Protein 5B1Y (pdb70)

InterPro domains:
  IPR002347 Short-chain dehydrogenase/reductase SDR [PF13561] (13-247)
  IPR002347 Short-chain dehydrogenase/reductase SDR [PR00080] (81-92)
  IPR002347 Short-chain dehydrogenase/reductase SDR [PR00080] (134-142)
  IPR002347 Short-chain dehydrogenase/reductase SDR [PR00080] (155-174)
  IPR002347 Short-chain dehydrogenase/reductase SDR [PR00081] (5-22)
  IPR002347 Short-chain dehydrogenase/reductase SDR [PR00081] (81-92)
  IPR002347 Short-chain dehydrogenase/reductase SDR [PR00081] (128-144)
  IPR002347 Short-chain dehydrogenase/reductase SDR [PR00081] (155-174)
  IPR002347 Short-chain dehydrogenase/reductase SDR [PR00081] (176-193)
  IPR002347 Short-chain dehydrogenase/reductase SDR [PR00081] (211-231)
  IPR036291 NAD(P)-binding domain superfamily [SSF51735] (5-248)
  IPR057326 Ketoreductase domain [SM00822] (4-188)

Nearest PDB structures (foldseek):
  5b1y-assembly1_B  TM=1.004E+00  e=1.871E-49  Aeropyrum pernix K1
  5b1y-assembly1_A  TM=1.002E+00  e=1.834E-45  Aeropyrum pernix K1
  5jc8-assembly1_B  TM=9.353E-01  e=1.452E-21  Paraburkholderia xenovorans LB400
  5jc8-assembly1_C  TM=9.366E-01  e=3.107E-20  Paraburkholderia xenovorans LB400
  6ci8-assembly1_B  TM=9.088E-01  e=1.466E-20  Mycolicibacterium smegmatis MC2 155

CATH classification: 3.40.50.720

Foldseek 3Di:
DDAAEEEFEVCLWFLNLLLLQVVLLVQHAYEYEYAPPPVSQVVSQVNSVVNHHVYYHYFHAQLLDLVRLLVSLVVVVVPDVAHAEYEYDFADFDFDEPVPQDPVNLVVRLSRLAVSVVRNCVSRVVRNLRDPHHEYEYEAAVLCVDVPAGGYPSNNVNRVNNLVVQQVCQVVCVVSLYAGEYEHEYDEDIPVQADQPDHHYSNNVSVVVCQRTDCVRPSPDHSYYHYDYNHNDD/DDAAEAEFEVCLFFLNVLLLQVCLLVQHAYEYEYAPPPVSQVVSQVNSVVNHHVYYHYAHAQLLDLVRLLVRLVVVVVVDVAHAEYEYDFADFDFDEPVPQDPVNLVSRLSRLAVSVVNNCVNRVVRNLRDPHHEYEYEAAVLCVDVPAGGYPSNNVNRVNNLVVQLVCQVVCVVSLYAGEYEHEYDEPTVPCVPDVPLLVLAPQNDHHYSNVVSVVSCQRSDCVRPSPDHSYYHYHYNHSDD

B-factor: mean 37.31, std 14.34, range [14.58, 100.0]

Organism: Aeropyrum pernix (strain ATCC 700893 / DSM 11879 / JCM 9820 / NBRC 100138 / K1) (NCBI:txid272557)

Sequence (477 aa):
METTYALVTGGSRGIGRATVLRFAREGWSVVIAYKSRADLAEKTAEEARRLGSPEAYTVRVDVGDPDSVTEMSSRVGELIPHLNVLVNAAGVLQLGGIEETSISEWEETLRVNLTGVYLVTKLLLPLLRKAKWASIVNVASIAGETGNVVAGVAYSASKAGVIGLTKRLAVQLAGYGIRVNAVAPSFVETDMLHPLKIILKPEDVAEAILFLADPRRSRGITGHVLSINAGRRTMETTYALVTGGSRGIGRATVLRFAREGWSVVIAYKSRADLAEKTAEEARRLGSPEAYTVRVDVGDPDSVTEMSSRVGELIPHLNVLVNAAGVLQLGGIEETSISEWEETLRVNLTGVYLVTKLLLPLLRKAKWASIVNVASIAGETGNVVAGVAYSASKAGVIGLTKRLAVQLAGYGIRVNAVAPSFVETDMTRSFLRIASLHPLKIILKPEDVAEAILFLADPRRSRGITGHVLSINAGRRT

Radius of gyration: 23.16 Å; Cα contacts (8 Å, |Δi|>4): 1142; chains: 2; bounding box: 62×69×42 Å

Secondary structure (DSSP, 8-state):
-PPPEEEEETTTSHHHHHHHHHHHHTT-EEEEEESS-HHHHHHHHHHHHHHT-S-EEEEE--TT-HHHHHHHHHHHHHH-S--SEEEE---------TTTS-HHHHHHHHIIIIIHHHHHHHHHHHHHHHSSSEEEEEE--GGGT-SSSS--HHHHHHHHHHHHHHHHHHHHHGGGTEEEEEEEE---------SS-----HHHHHHHHHHHH-HHHHTT--S-EEEESTTS--/----EEEEETTTSHHHHHHHHHHHHTT-EEEEEESS-HHHHHHHHHHHHHHT-S-EEEEE--TT-HHHHHHHHHHHHHH-S--SEEEE---------TTTS-HHHHHHHHIIIIIHHHHHHHHHHHHHHHSSSEEEEEE--GGGT-SSSS--HHHHHHHHHHHHHHHHHHHHHGGGTEEEEEEEE-S-SSS-GGG----TTSSSS-----HHHHHHHHHHHH-HHHHTT--S-EEEESTTS--

Structure (mmCIF, N/CA/C/O backbone):
data_5B1Y
#
_entry.id   5B1Y
#
_cell.length_a   91.628
_cell.length_b   91.628
_cell.length_c   177.587
_cell.angle_alpha   90.00
_cell.angle_beta   90.00
_cell.angle_gamma   90.00
#
_symmetry.space_group_name_H-M   'P 43 21 2'
#
loop_
_entity.id
_entity.type
_entity.pdbx_description
1 polymer '3-oxoacyl-[acyl-carrier-protein] reductase'
2 non-polymer 'NADPH DIHYDRO-NICOTINAMIDE-ADENINE-D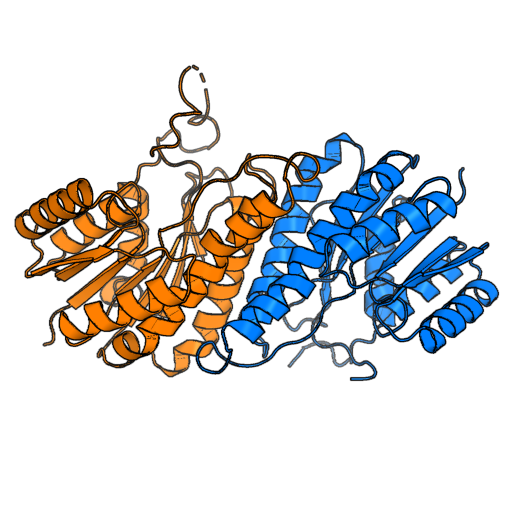INUCLEOTIDE PHOSPHATE'
3 water water
#
loop_
_atom_site.group_PDB
_atom_site.id
_atom_site.type_symbol
_atom_site.label_atom_id
_atom_site.label_alt_id
_atom_site.label_comp_id
_atom_site.label_asym_id
_atom_site.label_entity_id
_atom_site.label_seq_id
_atom_site.pdbx_PDB_ins_code
_atom_site.Cartn_x
_atom_site.Cartn_y
_atom_site.Cartn_z
_atom_site.occupancy
_atom_site.B_iso_or_equiv
_atom_site.auth_seq_id
_atom_site.auth_comp_id
_atom_site.auth_asym_id
_atom_site.auth_atom_id
_atom_site.pdbx_PDB_model_num
ATOM 1 N N . MET A 1 21 ? -19.494 42.963 38.992 1.00 69.53 1 MET A N 1
ATOM 2 C CA . MET A 1 21 ? -18.649 41.919 38.349 1.00 68.63 1 MET A CA 1
ATOM 3 C C . MET A 1 21 ? -18.907 41.884 36.847 1.00 67.83 1 MET A C 1
ATOM 4 O O . MET A 1 21 ? -19.868 42.483 36.359 1.00 70.07 1 MET A O 1
ATOM 9 N N . GLU A 1 22 ? -18.045 41.183 36.118 1.00 59.25 2 GLU A N 1
ATOM 10 C CA . GLU A 1 22 ? -18.179 41.073 34.672 1.00 48.29 2 GLU A CA 1
ATOM 11 C C . GLU A 1 22 ? -19.190 39.989 34.305 1.00 50.10 2 GLU A C 1
ATOM 12 O O . GLU A 1 22 ? -19.506 39.120 35.120 1.00 43.13 2 GLU A O 1
ATOM 18 N N . THR A 1 23 ? -19.706 40.055 33.082 1.00 42.11 3 THR A N 1
ATOM 19 C CA . THR A 1 23 ? -20.658 39.065 32.596 1.00 38.56 3 THR A CA 1
ATOM 20 C C . THR A 1 23 ? -19.935 37.725 32.542 1.00 32.80 3 THR A C 1
ATOM 21 O O . THR A 1 23 ? -18.755 37.666 32.211 1.00 30.48 3 THR A O 1
ATOM 25 N N . THR A 1 24 ? -20.641 36.651 32.866 1.00 31.19 4 THR A N 1
ATOM 26 C CA . THR A 1 24 ? -20.036 35.327 32.827 1.00 26.86 4 THR A CA 1
ATOM 27 C C . THR A 1 24 ? -20.260 34.669 31.471 1.00 25.92 4 THR A C 1
ATOM 28 O O . THR A 1 24 ? -21.388 34.612 30.985 1.00 26.15 4 THR A O 1
ATOM 32 N N . TYR A 1 25 ? -19.178 34.187 30.861 1.00 24.63 5 TYR A N 1
ATOM 33 C CA . TYR A 1 25 ? -19.252 33.489 29.577 1.00 27.44 5 TYR A CA 1
ATOM 34 C C . TYR A 1 25 ? -18.738 32.063 29.738 1.00 27.30 5 TYR A C 1
ATOM 35 O O . TYR A 1 25 ? -17.672 31.844 30.306 1.00 24.53 5 TYR A O 1
ATOM 44 N N . ALA A 1 26 ? -19.507 31.099 29.244 1.00 25.53 6 ALA A N 1
ATOM 45 C CA . ALA A 1 26 ? -19.133 29.690 29.316 1.00 28.10 6 ALA A CA 1
ATOM 46 C C . ALA A 1 26 ? -19.249 29.056 27.932 1.00 30.23 6 ALA A C 1
ATOM 47 O O . ALA A 1 26 ? -20.196 29.330 27.196 1.00 30.19 6 ALA A O 1
ATOM 49 N N . LEU A 1 27 ? -18.294 28.237 27.584 1.00 25.04 7 LEU A N 1
ATOM 50 C CA . LEU A 1 27 ? -18.329 27.508 26.347 1.00 24.43 7 LEU A CA 1
ATOM 51 C C . LEU A 1 27 ? -18.372 26.022 26.626 1.00 23.33 7 LEU A C 1
ATOM 52 O O . LEU A 1 27 ? -17.641 25.552 27.435 1.00 24.74 7 LEU A O 1
ATOM 57 N N . VAL A 1 28 ? -19.238 25.311 25.937 1.00 22.67 8 VAL A N 1
ATOM 58 C CA . VAL A 1 28 ? -19.413 23.877 26.151 1.00 23.75 8 VAL A CA 1
ATOM 59 C C . VAL A 1 28 ? -19.335 23.081 24.844 1.00 24.32 8 VAL A C 1
ATOM 60 O O . VAL A 1 28 ? -20.183 23.243 23.969 1.00 24.70 8 VAL A O 1
ATOM 64 N N . THR A 1 29 ? -18.311 22.241 24.693 1.00 24.61 9 THR A N 1
ATOM 65 C CA . THR A 1 29 ? -18.210 21.418 23.489 1.00 24.66 9 THR A CA 1
ATOM 66 C C . THR A 1 29 ? -19.193 20.269 23.717 1.00 28.97 9 THR A C 1
ATOM 67 O O . THR A 1 29 ? -19.416 19.850 24.859 1.00 24.48 9 THR A O 1
ATOM 71 N N . GLY A 1 30 ? -19.779 19.770 22.635 1.00 25.72 10 GLY A N 1
ATOM 72 C CA . GLY A 1 30 ? -20.787 18.730 22.745 1.00 27.97 10 GLY A CA 1
ATOM 73 C C . GLY A 1 30 ? -22.007 19.367 23.405 1.00 24.41 10 GLY A C 1
ATOM 74 O O . GLY A 1 30 ? -22.859 18.691 23.983 1.00 29.92 10 GLY A O 1
ATOM 75 N N . GLY A 1 31 ? -22.089 20.690 23.311 1.00 26.93 11 GLY A N 1
ATOM 76 C CA . GLY A 1 31 ? -23.180 21.414 23.939 1.00 26.25 11 GLY A CA 1
ATOM 77 C C . GLY A 1 31 ? -24.595 21.237 23.412 1.00 29.47 11 GLY A C 1
ATOM 78 O O . GLY A 1 31 ? -25.534 21.738 24.027 1.00 31.03 11 GLY A O 1
ATOM 79 N N . SER A 1 32 ? -24.771 20.540 22.294 1.00 29.26 12 SER A N 1
ATOM 80 C CA . SER A 1 32 ? -26.114 20.371 21.753 1.00 34.89 12 SER A CA 1
ATOM 81 C C . SER A 1 32 ? -26.774 19.043 22.114 1.00 33.36 12 SER A C 1
ATOM 82 O O . SER A 1 32 ? -27.894 18.777 21.694 1.00 33.22 12 SER A O 1
ATOM 85 N N . ARG A 1 33 ? -26.094 18.213 22.896 1.00 32.30 13 ARG A N 1
ATOM 86 C CA . ARG A 1 33 ? -26.668 16.934 23.302 1.00 34.03 13 ARG A CA 1
ATOM 87 C C . ARG A 1 33 ? -26.105 16.403 24.618 1.00 35.09 13 ARG A C 1
ATOM 88 O O . ARG A 1 33 ? -25.080 16.877 25.102 1.00 26.50 13 ARG A O 1
ATOM 96 N N . GLY A 1 34 ? -26.805 15.422 25.186 1.00 33.42 14 GLY A N 1
ATOM 97 C CA . GLY A 1 34 ? -26.397 14.791 26.431 1.00 31.55 14 GLY A CA 1
ATOM 98 C C . GLY A 1 34 ? -25.982 15.709 27.563 1.00 29.12 14 GLY A C 1
ATOM 99 O O . GLY A 1 34 ? -26.648 16.697 27.874 1.00 23.19 14 GLY A O 1
ATOM 100 N N . ILE A 1 35 ? -24.867 15.357 28.190 1.00 27.58 15 ILE A N 1
ATOM 101 C CA . ILE A 1 35 ? -24.315 16.114 29.301 1.00 27.06 15 ILE A CA 1
ATOM 102 C C . ILE A 1 35 ? -24.018 17.562 28.924 1.00 22.51 15 ILE A C 1
ATOM 103 O O . ILE A 1 35 ? -24.358 18.476 29.666 1.00 27.10 15 ILE A O 1
ATOM 108 N N . GLY A 1 36 ? -23.402 17.770 27.763 1.00 24.91 16 GLY A N 1
ATOM 109 C CA . GLY A 1 36 ? -23.085 19.126 27.338 1.00 24.93 16 GLY A CA 1
ATOM 110 C C . GLY A 1 36 ? -24.314 20.014 27.244 1.00 23.30 16 GLY A C 1
ATOM 111 O O . GLY A 1 36 ? -24.299 21.167 27.680 1.00 26.41 16 GLY A O 1
ATOM 112 N N . ARG A 1 37 ? -25.388 19.490 26.664 1.00 25.38 17 ARG A N 1
ATOM 113 C CA . ARG A 1 37 ? -26.613 20.269 26.545 1.00 24.97 17 ARG A CA 1
ATOM 114 C C . ARG A 1 37 ? -27.191 20.534 27.931 1.00 24.67 17 ARG A C 1
ATOM 115 O O . ARG A 1 37 ? -27.616 21.648 28.231 1.00 23.28 17 ARG A O 1
ATOM 123 N N . ALA A 1 38 ? -27.216 19.508 28.775 1.00 25.60 18 ALA A N 1
ATOM 124 C CA . ALA A 1 38 ? -27.744 19.683 30.126 1.00 28.73 18 ALA A CA 1
ATOM 125 C C . ALA A 1 38 ? -26.911 20.724 30.865 1.00 22.30 18 ALA A C 1
ATOM 126 O O . ALA A 1 38 ? -27.436 21.495 31.657 1.00 24.16 18 ALA A O 1
ATOM 128 N N . THR A 1 39 ? -25.609 20.750 30.599 1.00 22.20 19 THR A N 1
ATOM 129 C CA . THR A 1 39 ? -24.738 21.714 31.262 1.00 24.23 19 THR A CA 1
ATOM 130 C C . THR A 1 39 ? -25.036 23.128 30.759 1.00 25.64 19 THR A C 1
ATOM 131 O O . THR A 1 39 ? -25.109 24.070 31.548 1.00 24.39 19 THR A O 1
ATOM 135 N N . VAL A 1 40 ? -25.213 23.276 29.449 1.00 24.62 20 VAL A N 1
ATOM 136 C CA . VAL A 1 40 ? -25.524 24.583 28.875 1.00 23.50 20 VAL A CA 1
ATOM 137 C C . VAL A 1 40 ? -26.795 25.156 29.512 1.00 24.13 20 VAL A C 1
ATOM 138 O O . VAL A 1 40 ? -26.821 26.321 29.910 1.00 29.33 20 VAL A O 1
ATOM 142 N N . LEU A 1 41 ? -27.840 24.337 29.622 1.00 20.70 21 LEU A N 1
ATOM 143 C CA . LEU A 1 41 ? -29.101 24.798 30.214 1.00 28.05 21 LEU A CA 1
ATOM 144 C C . LEU A 1 41 ? -28.966 25.109 31.713 1.00 27.83 21 LEU A C 1
ATOM 145 O O . LEU A 1 41 ? -29.594 26.042 32.223 1.00 28.43 21 LEU A O 1
ATOM 150 N N . ARG A 1 42 ? -28.204 24.324 32.447 1.00 29.26 22 ARG A N 1
ATOM 151 C CA . ARG A 1 42 ? -27.922 24.607 33.841 1.00 29.17 22 ARG A CA 1
ATOM 152 C C . ARG A 1 42 ? -27.164 25.920 33.985 1.00 25.40 22 ARG A C 1
ATOM 153 O O . ARG A 1 42 ? -27.444 26.685 34.828 1.00 28.79 22 ARG A O 1
ATOM 161 N N . PHE A 1 43 ? -26.228 26.170 33.110 1.00 18.88 23 PHE A N 1
ATOM 162 C CA . PHE A 1 43 ? -25.504 27.442 33.129 1.00 26.63 23 PHE A CA 1
ATOM 163 C C . PHE A 1 43 ? -26.467 28.598 32.814 1.00 27.03 23 PHE A C 1
ATOM 164 O O . PHE A 1 43 ? -26.386 29.668 33.415 1.00 26.33 23 PHE A O 1
ATOM 172 N N . ALA A 1 44 ? -27.374 28.385 31.864 1.00 25.47 24 ALA A N 1
ATOM 173 C CA . ALA A 1 44 ? -28.334 29.427 31.503 1.00 27.13 24 ALA A CA 1
ATOM 174 C C . ALA A 1 44 ? -29.184 29.805 32.715 1.00 24.01 24 ALA A C 1
ATOM 175 O O . ALA A 1 44 ? -29.441 30.982 32.954 1.00 25.03 24 ALA A O 1
ATOM 177 N N . ARG A 1 45 ? -29.617 28.808 33.481 1.00 22.49 25 ARG A N 1
ATOM 178 C CA . ARG A 1 45 ? -30.426 29.079 34.662 1.00 31.03 25 ARG A CA 1
ATOM 179 C C . ARG A 1 45 ? -29.635 29.913 35.667 1.00 36.44 25 ARG A C 1
ATOM 180 O O . ARG A 1 45 ? -30.218 30.574 36.529 1.00 31.23 25 ARG A O 1
ATOM 188 N N . GLU A 1 46 ? -28.307 29.876 35.558 1.00 27.33 26 GLU A N 1
ATOM 189 C CA . GLU A 1 46 ? -27.442 30.647 36.446 1.00 28.93 26 GLU A CA 1
ATOM 190 C C . GLU A 1 46 ? -27.272 32.080 35.949 1.00 27.86 26 GLU A C 1
ATOM 191 O O . GLU A 1 46 ? -26.659 32.900 36.619 1.00 30.02 26 GLU A O 1
ATOM 197 N N . GLY A 1 47 ? -27.807 32.375 34.769 1.00 27.28 27 GLY A N 1
ATOM 198 C CA . GLY A 1 47 ? -27.678 33.710 34.217 1.00 28.22 27 GLY A CA 1
ATOM 199 C C . GLY A 1 47 ? -26.351 33.894 33.500 1.00 25.66 27 GLY A C 1
ATOM 200 O O . GLY A 1 47 ? -25.897 35.020 33.296 1.00 25.10 27 GLY A O 1
ATOM 201 N N . TRP A 1 48 ? -25.725 32.785 33.119 1.00 26.70 28 TRP A N 1
ATOM 202 C CA . TRP A 1 48 ? -24.448 32.837 32.418 1.00 22.10 28 TRP A CA 1
ATOM 203 C C . TRP A 1 48 ? -24.666 32.842 30.914 1.00 30.05 28 TRP A C 1
ATOM 204 O O . TRP A 1 48 ? -25.536 32.130 30.410 1.00 24.21 28 TRP A O 1
ATOM 215 N N . SER A 1 49 ? -23.884 33.653 30.202 1.00 29.61 29 SER A N 1
ATOM 216 C CA . SER A 1 49 ? -23.977 33.681 28.748 1.00 30.69 29 SER A CA 1
ATOM 217 C C . SER A 1 49 ? -23.282 32.414 28.291 1.00 33.03 29 SER A C 1
ATOM 218 O O . SER A 1 49 ? -22.302 31.971 28.894 1.00 29.39 29 SER A O 1
ATOM 221 N N . VAL A 1 50 ? -23.750 31.813 27.216 1.00 26.21 30 VAL A N 1
ATOM 222 C CA . VAL A 1 50 ? -23.189 30.568 26.728 1.00 26.87 30 VAL A CA 1
ATOM 223 C C . VAL A 1 50 ? -22.844 30.511 25.253 1.00 31.47 30 VAL A C 1
ATOM 224 O O . VAL A 1 50 ? -23.451 31.135 24.419 1.00 26.87 30 VAL A O 1
ATOM 228 N N . VAL A 1 51 ? -21.857 29.699 24.975 1.00 28.20 31 VAL A N 1
ATOM 229 C CA . VAL A 1 51 ? -21.406 29.447 23.612 1.00 30.08 31 VAL A CA 1
ATOM 230 C C . VAL A 1 51 ? -21.530 27.938 23.451 1.00 28.66 31 VAL A C 1
ATOM 231 O O . VAL A 1 51 ? -20.845 27.167 24.137 1.00 25.95 31 VAL A O 1
ATOM 235 N N . ILE A 1 52 ? -22.419 27.525 22.556 1.00 25.36 32 ILE A N 1
ATOM 236 C CA . ILE A 1 52 ? -22.680 26.116 22.302 1.00 26.74 32 ILE A CA 1
ATOM 237 C C . ILE A 1 52 ? -21.853 25.619 21.120 1.00 34.02 32 ILE A C 1
ATOM 238 O O . ILE A 1 52 ? -22.125 25.977 19.973 1.00 31.05 32 ILE A O 1
ATOM 243 N N . ALA A 1 53 ? -20.842 24.801 21.398 1.00 29.27 33 ALA A N 1
ATOM 244 C CA . ALA A 1 53 ? -19.996 24.269 20.330 1.00 31.75 33 ALA A CA 1
ATOM 245 C C . ALA A 1 53 ? -20.505 22.903 19.895 1.00 33.37 33 ALA A C 1
ATOM 246 O O . ALA A 1 53 ? -20.730 22.015 20.723 1.00 34.49 33 ALA A O 1
ATOM 248 N N . TYR A 1 54 ? -20.681 22.737 18.587 1.00 29.77 34 TYR A N 1
ATOM 249 C CA . TYR A 1 54 ? -21.195 21.487 18.033 1.00 25.10 34 TYR A CA 1
ATOM 250 C C . TYR A 1 54 ? -20.438 21.107 16.771 1.00 30.36 34 TYR A C 1
ATOM 251 O O . TYR A 1 54 ? -19.879 21.964 16.092 1.00 28.31 34 TYR A O 1
ATOM 260 N N . LYS A 1 55 ? -20.452 19.816 16.454 1.00 31.78 35 LYS A N 1
ATOM 261 C CA . LYS A 1 55 ? -19.768 19.278 15.282 1.00 34.82 35 LYS A CA 1
ATOM 262 C C . LYS A 1 55 ? -20.579 19.383 13.984 1.00 37.48 35 LYS A C 1
ATOM 263 O O . LYS A 1 55 ? -20.069 19.858 12.971 1.00 36.25 35 LYS A O 1
ATOM 269 N N . SER A 1 56 ? -21.840 18.951 14.015 1.00 33.64 36 SER A N 1
ATOM 270 C CA . SER A 1 56 ? -22.680 18.972 12.819 1.00 42.54 36 SER A CA 1
ATOM 271 C C . SER A 1 56 ? -24.168 19.271 13.010 1.00 43.40 36 SER A C 1
ATOM 272 O O . SER A 1 56 ? -24.829 19.713 12.071 1.00 44.03 36 SER A O 1
ATOM 275 N N . ARG A 1 57 ? -24.707 19.029 14.201 1.00 33.42 37 ARG A N 1
ATOM 276 C CA . ARG A 1 57 ? -26.135 19.269 14.422 1.00 41.46 37 ARG A CA 1
ATOM 277 C C . ARG A 1 57 ? -26.467 20.732 14.695 1.00 39.39 37 ARG A C 1
ATOM 278 O O . ARG A 1 57 ? -26.840 21.099 15.807 1.00 40.17 37 ARG A O 1
ATOM 286 N N . ALA A 1 58 ? -26.341 21.558 13.662 1.00 32.73 38 ALA A N 1
ATOM 287 C CA . ALA A 1 58 ? -26.609 22.986 13.773 1.00 35.10 38 ALA A CA 1
ATOM 288 C C . ALA A 1 58 ? -28.025 23.260 14.259 1.00 40.03 38 ALA A C 1
ATOM 289 O O . ALA A 1 58 ? -28.261 24.219 14.996 1.00 37.50 38 ALA A O 1
ATOM 291 N N . ASP A 1 59 ? -28.965 22.418 13.843 1.00 39.71 39 ASP A N 1
ATOM 292 C CA . ASP A 1 59 ? -30.357 22.564 14.247 1.00 40.67 39 ASP A CA 1
ATOM 293 C C . ASP A 1 59 ? -30.521 22.365 15.755 1.00 36.28 39 ASP A C 1
ATOM 294 O O . ASP A 1 59 ? -31.180 23.157 16.433 1.00 32.12 39 ASP A O 1
ATOM 299 N N . LEU A 1 60 ? -29.917 21.306 16.281 1.00 33.94 40 LEU A N 1
ATOM 300 C CA . LEU A 1 60 ? -30.008 21.031 17.707 1.00 35.12 40 LEU A CA 1
ATOM 301 C C . LEU A 1 60 ? -29.326 22.124 18.521 1.00 30.53 40 LEU A C 1
ATOM 302 O O . LEU A 1 60 ? -29.809 22.503 19.583 1.00 34.16 40 LEU A O 1
ATOM 307 N N . ALA A 1 61 ? -28.202 22.629 18.016 1.00 27.90 41 ALA A N 1
ATOM 308 C CA . ALA A 1 61 ? -27.457 23.685 18.698 1.00 27.75 41 ALA A CA 1
ATOM 309 C C . ALA A 1 61 ? -28.269 24.976 18.824 1.00 25.25 41 ALA A C 1
ATOM 310 O O . ALA A 1 61 ? -28.288 25.606 19.879 1.00 29.46 41 ALA A O 1
ATOM 312 N N . GLU A 1 62 ? -28.935 25.371 17.743 1.00 32.16 42 GLU A N 1
ATOM 313 C CA . GLU A 1 62 ? -29.738 26.589 17.749 1.00 30.91 42 GLU A CA 1
ATOM 314 C C . GLU A 1 62 ? -30.954 26.437 18.659 1.00 23.40 42 GLU A C 1
ATOM 315 O O . GLU A 1 62 ? -31.366 27.389 19.321 1.00 29.94 42 GLU A O 1
ATOM 321 N N . LYS A 1 63 ? -31.531 25.241 18.697 1.00 26.13 43 LYS A N 1
ATOM 322 C CA . LYS A 1 63 ? -32.680 25.012 19.562 1.00 31.23 43 LYS A CA 1
ATOM 323 C C . LYS A 1 63 ? -32.224 25.000 21.015 1.00 30.74 43 LYS A C 1
ATOM 324 O O . LYS A 1 63 ? -32.985 25.344 21.910 1.00 25.89 43 LYS A O 1
ATOM 330 N N . THR A 1 64 ? -30.975 24.608 21.249 1.00 31.99 44 THR A N 1
ATOM 331 C CA . THR A 1 64 ? -30.435 24.606 22.606 1.00 29.39 44 THR A CA 1
ATOM 332 C C . THR A 1 64 ? -30.222 26.068 23.005 1.00 24.14 44 THR A C 1
ATOM 333 O O . THR A 1 64 ? -30.509 26.473 24.133 1.00 28.10 44 THR A O 1
ATOM 337 N N . ALA A 1 65 ? -29.729 26.858 22.055 1.00 23.61 45 ALA A N 1
ATOM 338 C CA . ALA A 1 65 ? -29.475 28.273 22.285 1.00 23.62 45 ALA A CA 1
ATOM 339 C C . ALA A 1 65 ? -30.762 29.017 22.608 1.00 27.92 45 ALA A C 1
ATOM 340 O O . ALA A 1 65 ? -30.775 29.921 23.443 1.00 28.78 45 ALA A O 1
ATOM 342 N N . GLU A 1 66 ? -31.845 28.636 21.943 1.00 24.52 46 GLU A N 1
ATOM 343 C CA . GLU A 1 66 ? -33.129 29.278 22.173 1.00 26.20 46 GLU A CA 1
ATOM 344 C C . GLU A 1 66 ? -33.634 28.951 23.574 1.00 29.54 46 GLU A C 1
ATOM 345 O O . GLU A 1 66 ? -34.216 29.798 24.239 1.00 29.63 46 GLU A O 1
ATOM 351 N N . GLU A 1 67 ? -33.394 27.729 24.036 1.00 29.82 47 GLU A N 1
ATOM 352 C CA . GLU A 1 67 ? -33.836 27.369 25.371 1.00 29.47 47 GLU A CA 1
ATOM 353 C C . GLU A 1 67 ? -32.948 28.057 26.417 1.00 26.89 47 GLU A C 1
ATOM 354 O O . GLU A 1 67 ? -33.422 28.435 27.489 1.00 29.33 47 GLU A O 1
ATOM 360 N N . ALA A 1 68 ? -31.665 28.226 26.105 1.00 25.86 48 ALA A N 1
ATOM 361 C CA . ALA A 1 68 ? -30.747 28.887 27.035 1.00 27.10 48 ALA A CA 1
ATOM 362 C C . ALA A 1 68 ? -31.183 30.340 27.225 1.00 31.00 48 ALA A C 1
ATOM 363 O O . ALA A 1 68 ? -31.214 30.850 28.343 1.00 30.46 48 ALA A O 1
ATOM 365 N N . ARG A 1 69 ? -31.518 31.008 26.127 1.00 27.04 49 ARG A N 1
ATOM 366 C CA . ARG A 1 69 ? -31.960 32.396 26.209 1.00 27.31 49 ARG A CA 1
ATOM 367 C C . ARG A 1 69 ? -33.242 32.490 27.043 1.00 28.18 49 ARG A C 1
ATOM 368 O O . ARG A 1 69 ? -33.379 33.371 27.889 1.00 31.11 49 ARG A O 1
ATOM 376 N N . ARG A 1 70 ? -34.169 31.564 26.831 1.00 27.87 50 ARG A N 1
ATOM 377 C CA . ARG A 1 70 ? -35.405 31.580 27.598 1.00 31.65 50 ARG A CA 1
ATOM 378 C C . ARG A 1 70 ? -35.101 31.358 29.080 1.00 31.45 50 ARG A C 1
ATOM 379 O O . ARG A 1 70 ? -35.607 32.074 29.948 1.00 25.61 50 ARG A O 1
ATOM 387 N N . LEU A 1 71 ? -34.258 30.369 29.358 1.00 29.73 51 LEU A N 1
ATOM 388 C CA . LEU A 1 71 ? -33.898 30.035 30.729 1.00 34.26 51 LEU A CA 1
ATOM 389 C C . LEU A 1 71 ? -33.089 31.088 31.475 1.00 34.28 51 LEU A C 1
ATOM 390 O O . LEU A 1 71 ? -33.091 31.096 32.700 1.00 31.51 51 LEU A O 1
ATOM 395 N N . GLY A 1 72 ? -32.394 31.972 30.765 1.00 34.22 52 GLY A N 1
ATOM 396 C CA . GLY A 1 72 ? -31.641 32.989 31.479 1.00 30.32 52 GLY A CA 1
ATOM 397 C C . GLY A 1 72 ? -30.296 33.458 30.947 1.00 29.27 52 GLY A C 1
ATOM 398 O O . GLY A 1 72 ? -29.699 34.359 31.527 1.00 30.31 52 GLY A O 1
ATOM 399 N N . SER A 1 73 ? -29.789 32.861 29.873 1.00 29.23 53 SER A N 1
ATOM 400 C CA . SER A 1 73 ? -28.511 33.318 29.329 1.00 29.14 53 SER A CA 1
ATOM 401 C C . SER A 1 73 ? -28.722 34.687 28.681 1.00 34.38 53 SER A C 1
ATOM 402 O O . SER A 1 73 ? -29.604 34.847 27.842 1.00 32.91 53 SER A O 1
ATOM 405 N N . PRO A 1 74 ? -27.931 35.699 29.076 1.00 33.28 54 PRO A N 1
ATOM 406 C CA . PRO A 1 74 ? -28.103 37.024 28.466 1.00 35.92 54 PRO A CA 1
ATOM 407 C C . PRO A 1 74 ? -27.873 36.907 26.960 1.00 40.38 54 PRO A C 1
ATOM 408 O O . PRO A 1 74 ? -28.535 37.564 26.154 1.00 35.16 54 PRO A O 1
ATOM 412 N N . GLU A 1 75 ? -26.923 36.049 26.603 1.00 33.83 55 GLU A N 1
ATOM 413 C CA . GLU A 1 75 ? -26.565 35.796 25.213 1.00 35.06 55 GLU A CA 1
ATOM 414 C C . GLU A 1 75 ? -26.243 34.315 25.049 1.00 33.95 55 GLU A C 1
ATOM 415 O O . GLU A 1 75 ? -25.663 33.700 25.938 1.00 27.92 55 GLU A O 1
ATOM 421 N N . ALA A 1 76 ? -26.625 33.740 23.919 1.00 26.63 56 ALA A N 1
ATOM 422 C CA . ALA A 1 76 ? -26.324 32.338 23.649 1.00 28.53 56 ALA A CA 1
ATOM 423 C C . ALA A 1 76 ? -25.895 32.219 22.191 1.00 35.41 56 ALA A C 1
ATOM 424 O O . ALA A 1 76 ? -26.682 32.475 21.282 1.00 35.12 56 ALA A O 1
ATOM 426 N N . TYR A 1 77 ? -24.641 31.837 21.977 1.00 31.42 57 TYR A N 1
ATOM 427 C CA . TYR A 1 77 ? -24.091 31.694 20.634 1.00 27.98 57 TYR A CA 1
ATOM 428 C C . TYR A 1 77 ? -23.805 30.234 20.313 1.00 36.63 57 TYR A C 1
ATOM 429 O O . TYR A 1 77 ? -23.669 29.399 21.211 1.00 31.01 57 TYR A O 1
ATOM 438 N N . THR A 1 78 ? -23.717 29.932 19.025 1.00 32.54 58 THR A N 1
ATOM 439 C CA . THR A 1 78 ? -23.403 28.584 18.574 1.00 35.54 58 THR A CA 1
ATOM 440 C C . THR A 1 78 ? -22.172 28.686 17.684 1.00 34.24 58 THR A C 1
ATOM 441 O O . THR A 1 78 ? -21.983 29.687 17.000 1.00 32.20 58 THR A O 1
ATOM 445 N N . VAL A 1 79 ? -21.331 27.672 17.691 1.00 31.10 59 VAL A N 1
ATOM 446 C CA . VAL A 1 79 ? -20.157 27.666 16.857 1.00 28.91 59 VAL A CA 1
ATOM 447 C C . VAL A 1 79 ? -19.823 26.239 16.442 1.00 33.37 59 VAL A C 1
ATOM 448 O O . VAL A 1 79 ? -19.825 25.345 17.251 1.00 24.89 59 VAL A O 1
ATOM 452 N N . ARG A 1 80 ? -19.598 26.042 15.150 1.00 28.01 60 ARG A N 1
ATOM 453 C CA . ARG A 1 80 ? -19.342 24.721 14.598 1.00 31.64 60 ARG A CA 1
ATOM 454 C C . ARG A 1 80 ? -17.876 24.345 14.788 1.00 37.44 60 ARG A C 1
ATOM 455 O O . ARG A 1 80 ? -16.979 25.142 14.496 1.00 34.04 60 ARG A O 1
ATOM 463 N N . VAL A 1 81 ? -17.626 23.135 15.277 1.00 25.82 61 VAL A N 1
ATOM 464 C CA . VAL A 1 81 ? -16.252 22.702 15.485 1.00 33.85 61 VAL A CA 1
ATOM 465 C C . VAL A 1 81 ? -16.092 21.194 15.626 1.00 31.41 61 VAL A C 1
ATOM 466 O O . VAL A 1 81 ? -16.939 20.511 16.197 1.00 30.58 61 VAL A O 1
ATOM 470 N N . ASP A 1 82 ? -15.001 20.687 15.063 1.00 34.52 62 ASP A N 1
ATOM 471 C CA . ASP A 1 82 ? -14.647 19.275 15.147 1.00 28.30 62 ASP A CA 1
ATOM 472 C C . ASP A 1 82 ? -13.459 19.347 16.091 1.00 33.41 62 ASP A C 1
ATOM 473 O O . ASP A 1 82 ? -12.366 19.725 15.675 1.00 27.13 62 ASP A O 1
ATOM 478 N N . VAL A 1 83 ? -13.676 19.006 17.360 1.00 30.40 63 VAL A N 1
ATOM 479 C CA . VAL A 1 83 ? -12.622 19.096 18.372 1.00 30.59 63 VAL A CA 1
ATOM 480 C C . VAL A 1 83 ? -11.355 18.285 18.105 1.00 30.96 63 VAL A C 1
ATOM 481 O O . VAL A 1 83 ? -10.294 18.597 18.643 1.00 34.87 63 VAL A O 1
ATOM 485 N N . GLY A 1 84 ? -11.458 17.254 17.277 1.00 32.12 64 GLY A N 1
ATOM 486 C CA . GLY A 1 84 ? -10.289 16.449 16.969 1.00 41.89 64 GLY A CA 1
ATOM 487 C C . GLY A 1 84 ? -9.472 16.991 15.801 1.00 45.74 64 GLY A C 1
ATOM 488 O O . GLY A 1 84 ? -8.452 16.412 15.436 1.00 43.62 64 GLY A O 1
ATOM 489 N N . ASP A 1 85 ? -9.910 18.105 15.218 1.00 36.55 65 ASP A N 1
ATOM 490 C CA . ASP A 1 85 ? -9.214 18.700 14.079 1.00 35.60 65 ASP A CA 1
ATOM 491 C C . ASP A 1 85 ? -8.597 20.058 14.426 1.00 32.10 65 ASP A C 1
ATOM 492 O O . ASP A 1 85 ? -9.308 21.017 14.716 1.00 33.41 65 ASP A O 1
ATOM 497 N N . PRO A 1 86 ? -7.260 20.155 14.389 1.00 27.57 66 PRO A N 1
ATOM 498 C CA . PRO A 1 86 ? -6.531 21.388 14.703 1.00 33.34 66 PRO A CA 1
ATOM 499 C C . PRO A 1 86 ? -7.015 22.647 13.984 1.00 32.56 66 PRO A C 1
ATOM 500 O O . PRO A 1 86 ? -7.204 23.690 14.612 1.00 34.01 66 PRO A O 1
ATOM 504 N N . ASP A 1 87 ? -7.210 22.554 12.674 1.00 30.65 67 ASP A N 1
ATOM 505 C CA . ASP A 1 87 ? -7.668 23.707 11.910 1.00 37.23 67 ASP A CA 1
ATOM 506 C C . ASP A 1 87 ? -9.074 24.113 12.317 1.00 34.96 67 ASP A C 1
ATOM 507 O O . ASP A 1 87 ? -9.365 25.298 12.463 1.00 30.75 67 ASP A O 1
ATOM 512 N N . SER A 1 88 ? -9.949 23.131 12.498 1.00 29.19 68 SER A N 1
ATOM 513 C CA . SER A 1 88 ? -11.315 23.433 12.903 1.00 36.23 68 SER A CA 1
ATOM 514 C C . SER A 1 88 ? -11.328 24.130 14.265 1.00 31.98 68 SER A C 1
ATOM 515 O O . SER A 1 88 ? -12.056 25.101 14.470 1.00 30.58 68 SER A O 1
ATOM 518 N N . VAL A 1 89 ? -10.512 23.639 15.194 1.00 32.39 69 VAL A N 1
ATOM 519 C CA . VAL A 1 89 ? -10.451 24.229 16.533 1.00 27.82 69 VAL A CA 1
ATOM 520 C C . VAL A 1 89 ? -9.846 25.630 16.511 1.00 25.89 69 VAL A C 1
ATOM 521 O O . VAL A 1 89 ? -10.292 26.518 17.234 1.00 28.59 69 VAL A O 1
ATOM 525 N N . THR A 1 90 ? -8.832 25.828 15.675 1.00 30.29 70 THR A N 1
ATOM 526 C CA . THR A 1 90 ? -8.192 27.138 15.564 1.00 34.87 70 THR A CA 1
ATOM 527 C C . THR A 1 90 ? -9.196 28.156 15.025 1.00 31.36 70 THR A C 1
ATOM 528 O O . THR A 1 90 ? -9.235 29.302 15.472 1.00 31.65 70 THR A O 1
ATOM 532 N N . GLU A 1 91 ? -10.011 27.729 14.064 1.00 32.96 71 GLU A N 1
ATOM 533 C CA . GLU A 1 91 ? -11.022 28.606 13.482 1.00 33.81 71 GLU A CA 1
ATOM 534 C C . GLU A 1 91 ? -12.131 28.904 14.493 1.00 33.64 71 GLU A C 1
ATOM 535 O O . GLU A 1 91 ? -12.601 30.039 14.602 1.00 30.14 71 GLU A O 1
ATOM 541 N N . MET A 1 92 ? -12.547 27.884 15.235 1.00 30.36 72 MET A N 1
ATOM 542 C CA . MET A 1 92 ? -13.581 28.069 16.243 1.00 28.96 72 MET A CA 1
ATOM 543 C C . MET A 1 92 ? -13.094 29.116 17.232 1.00 28.60 72 MET A C 1
ATOM 544 O O . MET A 1 92 ? -13.836 30.020 17.626 1.00 32.00 72 MET A O 1
ATOM 549 N N . SER A 1 93 ? -11.830 28.989 17.618 1.00 28.87 73 SER A N 1
ATOM 550 C CA . SER A 1 93 ? -11.222 29.901 18.575 1.00 30.16 73 SER A CA 1
ATOM 551 C C . SER A 1 93 ? -11.300 31.353 18.096 1.00 34.65 73 SER A C 1
ATOM 552 O O . SER A 1 93 ? -11.723 32.239 18.840 1.00 28.87 73 SER A O 1
ATOM 555 N N . SER A 1 94 ? -10.875 31.592 16.859 1.00 36.53 74 SER A N 1
ATOM 556 C CA . SER A 1 94 ? -10.916 32.934 16.282 1.00 35.89 74 SER A CA 1
ATOM 557 C C . SER A 1 94 ? -12.359 33.434 16.267 1.00 33.00 74 SER A C 1
ATOM 558 O O . SER A 1 94 ? -12.640 34.565 16.651 1.00 35.28 74 SER A O 1
ATOM 561 N N . ARG A 1 95 ? -13.263 32.572 15.815 1.00 32.27 75 ARG A N 1
ATOM 562 C CA . ARG A 1 95 ? -14.687 32.871 15.740 1.00 35.06 75 ARG A CA 1
ATOM 563 C C . ARG A 1 95 ? -15.241 33.296 17.107 1.00 40.24 75 ARG A C 1
ATOM 564 O O . ARG A 1 95 ? -15.953 34.296 17.229 1.00 37.37 75 ARG A O 1
ATOM 572 N N . VAL A 1 96 ? -14.922 32.524 18.137 1.00 34.62 76 VAL A N 1
ATOM 573 C CA . VAL A 1 96 ? -15.395 32.841 19.480 1.00 31.52 76 VAL A CA 1
ATOM 574 C C . VAL A 1 96 ? -14.838 34.181 19.961 1.00 25.08 76 VAL A C 1
ATOM 575 O O . VAL A 1 96 ? -15.546 34.960 20.591 1.00 30.20 76 VAL A O 1
ATOM 579 N N . GLY A 1 97 ? -13.572 34.445 19.652 1.00 32.12 77 GLY A N 1
ATOM 580 C CA . GLY A 1 97 ? -12.944 35.689 20.066 1.00 30.31 77 GLY A CA 1
ATOM 581 C C . GLY A 1 97 ? -13.617 36.919 19.480 1.00 41.11 77 GLY A C 1
ATOM 582 O O . GLY A 1 97 ? -13.472 38.026 20.003 1.00 33.99 77 GLY A O 1
ATOM 583 N N . GLU A 1 98 ? -14.358 36.722 18.394 1.00 41.21 78 GLU A N 1
ATOM 584 C CA . GLU A 1 98 ? -15.063 37.811 17.730 1.00 43.81 78 GLU A CA 1
ATOM 585 C C . GLU A 1 98 ? -16.418 38.034 18.386 1.00 43.67 78 GLU A C 1
ATOM 586 O O . GLU A 1 98 ? -17.030 39.085 18.217 1.00 41.28 78 GLU A O 1
ATOM 592 N N . LEU A 1 99 ? -16.888 37.043 19.136 1.00 37.92 79 LEU A N 1
ATOM 593 C CA . LEU A 1 99 ? -18.195 37.148 19.773 1.00 34.68 79 LEU A CA 1
ATOM 594 C C . LEU A 1 99 ? -18.208 37.546 21.241 1.00 36.72 79 LEU A C 1
ATOM 595 O O . LEU A 1 99 ? -19.168 38.148 21.693 1.00 37.31 79 LEU A O 1
ATOM 600 N N . ILE A 1 100 ? -17.169 37.197 21.993 1.00 31.85 80 ILE A N 1
ATOM 601 C CA . ILE A 1 100 ? -17.135 37.526 23.417 1.00 31.48 80 ILE A CA 1
ATOM 602 C C . ILE A 1 100 ? -15.799 38.145 23.817 1.00 29.61 80 ILE A C 1
ATOM 603 O O . ILE A 1 100 ? -14.775 37.870 23.201 1.00 35.01 80 ILE A O 1
ATOM 608 N N . PRO A 1 101 ? -15.799 38.996 24.858 1.00 29.76 81 PRO A N 1
ATOM 609 C CA . PRO A 1 101 ? -14.592 39.670 25.351 1.00 30.83 81 PRO A CA 1
ATOM 610 C C . PRO A 1 101 ? -13.639 38.802 26.170 1.00 32.23 81 PRO A C 1
ATOM 611 O O . PRO A 1 101 ? -12.446 39.079 26.237 1.00 30.75 81 PRO A O 1
ATOM 615 N N . HIS A 1 102 ? -14.171 37.759 26.797 1.00 28.62 82 HIS A N 1
ATOM 616 C CA . HIS A 1 102 ? -13.363 36.843 27.595 1.00 28.39 82 HIS A CA 1
ATOM 617 C C . HIS A 1 102 ? -14.177 35.571 27.830 1.00 31.48 82 HIS A C 1
ATOM 618 O O . HIS A 1 102 ? -15.365 35.520 27.512 1.00 30.60 82 HIS A O 1
ATOM 625 N N . LEU A 1 103 ? -13.538 34.548 28.388 1.00 26.31 83 LEU A N 1
ATOM 626 C CA . LEU A 1 103 ? -14.228 33.294 28.677 1.00 27.07 83 LEU A CA 1
ATOM 627 C C . LEU A 1 103 ? -13.935 32.903 30.118 1.00 24.59 83 LEU A C 1
ATOM 628 O O . LEU A 1 103 ? -12.778 32.744 30.493 1.00 28.01 83 LEU A O 1
ATOM 633 N N . ASN A 1 104 ? -14.981 32.758 30.923 1.00 25.28 84 ASN A N 1
ATOM 634 C CA . ASN A 1 104 ? -14.810 32.375 32.322 1.00 24.85 84 ASN A CA 1
ATOM 635 C C . ASN A 1 104 ? -14.799 30.861 32.493 1.00 28.01 84 ASN A C 1
ATOM 636 O O . ASN A 1 104 ? -14.044 30.325 33.303 1.00 25.97 84 ASN A O 1
ATOM 641 N N . VAL A 1 105 ? -15.636 30.168 31.727 1.00 24.17 85 VAL A N 1
ATOM 642 C CA . VAL A 1 105 ? -15.733 28.722 31.883 1.00 23.24 85 VAL A CA 1
ATOM 643 C C . VAL A 1 105 ? -15.665 27.912 30.607 1.00 28.08 85 VAL A C 1
ATOM 644 O O . VAL A 1 105 ? -16.316 28.231 29.614 1.00 25.84 85 VAL A O 1
ATOM 648 N N . LEU A 1 106 ? -14.862 26.857 30.646 1.00 22.22 86 LEU A N 1
ATOM 649 C CA . LEU A 1 106 ? -14.737 25.959 29.516 1.00 24.82 86 LEU A CA 1
ATOM 650 C C . LEU A 1 106 ? -15.048 24.550 29.984 1.00 23.96 86 LEU A C 1
ATOM 651 O O . LEU A 1 106 ? -14.435 24.063 30.926 1.00 23.59 86 LEU A O 1
ATOM 656 N N . VAL A 1 107 ? -16.009 23.923 29.350 1.00 24.12 87 VAL A N 1
ATOM 657 C CA . VAL A 1 107 ? -16.383 22.563 29.643 1.00 25.21 87 VAL A CA 1
ATOM 658 C C . VAL A 1 107 ? -16.129 21.692 28.423 1.00 25.71 87 VAL A C 1
ATOM 659 O O . VAL A 1 107 ? -16.710 21.928 27.408 1.00 26.10 87 VAL A O 1
ATOM 663 N N . ASN A 1 108 ? -15.264 20.705 28.525 1.00 23.16 88 ASN A N 1
ATOM 664 C CA . ASN A 1 108 ? -15.025 19.800 27.410 1.00 25.24 88 ASN A CA 1
ATOM 665 C C . ASN A 1 108 ? -15.906 18.571 27.579 1.00 29.10 88 ASN A C 1
ATOM 666 O O . ASN A 1 108 ? -15.636 17.715 28.415 1.00 25.22 88 ASN A O 1
ATOM 671 N N . ALA A 1 109 ? -16.973 18.500 26.791 1.00 27.90 89 ALA A N 1
ATOM 672 C CA . ALA A 1 109 ? -17.900 17.382 26.866 1.00 26.88 89 ALA A CA 1
ATOM 673 C C . ALA A 1 109 ? -18.204 16.780 25.491 1.00 28.19 89 ALA A C 1
ATOM 674 O O . ALA A 1 109 ? -19.308 16.283 25.262 1.00 29.54 89 ALA A O 1
ATOM 676 N N . ALA A 1 110 ? -17.224 16.811 24.587 1.00 25.21 90 ALA A N 1
ATOM 677 C CA . ALA A 1 110 ? -17.408 16.268 23.237 1.00 29.89 90 ALA A CA 1
ATOM 678 C C . ALA A 1 110 ? -16.803 14.880 23.014 1.00 34.39 90 ALA A C 1
ATOM 679 O O . ALA A 1 110 ? -16.337 14.574 21.915 1.00 41.36 90 ALA A O 1
ATOM 681 N N . GLY A 1 111 ? -16.813 14.036 24.039 1.00 33.88 91 GLY A N 1
ATOM 682 C CA . GLY A 1 111 ? -16.248 12.704 23.885 1.00 37.73 91 GLY A CA 1
ATOM 683 C C . GLY A 1 111 ? -17.142 11.713 23.154 1.00 39.15 91 GLY A C 1
ATOM 684 O O . GLY A 1 111 ? -18.361 11.871 23.139 1.00 45.77 91 GLY A O 1
ATOM 685 N N . VAL A 1 112 ? -16.535 10.697 22.541 1.00 31.28 92 VAL A N 1
ATOM 686 C CA . VAL A 1 112 ? -17.280 9.661 21.823 1.00 35.88 92 VAL A CA 1
ATOM 687 C C . VAL A 1 112 ? -16.975 8.290 22.416 1.00 34.56 92 VAL A C 1
ATOM 688 O O . VAL A 1 112 ? -15.852 8.014 22.818 1.00 25.06 92 VAL A O 1
ATOM 692 N N . LEU A 1 113 ? -17.980 7.428 22.469 1.00 35.84 93 LEU A N 1
ATOM 693 C CA . LEU A 1 113 ? -17.790 6.098 23.026 1.00 38.73 93 LEU A CA 1
ATOM 694 C C . LEU A 1 113 ? -17.144 5.127 22.046 1.00 37.48 93 LEU A C 1
ATOM 695 O O . LEU A 1 113 ? -17.195 5.316 20.831 1.00 35.16 93 LEU A O 1
ATOM 700 N N . GLN A 1 114 ? -16.499 4.119 22.598 1.00 32.80 94 GLN A N 1
ATOM 701 C CA . GLN A 1 114 ? -15.817 3.081 21.857 1.00 37.54 94 GLN A CA 1
ATOM 702 C C . GLN A 1 114 ? -15.895 1.791 22.663 1.00 32.67 94 GLN A C 1
ATOM 703 O O . GLN A 1 114 ? -15.778 1.841 23.856 1.00 31.52 94 GLN A O 1
ATOM 709 N N . LEU A 1 115 ? -16.100 0.654 22.006 1.00 34.12 95 LEU A N 1
ATOM 710 C CA . LEU A 1 115 ? -16.157 -0.622 22.710 1.00 34.76 95 LEU A CA 1
ATOM 711 C C . LEU A 1 115 ? -15.304 -1.696 22.051 1.00 38.52 95 LEU A C 1
ATOM 712 O O . LEU A 1 115 ? -15.022 -1.632 20.858 1.00 39.07 95 LEU A O 1
ATOM 717 N N . GLY A 1 116 ? -14.900 -2.687 22.838 1.00 37.61 96 GLY A N 1
ATOM 718 C CA . GLY A 1 116 ? -14.107 -3.770 22.296 1.00 33.72 96 GLY A CA 1
ATOM 719 C C . GLY A 1 116 ? -12.747 -3.947 22.932 1.00 39.22 96 GLY A C 1
ATOM 720 O O . GLY A 1 116 ? -12.152 -2.996 23.446 1.00 32.66 96 GLY A O 1
ATOM 721 N N . GLY A 1 117 ? -12.255 -5.180 22.896 1.00 32.45 97 GLY A N 1
ATOM 722 C CA . GLY A 1 117 ? -10.950 -5.476 23.454 1.00 31.56 97 GLY A CA 1
ATOM 723 C C . GLY A 1 117 ? -9.852 -5.007 22.520 1.00 28.94 97 GLY A C 1
ATOM 724 O O . GLY A 1 117 ? -10.127 -4.451 21.459 1.00 29.59 97 GLY A O 1
ATOM 725 N N . ILE A 1 118 ? -8.602 -5.241 22.899 1.00 31.83 98 ILE A N 1
ATOM 726 C CA . ILE A 1 118 ? -7.483 -4.808 22.076 1.00 33.18 98 ILE A CA 1
ATOM 727 C C . ILE A 1 118 ? -7.429 -5.543 20.725 1.00 39.51 98 ILE A C 1
ATOM 728 O O . ILE A 1 118 ? -6.989 -4.984 19.722 1.00 32.16 98 ILE A O 1
ATOM 733 N N . GLU A 1 119 ? -7.889 -6.789 20.693 1.00 35.03 99 GLU A N 1
ATOM 734 C CA . GLU A 1 119 ? -7.887 -7.559 19.452 1.00 40.68 99 GLU A CA 1
ATOM 735 C C . GLU A 1 119 ? -8.919 -7.033 18.454 1.00 45.16 99 GLU A C 1
ATOM 736 O O . GLU A 1 119 ? -8.655 -6.976 17.252 1.00 46.02 99 GLU A O 1
ATOM 742 N N . GLU A 1 120 ? -10.088 -6.636 18.950 1.00 36.06 100 GLU A N 1
ATOM 743 C CA . GLU A 1 120 ? -11.138 -6.132 18.074 1.00 45.66 100 GLU A CA 1
ATOM 744 C C . GLU A 1 120 ? -11.071 -4.627 17.810 1.00 44.33 100 GLU A C 1
ATOM 745 O O . GLU A 1 120 ? -11.824 -4.103 16.987 1.00 45.58 100 GLU A O 1
ATOM 751 N N . THR A 1 121 ? -10.177 -3.930 18.505 1.00 36.30 101 THR A N 1
ATOM 752 C CA . THR A 1 121 ? -10.020 -2.489 18.309 1.00 31.54 101 THR A CA 1
ATOM 753 C C . THR A 1 121 ? -8.952 -2.272 17.237 1.00 30.48 101 THR A C 1
ATOM 754 O O . THR A 1 121 ? -7.768 -2.505 17.478 1.00 31.31 101 THR A O 1
ATOM 758 N N . SER A 1 122 ? -9.367 -1.838 16.051 1.00 32.63 102 SER A N 1
ATOM 759 C CA . SER A 1 122 ? -8.413 -1.617 14.971 1.00 35.53 102 SER A CA 1
ATOM 760 C C . SER A 1 122 ? -7.584 -0.381 15.268 1.00 40.79 102 SER A C 1
ATOM 761 O O . SER A 1 122 ? -7.991 0.478 16.051 1.00 37.38 102 SER A O 1
ATOM 764 N N . ILE A 1 123 ? -6.423 -0.292 14.633 1.00 37.07 103 ILE A N 1
ATOM 765 C CA . ILE A 1 123 ? -5.534 0.839 14.844 1.00 35.02 103 ILE A CA 1
ATOM 766 C C . ILE A 1 123 ? -6.213 2.163 14.518 1.00 34.96 103 ILE A C 1
ATOM 767 O O . ILE A 1 123 ? -6.029 3.145 15.236 1.00 29.77 103 ILE A O 1
ATOM 772 N N . SER A 1 124 ? -7.008 2.196 13.451 1.00 30.66 104 SER A N 1
ATOM 773 C CA . SER A 1 124 ? -7.698 3.432 13.085 1.00 36.96 104 SER A CA 1
ATOM 774 C C . SER A 1 124 ? -8.770 3.810 14.119 1.00 31.72 104 SER A C 1
ATOM 775 O O . SER A 1 124 ? -9.021 4.989 14.354 1.00 32.65 104 SER A O 1
ATOM 778 N N . GLU A 1 125 ? -9.404 2.812 14.728 1.00 30.83 105 GLU A N 1
ATOM 779 C CA . GLU A 1 125 ? -10.422 3.069 15.752 1.00 30.42 105 GLU A CA 1
ATOM 780 C C . GLU A 1 125 ? -9.736 3.629 17.000 1.00 28.62 105 GLU A C 1
ATOM 781 O O . GLU A 1 125 ? -10.221 4.570 17.629 1.00 27.78 105 GLU A O 1
ATOM 787 N N . TRP A 1 126 ? -8.611 3.022 17.362 1.00 29.02 106 TRP A N 1
ATOM 788 C CA . TRP A 1 126 ? -7.845 3.469 18.519 1.00 35.56 106 TRP A CA 1
ATOM 789 C C . TRP A 1 126 ? -7.454 4.929 18.337 1.00 33.62 106 TRP A C 1
ATOM 790 O O . TRP A 1 126 ? -7.711 5.769 19.198 1.00 29.55 106 TRP A O 1
ATOM 801 N N . GLU A 1 127 ? -6.834 5.227 17.202 1.00 32.42 107 GLU A N 1
ATOM 802 C CA . GLU A 1 127 ? -6.396 6.582 16.910 1.00 31.25 107 GLU A CA 1
ATOM 803 C C . GLU A 1 127 ? -7.531 7.600 16.873 1.00 32.15 107 GLU A C 1
ATOM 804 O O . GLU A 1 127 ? -7.394 8.705 17.401 1.00 32.37 107 GLU A O 1
ATOM 810 N N . GLU A 1 128 ? -8.652 7.235 16.263 1.00 25.10 108 GLU A N 1
ATOM 811 C CA . GLU A 1 128 ? -9.792 8.141 16.189 1.00 31.31 108 GLU A CA 1
ATOM 812 C C . GLU A 1 128 ? -10.355 8.440 17.582 1.00 31.90 108 GLU A C 1
ATOM 813 O O . GLU A 1 128 ? -10.757 9.566 17.876 1.00 29.71 108 GLU A O 1
ATOM 819 N N . THR A 1 129 ? -10.389 7.425 18.438 1.00 28.11 109 THR A N 1
ATOM 820 C CA . THR A 1 129 ? -10.907 7.601 19.789 1.00 33.60 109 THR A CA 1
ATOM 821 C C . THR A 1 129 ? -10.005 8.556 20.569 1.00 27.33 109 THR A C 1
ATOM 822 O O . THR A 1 129 ? -10.492 9.464 21.234 1.00 28.20 109 THR A O 1
ATOM 826 N N . LEU A 1 130 ? -8.693 8.360 20.483 1.00 28.06 110 LEU A N 1
ATOM 827 C CA . LEU A 1 130 ? -7.757 9.243 21.186 1.00 30.50 110 LEU A CA 1
ATOM 828 C C . LEU A 1 130 ? -7.806 10.669 20.640 1.00 30.66 110 LEU A C 1
ATOM 829 O O . LEU A 1 130 ? -7.747 11.645 21.397 1.00 29.52 110 LEU A O 1
ATOM 834 N N . ARG A 1 131 ? -7.914 10.785 19.321 1.00 25.80 111 ARG A N 1
ATOM 835 C CA . ARG A 1 131 ? -7.956 12.087 18.671 1.00 28.93 111 ARG A CA 1
ATOM 836 C C . ARG A 1 131 ? -9.101 12.954 19.172 1.00 27.43 111 ARG A C 1
ATOM 837 O O . ARG A 1 131 ? -8.916 14.133 19.452 1.00 31.03 111 ARG A O 1
ATOM 845 N N . VAL A 1 132 ? -10.284 12.361 19.285 1.00 27.45 112 VAL A N 1
ATOM 846 C CA . VAL A 1 132 ? -11.465 13.083 19.739 1.00 31.57 112 VAL A CA 1
ATOM 847 C C . VAL A 1 132 ? -11.542 13.251 21.258 1.00 26.51 112 VAL A C 1
ATOM 848 O O . VAL A 1 132 ? -11.662 14.366 21.757 1.00 25.51 112 VAL A O 1
ATOM 852 N N . ASN A 1 133 ? -11.467 12.135 21.979 1.00 28.42 113 ASN A N 1
ATOM 853 C CA . ASN A 1 133 ? -11.573 12.113 23.440 1.00 28.93 113 ASN A CA 1
ATOM 854 C C . ASN A 1 133 ? -10.440 12.704 24.264 1.00 31.39 113 ASN A C 1
ATOM 855 O O . ASN A 1 133 ? -10.672 13.203 25.364 1.00 28.68 113 ASN A O 1
ATOM 860 N N . LEU A 1 134 ? -9.218 12.638 23.754 1.00 24.21 114 LEU A N 1
ATOM 861 C CA . LEU A 1 134 ? -8.074 13.146 24.499 1.00 27.92 114 LEU A CA 1
ATOM 862 C C . LEU A 1 134 ? -7.443 14.356 23.823 1.00 29.88 114 LEU A C 1
ATOM 863 O O . LEU A 1 134 ? -7.358 15.431 24.415 1.00 22.46 114 LEU A O 1
ATOM 868 N N . THR A 1 135 ? -7.014 14.188 22.577 1.00 26.91 115 THR A N 1
ATOM 869 C CA . THR A 1 135 ? -6.401 15.289 21.846 1.00 24.79 115 THR A CA 1
ATOM 870 C C . THR A 1 135 ? -7.360 16.458 21.682 1.00 25.36 115 THR A C 1
ATOM 871 O O . THR A 1 135 ? -6.944 17.615 21.707 1.00 28.03 115 THR A O 1
ATOM 875 N N . GLY A 1 136 ? -8.647 16.157 21.535 1.00 27.84 116 GLY A N 1
ATOM 876 C CA . GLY A 1 136 ? -9.638 17.213 21.390 1.00 25.77 116 GLY A CA 1
ATOM 877 C C . GLY A 1 136 ? -9.689 18.117 22.611 1.00 26.69 116 GLY A C 1
ATOM 878 O O . GLY A 1 136 ? -9.827 19.332 22.491 1.00 25.45 116 GLY A O 1
ATOM 879 N N . VAL A 1 137 ? -9.571 17.526 23.795 1.00 25.40 117 VAL A N 1
ATOM 880 C CA . VAL A 1 137 ? -9.599 18.296 25.035 1.00 25.07 117 VAL A CA 1
ATOM 881 C C . VAL A 1 137 ? -8.387 19.225 25.099 1.00 24.24 117 VAL A C 1
ATOM 882 O O . VAL A 1 137 ? -8.500 20.391 25.467 1.00 26.65 117 VAL A O 1
ATOM 886 N N . TYR A 1 138 ? -7.225 18.693 24.744 1.00 22.70 118 TYR A N 1
ATOM 887 C CA . TYR A 1 138 ? -5.987 19.472 24.741 1.00 21.99 118 TYR A CA 1
ATOM 888 C C . TYR A 1 138 ? -6.065 20.626 23.731 1.00 22.18 118 TYR A C 1
ATOM 889 O O . TYR A 1 138 ? -5.684 21.760 24.026 1.00 26.33 118 TYR A O 1
ATOM 898 N N . LEU A 1 139 ? -6.587 20.360 22.548 1.00 24.75 119 LEU A N 1
ATOM 899 C CA . LEU A 1 139 ? -6.691 21.358 21.489 1.00 26.92 119 LEU A CA 1
ATOM 900 C C . LEU A 1 139 ? -7.639 22.492 21.805 1.00 25.82 119 LEU A C 1
ATOM 901 O O . LEU A 1 139 ? -7.318 23.621 21.626 1.00 25.07 119 LEU A O 1
ATOM 906 N N . VAL A 1 140 ? -8.822 22.150 22.268 1.00 27.35 120 VAL A N 1
ATOM 907 C CA . VAL A 1 140 ? -9.796 23.169 22.625 1.00 25.84 120 VAL A CA 1
ATOM 908 C C . VAL A 1 140 ? -9.275 24.036 23.767 1.00 28.00 120 VAL A C 1
ATOM 909 O O . VAL A 1 140 ? -9.369 25.260 23.731 1.00 26.25 120 VAL A O 1
ATOM 913 N N . THR A 1 141 ? -8.710 23.397 24.778 1.00 22.72 121 THR A N 1
ATOM 914 C CA . THR A 1 141 ? -8.178 24.126 25.919 1.00 25.71 121 THR A CA 1
ATOM 915 C C . THR A 1 141 ? -7.015 25.036 25.508 1.00 27.08 121 THR A C 1
ATOM 916 O O . THR A 1 141 ? -6.932 26.190 25.930 1.00 23.08 121 THR A O 1
ATOM 920 N N . LYS A 1 142 ? -6.128 24.519 24.666 1.00 26.19 122 LYS A N 1
ATOM 921 C CA . LYS A 1 142 ? -4.966 25.284 24.223 1.00 26.82 122 LYS A CA 1
ATOM 922 C C . LYS A 1 142 ? -5.353 26.548 23.462 1.00 25.84 122 LYS A C 1
ATOM 923 O O . LYS A 1 142 ? -4.853 27.625 23.752 1.00 25.93 122 LYS A O 1
ATOM 929 N N . LEU A 1 143 ? -6.276 26.416 22.536 1.00 25.32 123 LEU A N 1
ATOM 930 C CA . LEU A 1 143 ? -6.668 27.523 21.700 1.00 27.24 123 LEU A CA 1
ATOM 931 C C . LEU A 1 143 ? -7.559 28.528 22.404 1.00 32.33 123 LEU A C 1
ATOM 932 O O . LEU A 1 143 ? -7.587 29.648 22.039 1.00 28.95 123 LEU A O 1
ATOM 937 N N . LEU A 1 144 ? -8.245 28.118 23.452 1.00 27.25 124 LEU A N 1
ATOM 938 C CA . LEU A 1 144 ? -9.136 29.012 24.169 1.00 26.15 124 LEU A CA 1
ATOM 939 C C . LEU A 1 144 ? -8.486 29.606 25.421 1.00 28.45 124 LEU A C 1
ATOM 940 O O . LEU A 1 144 ? -9.093 30.430 26.109 1.00 25.67 124 LEU A O 1
ATOM 945 N N . LEU A 1 145 ? -7.248 29.210 25.708 1.00 25.24 125 LEU A N 1
ATOM 946 C CA . LEU A 1 145 ? -6.567 29.713 26.901 1.00 24.61 125 LEU A CA 1
ATOM 947 C C . LEU A 1 145 ? -6.407 31.239 26.920 1.00 26.42 125 LEU A C 1
ATOM 948 O O . LEU A 1 145 ? -6.515 31.865 27.977 1.00 26.67 125 LEU A O 1
ATOM 953 N N . PRO A 1 146 ? -6.133 31.860 25.758 1.00 29.40 126 PRO A N 1
ATOM 954 C CA . PRO A 1 146 ? -5.987 33.321 25.761 1.00 27.71 126 PRO A CA 1
ATOM 955 C C . PRO A 1 146 ? -7.279 34.002 26.234 1.00 27.94 126 PRO A C 1
ATOM 956 O O . PRO A 1 146 ? -7.236 34.978 26.978 1.00 26.87 126 PRO A O 1
ATOM 960 N N . LEU A 1 147 ? -8.425 33.483 25.797 1.00 23.88 127 LEU A N 1
ATOM 961 C CA . LEU A 1 147 ? -9.716 34.033 26.209 1.00 26.89 127 LEU A CA 1
ATOM 962 C C . LEU A 1 147 ? -9.953 33.796 27.701 1.00 26.20 127 LEU A C 1
ATOM 963 O O . LEU A 1 147 ? -10.495 34.653 28.397 1.00 27.24 127 LEU A O 1
ATOM 968 N N . LEU A 1 148 ? -9.548 32.627 28.187 1.00 24.39 128 LEU A N 1
ATOM 969 C CA . LEU A 1 148 ? -9.695 32.296 29.601 1.00 27.13 128 LEU A CA 1
ATOM 970 C C . LEU A 1 148 ? -8.798 33.187 30.460 1.00 28.87 128 LEU A C 1
ATOM 971 O O . LEU A 1 148 ? -9.193 33.614 31.542 1.00 32.73 128 LEU A O 1
ATOM 976 N N . ARG A 1 149 ? -7.593 33.469 29.975 1.00 25.11 129 ARG A N 1
ATOM 977 C CA . ARG A 1 149 ? -6.662 34.314 30.716 1.00 28.27 129 ARG A CA 1
ATOM 978 C C . ARG A 1 149 ? -7.120 35.768 30.772 1.00 31.09 129 ARG A C 1
ATOM 979 O O . ARG A 1 149 ? -6.675 36.526 31.630 1.00 31.91 129 ARG A O 1
ATOM 987 N N . LYS A 1 150 ? -8.004 36.155 29.856 1.00 29.12 130 LYS A N 1
ATOM 988 C CA . LYS A 1 150 ? -8.536 37.516 29.833 1.00 35.14 130 LYS A CA 1
ATOM 989 C C . LYS A 1 150 ? -9.619 37.713 30.897 1.00 35.47 130 LYS A C 1
ATOM 990 O O . LYS A 1 150 ? -9.899 38.836 31.308 1.00 31.31 130 LYS A O 1
ATOM 996 N N . ALA A 1 151 ? -10.237 36.623 31.335 1.00 27.62 131 ALA A N 1
ATOM 997 C CA . ALA A 1 151 ? -11.295 36.711 32.336 1.00 26.40 131 ALA A CA 1
ATOM 998 C C . ALA A 1 151 ? -10.749 37.070 33.719 1.00 28.57 131 ALA A C 1
ATOM 999 O O . ALA A 1 151 ? -9.580 36.834 34.005 1.00 30.83 131 ALA A O 1
ATOM 1001 N N . LYS A 1 152 ? -11.597 37.649 34.567 1.00 30.72 132 LYS A N 1
ATOM 1002 C CA . LYS A 1 152 ? -11.194 38.003 35.929 1.00 30.79 132 LYS A CA 1
ATOM 1003 C C . LYS A 1 152 ? -11.098 36.724 36.764 1.00 30.51 132 LYS A C 1
ATOM 1004 O O . LYS A 1 152 ? -10.374 36.667 37.754 1.00 27.10 132 LYS A O 1
ATOM 1010 N N . TRP A 1 153 ? -11.860 35.709 36.370 1.00 26.22 133 TRP A N 1
ATOM 1011 C CA . TRP A 1 153 ? -11.839 34.408 37.043 1.00 29.20 133 TRP A CA 1
ATOM 1012 C C . TRP A 1 153 ? -12.146 33.374 35.972 1.00 25.05 133 TRP A C 1
ATOM 1013 O O . TRP A 1 153 ? -12.859 33.666 35.018 1.00 28.76 133 TRP A O 1
ATOM 1024 N N . ALA A 1 154 ? -11.599 32.173 36.110 1.00 25.16 134 ALA A N 1
ATOM 1025 C CA . ALA A 1 154 ? -11.851 31.145 35.112 1.00 26.86 134 ALA A CA 1
ATOM 1026 C C . ALA A 1 154 ? -11.699 29.744 35.673 1.00 27.42 134 ALA A C 1
ATOM 1027 O O . ALA A 1 154 ? -10.989 29.518 36.655 1.00 23.09 134 ALA A O 1
ATOM 1029 N N . SER A 1 155 ? -12.383 28.805 35.036 1.00 22.43 135 SER A N 1
ATOM 1030 C CA . SER A 1 155 ? -12.317 27.416 35.437 1.00 23.74 135 SER A CA 1
ATOM 1031 C C . SER A 1 155 ? -12.545 26.558 34.217 1.00 28.26 135 SER A C 1
ATOM 1032 O O . SER A 1 155 ? -13.156 26.990 33.233 1.00 26.97 135 SER A O 1
ATOM 1035 N N . ILE A 1 156 ? -12.030 25.341 34.287 1.00 24.26 136 ILE A N 1
ATOM 1036 C CA . ILE A 1 156 ? -12.165 24.383 33.209 1.00 21.45 136 ILE A CA 1
ATOM 1037 C C . ILE A 1 156 ? -12.659 23.076 33.810 1.00 25.93 136 ILE A C 1
ATOM 1038 O O . ILE A 1 156 ? -12.198 22.653 34.875 1.00 23.13 136 ILE A O 1
ATOM 1043 N N . VAL A 1 157 ? -13.637 22.470 33.179 1.00 19.36 137 VAL A N 1
ATOM 1044 C CA . VAL A 1 157 ? -14.129 21.190 33.602 1.00 19.22 137 VAL A CA 1
ATOM 1045 C C . VAL A 1 157 ? -14.119 20.204 32.467 1.00 22.45 137 VAL A C 1
ATOM 1046 O O . VAL A 1 157 ? -14.721 20.431 31.451 1.00 26.55 137 VAL A O 1
ATOM 1050 N N . ASN A 1 158 ? -13.441 19.101 32.651 1.00 24.11 138 ASN A N 1
ATOM 1051 C CA . ASN A 1 158 ? -13.402 18.076 31.629 1.00 26.58 138 ASN A CA 1
ATOM 1052 C C . ASN A 1 158 ? -14.286 16.906 32.012 1.00 25.19 138 ASN A C 1
ATOM 1053 O O . ASN A 1 158 ? -14.315 16.484 33.169 1.00 25.06 138 ASN A O 1
ATOM 1058 N N . VAL A 1 159 ? -15.019 16.381 31.043 1.00 22.39 139 VAL A N 1
ATOM 1059 C CA . VAL A 1 159 ? -15.863 15.242 31.328 1.00 23.08 139 VAL A CA 1
ATOM 1060 C C . VAL A 1 159 ? -15.074 13.977 31.006 1.00 28.05 139 VAL A C 1
ATOM 1061 O O . VAL A 1 159 ? -14.799 13.672 29.843 1.00 30.50 139 VAL A O 1
ATOM 1065 N N . ALA A 1 160 ? -14.677 13.261 32.052 1.00 20.64 140 ALA A N 1
ATOM 1066 C CA . ALA A 1 160 ? -13.934 12.028 31.879 1.00 25.12 140 ALA A CA 1
ATOM 1067 C C . ALA A 1 160 ? -14.946 10.885 31.964 1.00 30.22 140 ALA A C 1
ATOM 1068 O O . ALA A 1 160 ? -16.016 10.964 31.380 1.00 33.75 140 ALA A O 1
ATOM 1070 N N . SER A 1 161 ? -14.620 9.837 32.709 1.00 24.66 141 SER A N 1
ATOM 1071 C CA . SER A 1 161 ? -15.512 8.695 32.843 1.00 27.06 141 SER A CA 1
ATOM 1072 C C . SER A 1 161 ? -14.990 7.737 33.892 1.00 27.48 141 SER A C 1
ATOM 1073 O O . SER A 1 161 ? -13.800 7.737 34.202 1.00 25.66 141 SER A O 1
ATOM 1076 N N . ILE A 1 162 ? -15.884 6.920 34.436 1.00 27.28 142 ILE A N 1
ATOM 1077 C CA . ILE A 1 162 ? -15.483 5.926 35.415 1.00 20.58 142 ILE A CA 1
ATOM 1078 C C . ILE A 1 162 ? -14.503 4.983 34.708 1.00 29.59 142 ILE A C 1
ATOM 1079 O O . ILE A 1 162 ? -13.633 4.385 35.343 1.00 28.06 142 ILE A O 1
ATOM 1084 N N . ALA A 1 163 ? -14.633 4.870 33.385 1.00 25.77 143 ALA A N 1
ATOM 1085 C CA . ALA A 1 163 ? -13.753 3.992 32.608 1.00 28.13 143 ALA A CA 1
ATOM 1086 C C . ALA A 1 163 ? -12.304 4.456 32.665 1.00 30.95 143 ALA A C 1
ATOM 1087 O O . ALA A 1 163 ? -11.387 3.672 32.436 1.00 32.43 143 ALA A O 1
ATOM 1089 N N . GLY A 1 164 ? -12.100 5.734 32.963 1.00 27.54 144 GLY A N 1
ATOM 1090 C CA . GLY A 1 164 ? -10.749 6.252 33.060 1.00 27.40 144 GLY A CA 1
ATOM 1091 C C . GLY A 1 164 ? -10.176 6.013 34.447 1.00 29.87 144 GLY A C 1
ATOM 1092 O O . GLY A 1 164 ? -8.984 6.188 34.668 1.00 32.58 144 GLY A O 1
ATOM 1093 N N . GLU A 1 165 ? -11.024 5.613 35.374 1.00 26.39 145 GLU A N 1
ATOM 1094 C CA . GLU A 1 165 ? -10.657 5.357 36.747 1.00 27.14 145 GLU A CA 1
ATOM 1095 C C . GLU A 1 165 ? -10.415 3.881 37.014 1.00 32.96 145 GLU A C 1
ATOM 1096 O O . GLU A 1 165 ? -9.675 3.529 37.881 1.00 34.26 145 GLU A O 1
ATOM 1102 N N . THR A 1 166 ? -11.082 3.024 36.276 1.00 28.01 146 THR A N 1
ATOM 1103 C CA . THR A 1 166 ? -11.030 1.626 36.551 1.00 29.92 146 THR A CA 1
ATOM 1104 C C . THR A 1 166 ? -11.184 0.809 35.289 1.00 28.93 146 THR A C 1
ATOM 1105 O O . THR A 1 166 ? -11.845 1.218 34.384 1.00 24.77 146 THR A O 1
ATOM 1109 N N . GLY A 1 167 ? -10.564 -0.352 35.266 1.00 29.49 147 GLY A N 1
ATOM 1110 C CA . GLY A 1 167 ? -10.722 -1.284 34.181 1.00 30.33 147 GLY A CA 1
ATOM 1111 C C . GLY A 1 167 ? -11.954 -2.146 34.316 1.00 31.76 147 GLY A C 1
ATOM 1112 O O . GLY A 1 167 ? -12.382 -2.776 33.395 1.00 33.48 147 GLY A O 1
ATOM 1113 N N . ASN A 1 168 ? -12.519 -2.169 35.502 1.00 26.39 148 ASN A N 1
ATOM 1114 C CA . ASN A 1 168 ? -13.686 -2.987 35.821 1.00 28.98 148 ASN A CA 1
ATOM 1115 C C . ASN A 1 168 ? -15.000 -2.398 35.333 1.00 33.34 148 ASN A C 1
ATOM 1116 O O . ASN A 1 168 ? -15.968 -2.310 36.085 1.00 40.22 148 ASN A O 1
ATOM 1121 N N . VAL A 1 169 ? -15.033 -1.992 34.075 1.00 33.13 149 VAL A N 1
ATOM 1122 C CA . VAL A 1 169 ? -16.246 -1.443 33.497 1.00 37.82 149 VAL A CA 1
ATOM 1123 C C . VAL A 1 169 ? -16.240 -1.786 32.021 1.00 40.15 149 VAL A C 1
ATOM 1124 O O . VAL A 1 169 ? -15.184 -1.854 31.396 1.00 50.79 149 VAL A O 1
ATOM 1128 N N . VAL A 1 170 ? -17.422 -2.016 31.469 1.00 39.16 150 VAL A N 1
ATOM 1129 C CA . VAL A 1 170 ? -17.538 -2.354 30.065 1.00 41.21 150 VAL A CA 1
ATOM 1130 C C . VAL A 1 170 ? -17.295 -1.108 29.223 1.00 40.44 150 VAL A C 1
ATOM 1131 O O . VAL A 1 170 ? -18.147 -0.226 29.135 1.00 52.03 150 VAL A O 1
ATOM 1135 N N . ALA A 1 171 ? -16.112 -1.037 28.625 1.00 40.27 151 ALA A N 1
ATOM 1136 C CA . ALA A 1 171 ? -15.734 0.089 27.783 1.00 36.73 151 ALA A CA 1
ATOM 1137 C C . ALA A 1 171 ? -14.556 -0.361 26.942 1.00 33.18 151 ALA A C 1
ATOM 1138 O O . ALA A 1 171 ? -13.722 -1.139 27.402 1.00 33.14 151 ALA A O 1
ATOM 1140 N N . GLY A 1 172 ? -14.494 0.122 25.710 1.00 29.57 152 GLY A N 1
ATOM 1141 C CA . GLY A 1 172 ? -13.405 -0.265 24.839 1.00 28.11 152 GLY A CA 1
ATOM 1142 C C . GLY A 1 172 ? -12.076 0.153 25.425 1.00 30.09 152 GLY A C 1
ATOM 1143 O O . GLY A 1 172 ? -12.000 1.095 26.213 1.00 26.46 152 GLY A O 1
ATOM 1144 N N . VAL A 1 173 ? -11.023 -0.545 25.020 1.00 30.37 153 VAL A N 1
ATOM 1145 C CA . VAL A 1 173 ? -9.677 -0.280 25.501 1.00 27.37 153 VAL A CA 1
ATOM 1146 C C . VAL A 1 173 ? -9.198 1.143 25.155 1.00 32.90 153 VAL A C 1
ATOM 1147 O O . VAL A 1 173 ? -8.475 1.768 25.935 1.00 28.37 153 VAL A O 1
ATOM 1151 N N . ALA A 1 174 ? -9.612 1.656 23.997 1.00 27.66 154 ALA A N 1
ATOM 1152 C CA . ALA A 1 174 ? -9.229 3.003 23.574 1.00 27.38 154 ALA A CA 1
ATOM 1153 C C . ALA A 1 174 ? -10.019 4.038 24.370 1.00 28.48 154 ALA A C 1
ATOM 1154 O O . ALA A 1 174 ? -9.511 5.110 24.707 1.00 31.81 154 ALA A O 1
ATOM 1156 N N . TYR A 1 175 ? -11.269 3.715 24.669 1.00 24.85 155 TYR A N 1
ATOM 1157 C CA . TYR A 1 175 ? -12.100 4.618 25.444 1.00 26.25 155 TYR A CA 1
ATOM 1158 C C . TYR A 1 175 ? -11.510 4.784 26.848 1.00 25.13 155 TYR A C 1
ATOM 1159 O O . TYR A 1 175 ? -11.386 5.896 27.349 1.00 23.12 155 TYR A O 1
ATOM 1168 N N . SER A 1 176 ? -11.140 3.672 27.475 1.00 28.38 156 SER A N 1
ATOM 1169 C CA . SER A 1 176 ? -10.569 3.709 28.819 1.00 30.51 156 SER A CA 1
ATOM 1170 C C . SER A 1 176 ? -9.252 4.471 28.829 1.00 35.36 156 SER A C 1
ATOM 1171 O O . SER A 1 176 ? -9.015 5.309 29.699 1.00 26.05 156 SER A O 1
ATOM 1174 N N . ALA A 1 177 ? -8.396 4.173 27.859 1.00 25.50 157 ALA A N 1
ATOM 1175 C CA . ALA A 1 177 ? -7.111 4.838 27.768 1.00 25.78 157 ALA A CA 1
ATOM 1176 C C . ALA A 1 177 ? -7.278 6.336 27.529 1.00 25.42 157 ALA A C 1
ATOM 1177 O O . ALA A 1 177 ? -6.576 7.137 28.136 1.00 23.46 157 ALA A O 1
ATOM 1179 N N . SER A 1 178 ? -8.216 6.718 26.663 1.00 26.20 158 SER A N 1
ATOM 1180 C CA . SER A 1 178 ? -8.424 8.133 26.360 1.00 25.43 158 SER A CA 1
ATOM 1181 C C . SER A 1 178 ? -8.975 8.908 27.558 1.00 25.70 158 SER A C 1
ATOM 1182 O O . SER A 1 178 ? -8.557 10.036 27.827 1.00 27.48 158 SER A O 1
ATOM 1185 N N . LYS A 1 179 ? -9.913 8.302 28.276 1.00 22.90 159 LYS A N 1
ATOM 1186 C CA . LYS A 1 179 ? -10.509 8.952 29.438 1.00 25.50 159 LYS A CA 1
ATOM 1187 C C . LYS A 1 179 ? -9.518 9.066 30.591 1.00 23.75 159 LYS A C 1
ATOM 1188 O O . LYS A 1 179 ? -9.532 10.044 31.323 1.00 25.62 159 LYS A O 1
ATOM 1194 N N . ALA A 1 180 ? -8.668 8.059 30.766 1.00 24.70 160 ALA A N 1
ATOM 1195 C CA . ALA A 1 180 ? -7.665 8.105 31.827 1.00 21.42 160 ALA A CA 1
ATOM 1196 C C . ALA A 1 180 ? -6.674 9.206 31.445 1.00 23.34 160 ALA A C 1
ATOM 1197 O O . ALA A 1 180 ? -6.126 9.904 32.308 1.00 22.65 160 ALA A O 1
ATOM 1199 N N . GLY A 1 181 ? -6.459 9.357 30.141 1.00 22.40 161 GLY A N 1
ATOM 1200 C CA . GLY A 1 181 ? -5.560 10.382 29.648 1.00 22.16 161 GLY A CA 1
ATOM 1201 C C . GLY A 1 181 ? -6.128 11.757 29.945 1.00 24.91 161 GLY A C 1
ATOM 1202 O O . GLY A 1 181 ? -5.389 12.697 30.237 1.00 24.79 161 GLY A O 1
ATOM 1203 N N . VAL A 1 182 ? -7.449 11.878 29.858 1.00 22.57 162 VAL A N 1
ATOM 1204 C CA . VAL A 1 182 ? -8.122 13.141 30.141 1.00 22.20 162 VAL A CA 1
ATOM 1205 C C . VAL A 1 182 ? -7.934 13.473 31.624 1.00 21.76 162 VAL A C 1
ATOM 1206 O O . VAL A 1 182 ? -7.744 14.631 31.995 1.00 23.22 162 VAL A O 1
ATOM 1210 N N . ILE A 1 183 ? -7.983 12.450 32.469 1.00 20.44 163 ILE A N 1
ATOM 1211 C CA . ILE A 1 183 ? -7.794 12.658 33.896 1.00 22.52 163 ILE A CA 1
ATOM 1212 C C . ILE A 1 183 ? -6.358 13.124 34.171 1.00 21.30 163 ILE A C 1
ATOM 1213 O O . ILE A 1 183 ? -6.141 14.059 34.943 1.00 24.39 163 ILE A O 1
ATOM 1218 N N . GLY A 1 184 ? -5.383 12.487 33.530 1.00 23.16 164 GLY A N 1
ATOM 1219 C CA . GLY A 1 184 ? -3.997 12.888 33.731 1.00 23.78 164 GLY A CA 1
ATOM 1220 C C . GLY A 1 184 ? -3.771 14.319 33.262 1.00 28.78 164 GLY A C 1
ATOM 1221 O O . GLY A 1 184 ? -3.063 15.086 33.908 1.00 23.14 164 GLY A O 1
ATOM 1222 N N . LEU A 1 185 ? -4.382 14.674 32.133 1.00 21.69 165 LEU A N 1
ATOM 1223 C CA . LEU A 1 185 ? -4.269 16.020 31.566 1.00 27.21 165 LEU A CA 1
ATOM 1224 C C . LEU A 1 185 ? -4.891 17.043 32.523 1.00 27.90 165 LEU A C 1
ATOM 1225 O O . LEU A 1 185 ? -4.338 18.116 32.755 1.00 23.48 165 LEU A O 1
ATOM 1230 N N . THR A 1 186 ? -6.048 16.694 33.075 1.00 24.21 166 THR A N 1
ATOM 1231 C CA . THR A 1 186 ? -6.755 17.559 34.015 1.00 23.21 166 THR A CA 1
ATOM 1232 C C . THR A 1 186 ? -5.885 17.903 35.223 1.00 23.78 166 THR A C 1
ATOM 1233 O O . THR A 1 186 ? -5.792 19.062 35.623 1.00 23.87 166 THR A O 1
ATOM 1237 N N . LYS A 1 187 ? -5.251 16.890 35.803 1.00 22.58 167 LYS A N 1
ATOM 1238 C CA . LYS A 1 187 ? -4.406 17.091 36.968 1.00 25.49 167 LYS A CA 1
ATOM 1239 C C . LYS A 1 187 ? -3.172 17.942 36.678 1.00 23.94 167 LYS A C 1
ATOM 1240 O O . LYS A 1 187 ? -2.839 18.843 37.448 1.00 23.72 167 LYS A O 1
ATOM 1246 N N . ARG A 1 188 ? -2.485 17.654 35.580 1.00 20.73 168 ARG A N 1
ATOM 1247 C CA . ARG A 1 188 ? -1.297 18.422 35.256 1.00 23.21 168 ARG A CA 1
ATOM 1248 C C . ARG A 1 188 ? -1.643 19.877 34.930 1.00 24.44 168 ARG A C 1
ATOM 1249 O O . ARG A 1 188 ? -0.940 20.794 35.350 1.00 27.31 168 ARG A O 1
ATOM 1257 N N . LEU A 1 189 ? -2.732 20.088 34.197 1.00 25.62 169 LEU A N 1
ATOM 1258 C CA . LEU A 1 189 ? -3.151 21.439 33.850 1.00 22.99 169 LEU A CA 1
ATOM 1259 C C . LEU A 1 189 ? -3.528 22.208 35.104 1.00 21.77 169 LEU A C 1
ATOM 1260 O O . LEU A 1 189 ? -3.252 23.395 35.207 1.00 23.61 169 LEU A O 1
ATOM 1265 N N . ALA A 1 190 ? -4.161 21.536 36.062 1.00 23.29 170 ALA A N 1
ATOM 1266 C CA . ALA A 1 190 ? -4.556 22.201 37.304 1.00 22.14 170 ALA A CA 1
ATOM 1267 C C . ALA A 1 190 ? -3.341 22.815 38.007 1.00 24.80 170 ALA A C 1
ATOM 1268 O O . ALA A 1 190 ? -3.369 23.972 38.440 1.00 24.79 170 ALA A O 1
ATOM 1270 N N . VAL A 1 191 ? -2.277 22.032 38.122 1.00 25.35 171 VAL A N 1
ATOM 1271 C CA . VAL A 1 191 ? -1.060 22.494 38.778 1.00 25.66 171 VAL A CA 1
ATOM 1272 C C . VAL A 1 191 ? -0.383 23.600 37.957 1.00 27.61 171 VAL A C 1
ATOM 1273 O O . VAL A 1 191 ? -0.050 24.657 38.491 1.00 29.94 171 VAL A O 1
ATOM 1277 N N . GLN A 1 192 ? -0.206 23.362 36.660 1.00 21.65 172 GLN A N 1
ATOM 1278 C CA . GLN A 1 192 ? 0.440 24.334 35.767 1.00 28.37 172 GLN A CA 1
ATOM 1279 C C . GLN A 1 192 ? -0.315 25.648 35.574 1.00 32.71 172 GLN A C 1
ATOM 1280 O O . GLN A 1 192 ? 0.297 26.714 35.529 1.00 34.13 172 GLN A O 1
ATOM 1286 N N . LEU A 1 193 ? -1.629 25.601 35.463 1.00 24.01 173 LEU A N 1
ATOM 1287 C CA . LEU A 1 193 ? -2.412 26.793 35.269 1.00 25.78 173 LEU A CA 1
ATOM 1288 C C . LEU A 1 193 ? -2.832 27.482 36.551 1.00 31.44 173 LEU A C 1
ATOM 1289 O O . LEU A 1 193 ? -3.386 28.542 36.511 1.00 27.38 173 LEU A O 1
ATOM 1294 N N . ALA A 1 194 ? -2.608 26.842 37.682 1.00 27.22 174 ALA A N 1
ATOM 1295 C CA . ALA A 1 194 ? -2.950 27.455 38.959 1.00 24.70 174 ALA A CA 1
ATOM 1296 C C . ALA A 1 194 ? -2.305 28.839 39.073 1.00 29.86 174 ALA A C 1
ATOM 1297 O O . ALA A 1 194 ? -2.847 29.733 39.721 1.00 32.15 174 ALA A O 1
ATOM 1299 N N . GLY A 1 195 ? -1.154 29.006 38.431 1.00 33.04 175 GLY A N 1
ATOM 1300 C CA . GLY A 1 195 ? -0.460 30.282 38.466 1.00 40.56 175 GLY A CA 1
ATOM 1301 C C . GLY A 1 195 ? -1.281 31.412 37.872 1.00 37.29 175 GLY A C 1
ATOM 1302 O O . GLY A 1 195 ? -1.159 32.556 38.300 1.00 43.04 175 GLY A O 1
ATOM 1303 N N . TYR A 1 196 ? -2.114 31.099 36.882 1.00 33.50 176 TYR A N 1
ATOM 1304 C CA . TYR A 1 196 ? -2.959 32.114 36.258 1.00 29.14 176 TYR A CA 1
ATOM 1305 C C . TYR A 1 196 ? -4.271 32.234 37.013 1.00 32.74 176 TYR A C 1
ATOM 1306 O O . TYR A 1 196 ? -5.151 33.002 36.622 1.00 29.59 176 TYR A O 1
ATOM 1315 N N . GLY A 1 197 ? -4.406 31.458 38.085 1.00 30.23 177 GLY A N 1
ATOM 1316 C CA . GLY A 1 197 ? -5.627 31.490 38.867 1.00 28.65 177 GLY A CA 1
ATOM 1317 C C . GLY A 1 197 ? -6.732 30.659 38.229 1.00 30.32 177 GLY A C 1
ATOM 1318 O O . GLY A 1 197 ? -7.881 30.692 38.671 1.00 35.28 177 GLY A O 1
ATOM 1319 N N . ILE A 1 198 ? -6.386 29.903 37.196 1.00 24.92 178 ILE A N 1
ATOM 1320 C CA . ILE A 1 198 ? -7.370 29.072 36.506 1.00 27.70 178 ILE A CA 1
ATOM 1321 C C . ILE A 1 198 ? -7.475 27.672 37.105 1.00 24.55 178 ILE A C 1
ATOM 1322 O O . ILE A 1 198 ? -6.488 26.946 37.180 1.00 24.02 178 ILE A O 1
ATOM 1327 N N . ARG A 1 199 ? -8.680 27.300 37.534 1.00 22.04 179 ARG A N 1
ATOM 1328 C CA . ARG A 1 199 ? -8.910 25.980 38.121 1.00 22.55 179 ARG A CA 1
ATOM 1329 C C . ARG A 1 199 ? -9.265 24.977 37.033 1.00 23.91 179 ARG A C 1
ATOM 1330 O O . ARG A 1 199 ? -9.904 25.325 36.036 1.00 22.42 179 ARG A O 1
ATOM 1338 N N . VAL A 1 200 ? -8.839 23.732 37.224 1.00 22.71 180 VAL A N 1
ATOM 1339 C CA . VAL A 1 200 ? -9.096 22.675 36.252 1.00 25.81 180 VAL A CA 1
ATOM 1340 C C . VAL A 1 200 ? -9.511 21.413 36.989 1.00 27.37 180 VAL A C 1
ATOM 1341 O O . VAL A 1 200 ? -8.751 20.877 37.798 1.00 23.19 180 VAL A O 1
ATOM 1345 N N . ASN A 1 201 ? -10.730 20.952 36.718 1.00 20.24 181 ASN A N 1
ATOM 1346 C CA . ASN A 1 201 ? -11.254 19.761 37.374 1.00 23.67 181 ASN A CA 1
ATOM 1347 C C . ASN A 1 201 ? -11.958 18.886 36.357 1.00 19.47 181 ASN A C 1
ATOM 1348 O O . ASN A 1 201 ? -12.102 19.259 35.196 1.00 23.28 181 ASN A O 1
ATOM 1353 N N . ALA A 1 202 ? -12.399 17.718 36.802 1.00 22.19 182 ALA A N 1
ATOM 1354 C CA . ALA A 1 202 ? -13.092 16.790 35.923 1.00 27.77 182 ALA A CA 1
ATOM 1355 C C . ALA A 1 202 ? -14.201 16.053 36.648 1.00 24.81 182 ALA A C 1
ATOM 1356 O O . ALA A 1 202 ? -14.200 15.958 37.877 1.00 22.43 182 ALA A O 1
ATOM 1358 N N . VAL A 1 203 ? -15.165 15.559 35.878 1.00 24.94 183 VAL A N 1
ATOM 1359 C CA . VAL A 1 203 ? -16.233 14.750 36.438 1.00 20.84 183 VAL A CA 1
ATOM 1360 C C . VAL A 1 203 ? -16.017 13.375 35.803 1.00 27.77 183 VAL A C 1
ATOM 1361 O O . VAL A 1 203 ? -15.576 13.279 34.656 1.00 24.42 183 VAL A O 1
ATOM 1365 N N . ALA A 1 204 ? -16.283 12.319 36.5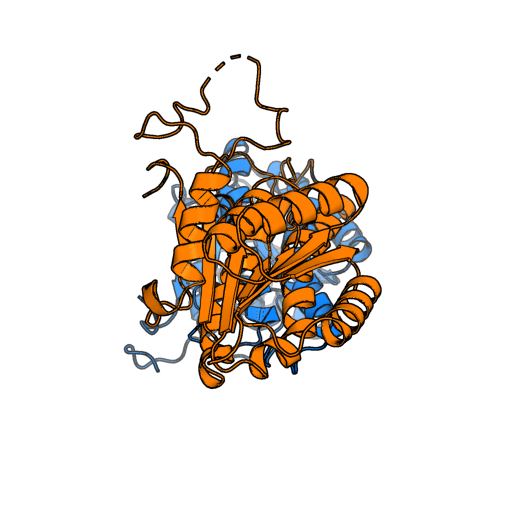61 1.00 26.69 184 ALA A N 1
ATOM 1366 C CA . ALA A 1 204 ? -16.121 10.951 36.065 1.00 28.39 184 ALA A CA 1
ATOM 1367 C C . ALA A 1 204 ? -17.443 10.216 36.275 1.00 26.52 184 ALA A C 1
ATOM 1368 O O . ALA A 1 204 ? -17.649 9.546 37.291 1.00 26.81 184 ALA A O 1
ATOM 1370 N N . PRO A 1 205 ? -18.385 10.362 35.357 1.00 29.04 185 PRO A N 1
ATOM 1371 C CA . PRO A 1 205 ? -19.655 9.644 35.484 1.00 26.90 185 PRO A CA 1
ATOM 1372 C C . PRO A 1 205 ? -19.599 8.190 35.067 1.00 27.79 185 PRO A C 1
ATOM 1373 O O . PRO A 1 205 ? -18.758 7.770 34.320 1.00 23.30 185 PRO A O 1
ATOM 1377 N N . SER A 1 206 ? -20.533 7.420 35.586 1.00 28.13 186 SER A N 1
ATOM 1378 C CA . SER A 1 206 ? -20.638 6.028 35.187 1.00 36.93 186 SER A CA 1
ATOM 1379 C C . SER A 1 206 ? -21.658 6.109 34.045 1.00 37.09 186 SER A C 1
ATOM 1380 O O . SER A 1 206 ? -21.756 7.148 33.390 1.00 34.16 186 SER A O 1
ATOM 1383 N N . PHE A 1 207 ? -22.384 5.057 33.734 1.00 41.66 187 PHE A N 1
ATOM 1384 C CA . PHE A 1 207 ? -23.344 5.094 32.633 1.00 40.89 187 PHE A CA 1
ATOM 1385 C C . PHE A 1 207 ? -24.393 6.190 32.779 1.00 37.45 187 PHE A C 1
ATOM 1386 O O . PHE A 1 207 ? -25.047 6.296 33.775 1.00 36.48 187 PHE A O 1
ATOM 1394 N N . VAL A 1 208 ? -24.545 6.986 31.752 1.00 33.72 188 VAL A N 1
ATOM 1395 C CA . VAL A 1 208 ? -25.500 8.083 31.729 1.00 32.30 188 VAL A CA 1
ATOM 1396 C C . VAL A 1 208 ? -26.514 7.857 30.615 1.00 43.35 188 VAL A C 1
ATOM 1397 O O . VAL A 1 208 ? -26.153 7.535 29.481 1.00 37.23 188 VAL A O 1
ATOM 1401 N N . GLU A 1 209 ? -27.788 8.028 30.945 1.00 46.91 189 GLU A N 1
ATOM 1402 C CA . GLU A 1 209 ? -28.854 7.833 29.973 1.00 51.84 189 GLU A CA 1
ATOM 1403 C C . GLU A 1 209 ? -29.033 9.055 29.071 1.00 43.62 189 GLU A C 1
ATOM 1404 O O . GLU A 1 209 ? -29.387 10.137 29.541 1.00 46.64 189 GLU A O 1
ATOM 1410 N N . THR A 1 210 ? -28.774 8.878 27.778 1.00 44.09 190 THR A N 1
ATOM 1411 C CA . THR A 1 210 ? -28.925 9.958 26.799 1.00 55.54 190 THR A CA 1
ATOM 1412 C C . THR A 1 210 ? -29.607 9.417 25.544 1.00 58.44 190 THR A C 1
ATOM 1413 O O . THR A 1 210 ? -30.062 8.274 25.525 1.00 56.24 190 THR A O 1
ATOM 1417 N N . ASP A 1 211 ? -29.682 10.240 24.501 1.00 63.37 191 ASP A N 1
ATOM 1418 C CA . ASP A 1 211 ? -30.286 9.808 23.245 1.00 65.21 191 ASP A CA 1
ATOM 1419 C C . ASP A 1 211 ? -29.271 8.979 22.471 1.00 69.08 191 ASP A C 1
ATOM 1420 O O . ASP A 1 211 ? -28.953 9.285 21.319 1.00 77.00 191 ASP A O 1
ATOM 1425 N N . MET A 1 212 ? -28.749 7.944 23.120 1.00 69.19 192 MET A N 1
ATOM 1426 C CA . MET A 1 212 ? -27.779 7.041 22.509 1.00 65.56 192 MET A CA 1
ATOM 1427 C C . MET A 1 212 ? -27.709 5.754 23.315 1.00 59.69 192 MET A C 1
ATOM 1428 O O . MET A 1 212 ? -27.340 4.706 22.788 1.00 59.73 192 MET A O 1
ATOM 1433 N N . LEU A 1 229 ? -25.822 -3.170 39.372 1.00 55.62 209 LEU A N 1
ATOM 1434 C CA . LEU A 1 229 ? -24.395 -2.876 39.280 1.00 56.63 209 LEU A CA 1
ATOM 1435 C C . LEU A 1 229 ? -23.954 -1.774 40.240 1.00 52.90 209 LEU A C 1
ATOM 1436 O O . LEU A 1 229 ? -22.759 -1.583 40.456 1.00 44.69 209 LEU A O 1
ATOM 1441 N N . HIS A 1 230 ? -24.915 -1.047 40.806 1.00 49.59 210 HIS A N 1
ATOM 1442 C CA . HIS A 1 230 ? -24.603 0.016 41.757 1.00 45.39 210 HIS A CA 1
ATOM 1443 C C . HIS A 1 230 ? -25.537 0.021 42.971 1.00 40.39 210 HIS A C 1
ATOM 1444 O O . HIS A 1 230 ? -26.733 -0.255 42.852 1.00 39.81 210 HIS A O 1
ATOM 1451 N N . PRO A 1 231 ? -24.984 0.295 44.133 1.00 34.93 211 PRO A N 1
ATOM 1452 C CA . PRO A 1 231 ? -25.731 0.329 45.385 1.00 38.45 211 PRO A CA 1
ATOM 1453 C C . PRO A 1 231 ? -26.914 1.302 45.434 1.00 33.78 211 PRO A C 1
ATOM 1454 O O . PRO A 1 231 ? -27.923 0.891 45.919 1.00 34.71 211 PRO A O 1
ATOM 1458 N N . LEU A 1 232 ? -26.775 2.543 44.986 1.00 34.61 212 LEU A N 1
ATOM 1459 C CA . LEU A 1 232 ? -27.886 3.498 44.938 1.00 30.82 212 LEU A CA 1
ATOM 1460 C C . LEU A 1 232 ? -28.777 3.141 43.759 1.00 36.05 212 LEU A C 1
ATOM 1461 O O . LEU A 1 232 ? -28.342 3.197 42.612 1.00 35.54 212 LEU A O 1
ATOM 1466 N N . LYS A 1 233 ? -30.029 2.799 44.034 1.00 37.31 213 LYS A N 1
ATOM 1467 C CA . LYS A 1 233 ? -30.941 2.402 42.972 1.00 41.71 213 LYS A CA 1
ATOM 1468 C C . LYS A 1 233 ? -31.524 3.563 42.185 1.00 43.10 213 LYS A C 1
ATOM 1469 O O . LYS A 1 233 ? -32.695 3.914 42.337 1.00 43.53 213 LYS A O 1
ATOM 1475 N N . ILE A 1 234 ? -30.686 4.156 41.340 1.00 40.59 214 ILE A N 1
ATOM 1476 C CA . ILE A 1 234 ? -31.091 5.273 40.496 1.00 43.46 214 ILE A CA 1
ATOM 1477 C C . ILE A 1 234 ? -30.416 5.142 39.137 1.00 40.03 214 ILE A C 1
ATOM 1478 O O . ILE A 1 234 ? -29.544 4.302 38.939 1.00 42.30 214 ILE A O 1
ATOM 1483 N N . ILE A 1 235 ? -30.828 5.986 38.205 1.00 42.97 215 ILE A N 1
ATOM 1484 C CA . ILE A 1 235 ? -30.254 6.002 36.871 1.00 38.41 215 ILE A CA 1
ATOM 1485 C C . ILE A 1 235 ? -29.771 7.433 36.636 1.00 34.20 215 ILE A C 1
ATOM 1486 O O . ILE A 1 235 ? -30.566 8.377 36.650 1.00 28.83 215 ILE A O 1
ATOM 1491 N N . LEU A 1 236 ? -28.460 7.588 36.465 1.00 34.32 216 LEU A N 1
ATOM 1492 C CA . LEU A 1 236 ? -27.866 8.901 36.255 1.00 33.74 216 LEU A CA 1
ATOM 1493 C C . LEU A 1 236 ? -28.407 9.561 35.008 1.00 31.80 216 LEU A C 1
ATOM 1494 O O . LEU A 1 236 ? -28.496 8.931 33.957 1.00 31.20 216 LEU A O 1
ATOM 1499 N N . LYS A 1 237 ? -28.749 10.838 35.127 1.00 30.24 217 LYS A N 1
ATOM 1500 C CA . LYS A 1 237 ? -29.268 11.609 33.999 1.00 31.59 217 LYS A CA 1
ATOM 1501 C C . LYS A 1 237 ? -28.271 12.723 33.685 1.00 33.50 217 LYS A C 1
ATOM 1502 O O . LYS A 1 237 ? -27.485 13.122 34.551 1.00 31.59 217 LYS A O 1
ATOM 1508 N N . PRO A 1 238 ? -28.291 13.239 32.445 1.00 31.35 218 PRO A N 1
ATOM 1509 C CA . PRO A 1 238 ? -27.368 14.315 32.074 1.00 32.74 218 PRO A CA 1
ATOM 1510 C C . PRO A 1 238 ? -27.447 15.500 33.044 1.00 31.37 218 PRO A C 1
ATOM 1511 O O . PRO A 1 238 ? -26.438 16.142 33.330 1.00 27.20 218 PRO A O 1
ATOM 1515 N N . GLU A 1 239 ? -28.642 15.778 33.558 1.00 21.17 219 GLU A N 1
ATOM 1516 C CA . GLU A 1 239 ? -28.810 16.888 34.483 1.00 33.45 219 GLU A CA 1
ATOM 1517 C C . GLU A 1 239 ? -28.087 16.656 35.808 1.00 24.74 219 GLU A C 1
ATOM 1518 O O . GLU A 1 239 ? -27.720 17.610 36.481 1.00 25.70 219 GLU A O 1
ATOM 1524 N N . ASP A 1 240 ? -27.892 15.394 36.185 1.00 27.61 220 ASP A N 1
ATOM 1525 C CA . ASP A 1 240 ? -27.175 15.074 37.418 1.00 27.18 220 ASP A CA 1
ATOM 1526 C C . ASP A 1 240 ? -25.709 15.445 37.226 1.00 28.71 220 ASP A C 1
ATOM 1527 O O . ASP A 1 240 ? -25.073 15.999 38.120 1.00 27.16 220 ASP A O 1
ATOM 1532 N N . VAL A 1 241 ? -25.170 15.117 36.056 1.00 19.97 221 VAL A N 1
ATOM 1533 C CA . VAL A 1 241 ? -23.778 15.429 35.766 1.00 24.84 221 VAL A CA 1
ATOM 1534 C C . VAL A 1 241 ? -23.601 16.942 35.642 1.00 26.11 221 VAL A C 1
ATOM 1535 O O . VAL A 1 241 ? -22.591 17.485 36.080 1.00 28.48 221 VAL A O 1
ATOM 1539 N N . ALA A 1 242 ? -24.591 17.618 35.062 1.00 24.82 222 ALA A N 1
ATOM 1540 C CA . ALA A 1 242 ? -24.531 19.071 34.899 1.00 25.77 222 ALA A CA 1
ATOM 1541 C C . ALA A 1 242 ? -24.418 19.778 36.253 1.00 23.90 222 ALA A C 1
ATOM 1542 O O . ALA A 1 242 ? -23.704 20.773 36.380 1.00 24.36 222 ALA A O 1
ATOM 1544 N N . GLU A 1 243 ? -25.125 19.273 37.261 1.00 24.82 223 GLU A N 1
ATOM 1545 C CA . GLU A 1 243 ? -25.054 19.868 38.592 1.00 25.28 223 GLU A CA 1
ATOM 1546 C C . GLU A 1 243 ? -23.618 19.794 39.121 1.00 21.72 223 GLU A C 1
ATOM 1547 O O . GLU A 1 243 ? -23.122 20.745 39.726 1.00 22.99 223 GLU A O 1
ATOM 1553 N N . ALA A 1 244 ? -22.958 18.661 38.888 1.00 22.05 224 ALA A N 1
ATOM 1554 C CA . ALA A 1 244 ? -21.580 18.464 39.336 1.00 22.47 224 ALA A CA 1
ATOM 1555 C C . ALA A 1 244 ? -20.631 19.405 38.586 1.00 24.96 224 ALA A C 1
ATOM 1556 O O . ALA A 1 244 ? -19.709 19.973 39.168 1.00 22.60 224 ALA A O 1
ATOM 1558 N N . ILE A 1 245 ? -20.863 19.562 37.289 1.00 24.91 225 ILE A N 1
ATOM 1559 C CA . ILE A 1 245 ? -20.033 20.440 36.471 1.00 23.27 225 ILE A CA 1
ATOM 1560 C C . ILE A 1 245 ? -20.204 21.889 36.926 1.00 22.00 225 ILE A C 1
ATOM 1561 O O . ILE A 1 245 ? -19.228 22.647 37.008 1.00 22.62 225 ILE A O 1
ATOM 1566 N N . LEU A 1 246 ? -21.442 22.269 37.235 1.00 20.89 226 LEU A N 1
ATOM 1567 C CA . LEU A 1 246 ? -21.710 23.625 37.700 1.00 23.21 226 LEU A CA 1
ATOM 1568 C C . LEU A 1 246 ? -20.963 23.879 39.006 1.00 23.20 226 LEU A C 1
ATOM 1569 O O . LEU A 1 24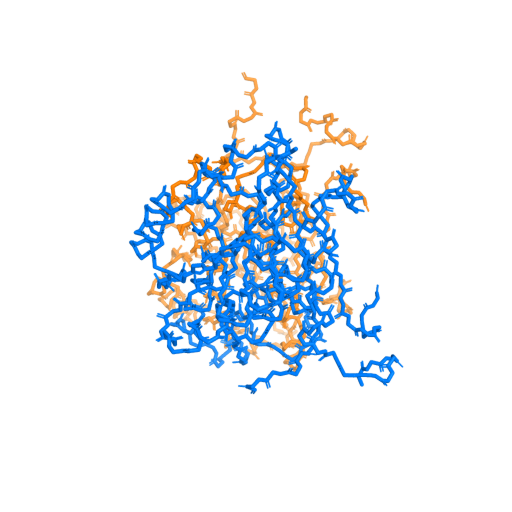6 ? -20.360 24.932 39.188 1.00 24.43 226 LEU A O 1
ATOM 1574 N N . PHE A 1 247 ? -21.010 22.907 39.915 1.00 20.79 227 PHE A N 1
ATOM 1575 C CA . PHE A 1 247 ? -20.328 23.036 41.199 1.00 21.27 227 PHE A CA 1
ATOM 1576 C C . PHE A 1 247 ? -18.842 23.358 40.988 1.00 24.55 227 PHE A C 1
ATOM 1577 O O . PHE A 1 247 ? -18.315 24.302 41.577 1.00 24.90 227 PHE A O 1
ATOM 1585 N N . LEU A 1 248 ? -18.182 22.573 40.136 1.00 21.58 228 LEU A N 1
ATOM 1586 C CA . LEU A 1 248 ? -16.755 22.745 39.840 1.00 22.74 228 LEU A CA 1
ATOM 1587 C C . LEU A 1 248 ? -16.418 23.993 39.013 1.00 23.53 228 LEU A C 1
ATOM 1588 O O . LEU A 1 248 ? -15.320 24.541 39.111 1.00 25.11 228 LEU A O 1
ATOM 1593 N N . ALA A 1 249 ? -17.360 24.437 38.193 1.00 25.50 229 ALA A N 1
ATOM 1594 C CA . ALA A 1 249 ? -17.135 25.611 37.353 1.00 28.45 229 ALA A CA 1
ATOM 1595 C C . ALA A 1 249 ? -17.240 26.919 38.127 1.00 29.36 229 ALA A C 1
ATOM 1596 O O . ALA A 1 249 ? -16.484 27.858 37.875 1.00 26.73 229 ALA A O 1
ATOM 1598 N N . ASP A 1 250 ? -18.175 26.961 39.072 1.00 24.34 230 ASP A N 1
ATOM 1599 C CA . ASP A 1 250 ? -18.463 28.159 39.863 1.00 22.35 230 ASP A CA 1
ATOM 1600 C C . ASP A 1 250 ? -17.548 28.383 41.071 1.00 23.93 230 ASP A C 1
ATOM 1601 O O . ASP A 1 250 ? -17.647 27.684 42.079 1.00 26.04 230 ASP A O 1
ATOM 1606 N N . PRO A 1 251 ? -16.661 29.386 40.988 1.00 26.08 231 PRO A N 1
ATOM 1607 C CA . PRO A 1 251 ? -15.725 29.707 42.068 1.00 29.21 231 PRO A CA 1
ATOM 1608 C C . PRO A 1 251 ? -16.387 30.042 43.404 1.00 28.61 231 PRO A C 1
ATOM 1609 O O . PRO A 1 251 ? -15.752 29.928 44.446 1.00 28.27 231 PRO A O 1
ATOM 1613 N N . ARG A 1 252 ? -17.654 30.444 43.377 1.00 25.30 232 ARG A N 1
ATOM 1614 C CA . ARG A 1 252 ? -18.368 30.756 44.614 1.00 31.17 232 ARG A CA 1
ATOM 1615 C C . ARG A 1 252 ? -18.605 29.458 45.377 1.00 34.04 232 ARG A C 1
ATOM 1616 O O . ARG A 1 252 ? -18.831 29.463 46.589 1.00 28.89 232 ARG A O 1
ATOM 1624 N N . ARG A 1 253 ? -18.564 28.342 44.658 1.00 22.28 233 ARG A N 1
ATOM 1625 C CA . ARG A 1 253 ? -18.807 27.053 45.279 1.00 24.30 233 ARG A CA 1
ATOM 1626 C C . ARG A 1 253 ? -17.566 26.186 45.453 1.00 23.54 233 ARG A C 1
ATOM 1627 O O . ARG A 1 253 ? -17.475 25.426 46.410 1.00 24.03 233 ARG A O 1
ATOM 1635 N N . SER A 1 254 ? -16.601 26.310 44.544 1.00 24.78 234 SER A N 1
ATOM 1636 C CA . SER A 1 254 ? -15.401 25.475 44.602 1.00 26.69 234 SER A CA 1
ATOM 1637 C C . SER A 1 254 ? -14.080 26.212 44.414 1.00 22.70 234 SER A C 1
ATOM 1638 O O . SER A 1 254 ? -13.125 25.636 43.878 1.00 21.20 234 SER A O 1
ATOM 1641 N N . ARG A 1 255 ? -13.996 27.458 44.868 1.00 25.34 235 ARG A N 1
ATOM 1642 C CA . ARG A 1 255 ? -12.768 28.227 44.662 1.00 29.85 235 ARG A CA 1
ATOM 1643 C C . ARG A 1 255 ? -11.500 27.561 45.184 1.00 27.82 235 ARG A C 1
ATOM 1644 O O . ARG A 1 255 ? -10.407 27.882 44.735 1.00 26.54 235 ARG A O 1
ATOM 1652 N N . GLY A 1 256 ? -11.633 26.632 46.122 1.00 26.52 236 GLY A N 1
ATOM 1653 C CA . GLY A 1 256 ? -10.445 25.980 46.646 1.00 28.25 236 GLY A CA 1
ATOM 1654 C C . GLY A 1 256 ? -10.197 24.599 46.065 1.00 33.35 236 GLY A C 1
ATOM 1655 O O . GLY A 1 256 ? -9.278 23.897 46.495 1.00 28.92 236 GLY A O 1
ATOM 1656 N N . ILE A 1 257 ? -11.001 24.214 45.074 1.00 24.51 237 ILE A N 1
ATOM 1657 C CA . ILE A 1 257 ? -10.881 22.890 44.465 1.00 22.45 237 ILE A CA 1
ATOM 1658 C C . ILE A 1 257 ? -10.306 22.923 43.054 1.00 22.81 237 ILE A C 1
ATOM 1659 O O . ILE A 1 257 ? -10.879 23.538 42.158 1.00 24.59 237 ILE A O 1
ATOM 1664 N N . THR A 1 258 ? -9.169 22.259 42.862 1.00 23.09 238 THR A N 1
ATOM 1665 C CA . THR A 1 258 ? -8.550 22.187 41.544 1.00 22.68 238 THR A CA 1
ATOM 1666 C C . THR A 1 258 ? -7.769 20.880 41.439 1.00 25.05 238 THR A C 1
ATOM 1667 O O . THR A 1 258 ? -7.208 20.393 42.429 1.00 20.21 238 THR A O 1
ATOM 1671 N N . GLY A 1 259 ? -7.773 20.300 40.244 1.00 22.38 239 GLY A N 1
ATOM 1672 C CA . GLY A 1 259 ? -7.066 19.053 40.017 1.00 24.62 239 GLY A CA 1
ATOM 1673 C C . GLY A 1 259 ? -7.795 17.850 40.581 1.00 28.98 239 GLY A C 1
ATOM 1674 O O . GLY A 1 259 ? -7.209 16.783 40.735 1.00 27.37 239 GLY A O 1
ATOM 1675 N N . HIS A 1 260 ? -9.080 18.015 40.877 1.00 25.57 240 HIS A N 1
ATOM 1676 C CA . HIS A 1 260 ? -9.878 16.933 41.441 1.00 25.31 240 HIS A CA 1
ATOM 1677 C C . HIS A 1 260 ? -10.761 16.238 40.406 1.00 26.58 240 HIS A C 1
ATOM 1678 O O . HIS A 1 260 ? -11.202 16.858 39.436 1.00 24.64 240 HIS A O 1
ATOM 1685 N N . VAL A 1 261 ? -11.007 14.946 40.617 1.00 20.87 241 VAL A N 1
ATOM 1686 C CA . VAL A 1 261 ? -11.886 14.171 39.743 1.00 24.02 241 VAL A CA 1
ATOM 1687 C C . VAL A 1 261 ? -13.128 13.855 40.577 1.00 31.00 241 VAL A C 1
ATOM 1688 O O . VAL A 1 261 ? -13.069 13.085 41.544 1.00 22.15 241 VAL A O 1
ATOM 1692 N N . LEU A 1 262 ? -14.251 14.462 40.214 1.00 19.07 242 LEU A N 1
ATOM 1693 C CA . LEU A 1 262 ? -15.479 14.237 40.952 1.00 22.62 242 LEU A CA 1
ATOM 1694 C C . LEU A 1 262 ? -16.249 13.070 40.344 1.00 26.40 242 LEU A C 1
ATOM 1695 O O . LEU A 1 262 ? -16.848 13.184 39.274 1.00 24.92 242 LEU A O 1
ATOM 1700 N N . SER A 1 263 ? -16.204 11.939 41.040 1.00 23.05 243 SER A N 1
ATOM 1701 C CA . SER A 1 263 ? -16.869 10.718 40.605 1.00 29.28 243 SER A CA 1
ATOM 1702 C C . SER A 1 263 ? -18.366 10.771 40.870 1.00 24.23 243 SER A C 1
ATOM 1703 O O . SER A 1 263 ? -18.800 11.168 41.945 1.00 26.12 243 SER A O 1
ATOM 1706 N N . ILE A 1 264 ? -19.147 10.355 39.884 1.00 25.14 244 ILE A N 1
ATOM 1707 C CA . ILE A 1 264 ? -20.604 10.333 39.993 1.00 25.71 244 ILE A CA 1
ATOM 1708 C C . ILE A 1 264 ? -21.001 8.960 39.467 1.00 28.65 244 ILE A C 1
ATOM 1709 O O . ILE A 1 264 ? -21.214 8.787 38.264 1.00 25.87 244 ILE A O 1
ATOM 1714 N N . ASN A 1 265 ? -21.097 7.978 40.356 1.00 23.57 245 ASN A N 1
ATOM 1715 C CA . ASN A 1 265 ? -21.426 6.633 39.908 1.00 29.19 245 ASN A CA 1
ATOM 1716 C C . ASN A 1 265 ? -22.432 5.889 40.767 1.00 32.11 245 ASN A C 1
ATOM 1717 O O . ASN A 1 265 ? -22.497 4.664 40.724 1.00 30.10 245 ASN A O 1
ATOM 1722 N N . ALA A 1 266 ? -23.211 6.627 41.550 1.00 29.76 246 ALA A N 1
ATOM 1723 C CA . ALA A 1 266 ? -24.223 6.020 42.398 1.00 30.44 246 ALA A CA 1
ATOM 1724 C C . ALA A 1 266 ? -23.654 4.917 43.297 1.00 29.93 246 ALA A C 1
ATOM 1725 O O . ALA A 1 266 ? -24.364 3.990 43.682 1.00 30.68 246 ALA A O 1
ATOM 1727 N N . GLY A 1 267 ? -22.366 5.015 43.612 1.00 34.55 247 GLY A N 1
ATOM 1728 C CA . GLY A 1 267 ? -21.736 4.044 44.490 1.00 30.04 247 GLY A CA 1
ATOM 1729 C C . GLY A 1 267 ? -21.146 2.801 43.849 1.00 33.95 247 GLY A C 1
ATOM 1730 O O . GLY A 1 267 ? -20.684 1.912 44.564 1.00 29.09 247 GLY A O 1
ATOM 1731 N N . ARG A 1 268 ? -21.144 2.727 42.521 1.00 30.84 248 ARG A N 1
ATOM 1732 C CA . ARG A 1 268 ? -20.595 1.555 41.846 1.00 27.53 248 ARG A CA 1
ATOM 1733 C C . ARG A 1 268 ? -19.123 1.424 42.178 1.00 31.73 248 ARG A C 1
ATOM 1734 O O . ARG A 1 268 ? -18.580 0.320 42.229 1.00 34.84 248 ARG A O 1
ATOM 1742 N N . ARG A 1 269 ? -18.463 2.553 42.319 1.00 29.43 249 ARG A N 1
ATOM 1743 C CA . ARG A 1 269 ? -17.074 2.547 42.648 1.00 31.48 249 ARG A CA 1
ATOM 1744 C C . ARG A 1 269 ? -16.741 3.551 43.718 1.00 36.73 249 ARG A C 1
ATOM 1745 O O . ARG A 1 269 ? -16.897 4.728 43.559 1.00 26.11 249 ARG A O 1
ATOM 1753 N N . THR A 1 270 ? -16.277 3.034 44.824 1.00 31.64 250 THR A N 1
ATOM 1754 C CA . THR A 1 270 ? -15.767 3.863 45.877 1.00 36.85 250 THR A CA 1
ATOM 1755 C C . THR A 1 270 ? -14.314 3.482 46.059 1.00 43.00 250 THR A C 1
ATOM 1756 O O . THR A 1 270 ? -13.553 4.271 46.541 1.00 41.77 250 THR A O 1
ATOM 1761 N N . MET B 1 21 ? 8.591 -26.480 32.396 1.00 92.68 1 MET B N 1
ATOM 1762 C CA . MET B 1 21 ? 8.852 -27.421 31.268 1.00 96.09 1 MET B CA 1
ATOM 1763 C C . MET B 1 21 ? 9.223 -26.642 30.008 1.00 95.49 1 MET B C 1
ATOM 1764 O O . MET B 1 21 ? 9.999 -27.122 29.179 1.00 97.75 1 MET B O 1
ATOM 1769 N N . GLU B 1 22 ? 8.675 -25.437 29.870 1.00 89.01 2 GLU B N 1
ATOM 1770 C CA . GLU B 1 22 ? 8.965 -24.609 28.704 1.00 80.86 2 GLU B CA 1
ATOM 1771 C C . GLU B 1 22 ? 9.878 -23.439 29.068 1.00 77.02 2 GLU B C 1
ATOM 1772 O O . GLU B 1 22 ? 9.753 -22.851 30.145 1.00 76.97 2 GLU B O 1
ATOM 1778 N N . THR B 1 23 ? 10.794 -23.111 28.163 1.00 63.68 3 THR B N 1
ATOM 1779 C CA . THR B 1 23 ? 11.729 -22.008 28.367 1.00 56.93 3 THR B CA 1
ATOM 1780 C C . THR B 1 23 ? 10.973 -20.685 28.510 1.00 46.88 3 THR B C 1
ATOM 1781 O O . THR B 1 23 ? 9.930 -20.488 27.885 1.00 38.44 3 THR B O 1
ATOM 1785 N N . THR B 1 24 ? 11.499 -19.784 29.334 1.00 40.89 4 THR B N 1
ATOM 1786 C CA . THR B 1 24 ? 10.869 -18.483 29.527 1.00 41.46 4 THR B CA 1
ATOM 1787 C C . THR B 1 24 ? 11.430 -17.459 28.545 1.00 38.21 4 THR B C 1
ATOM 1788 O O . THR B 1 24 ? 12.643 -17.245 28.475 1.00 43.44 4 THR B O 1
ATOM 1792 N N . TYR B 1 25 ? 10.540 -16.835 27.784 1.00 35.08 5 TYR B N 1
ATOM 1793 C CA . TYR B 1 25 ? 10.933 -15.816 26.820 1.00 37.74 5 TYR B CA 1
ATOM 1794 C C . TYR B 1 25 ? 10.342 -14.469 27.219 1.00 37.33 5 TYR B C 1
ATOM 1795 O O . TYR B 1 25 ? 9.152 -14.368 27.514 1.00 38.76 5 TYR B O 1
ATOM 1804 N N . ALA B 1 26 ? 11.181 -13.439 27.234 1.00 34.99 6 ALA B N 1
ATOM 1805 C CA . ALA B 1 26 ? 10.741 -12.093 27.589 1.00 37.56 6 ALA B CA 1
ATOM 1806 C C . ALA B 1 26 ? 11.183 -11.085 26.533 1.00 38.18 6 ALA B C 1
ATOM 1807 O O . ALA B 1 26 ? 12.320 -11.126 26.071 1.00 36.19 6 ALA B O 1
ATOM 1809 N N . LEU B 1 27 ? 10.285 -10.203 26.165 1.00 36.84 7 LEU B N 1
ATOM 1810 C CA . LEU B 1 27 ? 10.586 -9.141 25.240 1.00 31.84 7 LEU B CA 1
ATOM 1811 C C . LEU B 1 27 ? 10.499 -7.788 25.921 1.00 34.15 7 LEU B C 1
ATOM 1812 O O . LEU B 1 27 ? 9.561 -7.513 26.617 1.00 31.54 7 LEU B O 1
ATOM 1817 N N . VAL B 1 28 ? 11.501 -6.958 25.715 1.00 35.40 8 VAL B N 1
ATOM 1818 C CA . VAL B 1 28 ? 11.555 -5.650 26.365 1.00 32.95 8 VAL B CA 1
ATOM 1819 C C . VAL B 1 28 ? 11.808 -4.515 25.363 1.00 33.24 8 VAL B C 1
ATOM 1820 O O . VAL B 1 28 ? 12.865 -4.470 24.735 1.00 31.02 8 VAL B O 1
ATOM 1824 N N . THR B 1 29 ? 10.843 -3.611 25.201 1.00 29.62 9 THR B N 1
ATOM 1825 C CA . THR B 1 29 ? 11.028 -2.482 24.290 1.00 32.46 9 THR B CA 1
ATOM 1826 C C . THR B 1 29 ? 11.841 -1.453 25.062 1.00 31.00 9 THR B C 1
ATOM 1827 O O . THR B 1 29 ? 11.721 -1.353 26.283 1.00 34.09 9 THR B O 1
ATOM 1831 N N . GLY B 1 30 ? 12.665 -0.691 24.352 1.00 32.49 10 GLY B N 1
ATOM 1832 C CA . GLY B 1 30 ? 13.526 0.274 25.011 1.00 27.15 10 GLY B CA 1
ATOM 1833 C C . GLY B 1 30 ? 14.587 -0.531 25.745 1.00 32.88 10 GLY B C 1
ATOM 1834 O O . GLY B 1 30 ? 15.225 -0.056 26.687 1.00 32.25 10 GLY B O 1
ATOM 1835 N N . GLY B 1 31 ? 14.782 -1.765 25.289 1.00 38.02 11 GLY B N 1
ATOM 1836 C CA . GLY B 1 31 ? 15.735 -2.661 25.919 1.00 39.59 11 GLY B CA 1
ATOM 1837 C C . GLY B 1 31 ? 17.223 -2.369 25.836 1.00 41.95 11 GLY B C 1
ATOM 1838 O O . GLY B 1 31 ? 18.009 -3.062 26.480 1.00 48.31 11 GLY B O 1
ATOM 1839 N N . SER B 1 32 ? 17.629 -1.362 25.070 1.00 40.47 12 SER B N 1
ATOM 1840 C CA . SER B 1 32 ? 19.054 -1.066 24.956 1.00 49.23 12 SER B CA 1
ATOM 1841 C C . SER B 1 32 ? 19.555 0.057 25.861 1.00 48.04 12 SER B C 1
ATOM 1842 O O . SER B 1 32 ? 20.748 0.354 25.869 1.00 47.17 12 SER B O 1
ATOM 1845 N N . ARG B 1 33 ? 18.657 0.683 26.618 1.00 44.92 13 ARG B N 1
ATOM 1846 C CA . ARG B 1 33 ? 19.057 1.757 27.529 1.00 51.00 13 ARG B CA 1
ATOM 1847 C C . ARG B 1 33 ? 18.112 1.919 28.718 1.00 41.94 13 ARG B C 1
ATOM 1848 O O . ARG B 1 33 ? 16.977 1.447 28.690 1.00 34.57 13 ARG B O 1
ATOM 1856 N N . GLY B 1 34 ? 18.605 2.588 29.758 1.00 40.83 14 GLY B N 1
ATOM 1857 C CA . GLY B 1 34 ? 17.822 2.857 30.958 1.00 36.03 14 GLY B CA 1
ATOM 1858 C C . GLY B 1 34 ? 17.122 1.703 31.647 1.00 34.62 14 GLY B C 1
ATOM 1859 O O . GLY B 1 34 ? 17.719 0.657 31.902 1.00 32.41 14 GLY B O 1
ATOM 1860 N N . ILE B 1 35 ? 15.846 1.913 31.963 1.00 30.13 15 ILE B N 1
ATOM 1861 C CA . ILE B 1 35 ? 15.022 0.917 32.638 1.00 29.33 15 ILE B CA 1
ATOM 1862 C C . ILE B 1 35 ? 14.907 -0.361 31.817 1.00 28.76 15 ILE B C 1
ATOM 1863 O O . ILE B 1 35 ? 15.055 -1.464 32.346 1.00 30.90 15 ILE B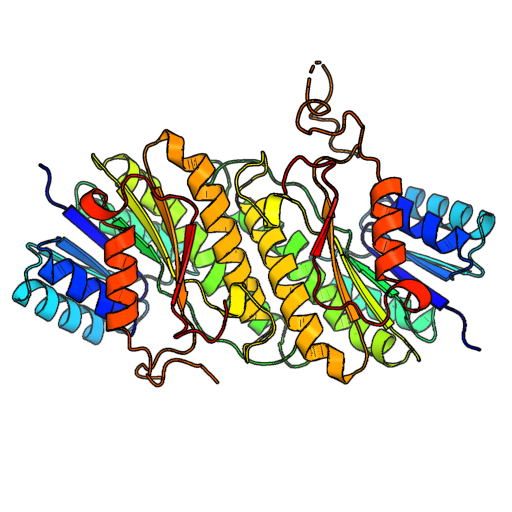 O 1
ATOM 1868 N N . GLY B 1 36 ? 14.640 -0.212 30.525 1.00 30.34 16 GLY B N 1
ATOM 1869 C CA . GLY B 1 36 ? 14.525 -1.374 29.664 1.00 31.93 16 GLY B CA 1
ATOM 1870 C C . GLY B 1 36 ? 15.767 -2.252 29.732 1.00 34.18 16 GLY B C 1
ATOM 1871 O O . GLY B 1 36 ? 15.669 -3.466 29.919 1.00 34.62 16 GLY B O 1
ATOM 1872 N N . ARG B 1 37 ? 16.939 -1.640 29.591 1.00 31.94 17 ARG B N 1
ATOM 1873 C CA . ARG B 1 37 ? 18.194 -2.381 29.629 1.00 32.04 17 ARG B CA 1
ATOM 1874 C C . ARG B 1 37 ? 18.405 -3.081 30.968 1.00 33.12 17 ARG B C 1
ATOM 1875 O O . ARG B 1 37 ? 18.736 -4.266 31.012 1.00 31.96 17 ARG B O 1
ATOM 1883 N N . ALA B 1 38 ? 18.223 -2.342 32.059 1.00 29.01 18 ALA B N 1
ATOM 1884 C CA . ALA B 1 38 ? 18.394 -2.898 33.397 1.00 33.74 18 ALA B CA 1
ATOM 1885 C C . ALA B 1 38 ? 17.450 -4.077 33.599 1.00 29.91 18 ALA B C 1
ATOM 1886 O O . ALA B 1 38 ? 17.790 -5.058 34.261 1.00 33.74 18 ALA B O 1
ATOM 1888 N N . THR B 1 39 ? 16.262 -3.975 33.018 1.00 31.89 19 THR B N 1
ATOM 1889 C CA . THR B 1 39 ? 15.261 -5.027 33.123 1.00 29.50 19 THR B CA 1
ATOM 1890 C C . THR B 1 39 ? 15.715 -6.262 32.342 1.00 34.15 19 THR B C 1
ATOM 1891 O O . THR B 1 39 ? 15.643 -7.383 32.847 1.00 29.29 19 THR B O 1
ATOM 1895 N N . VAL B 1 40 ? 16.180 -6.053 31.114 1.00 31.34 20 VAL B N 1
ATOM 1896 C CA . VAL B 1 40 ? 16.656 -7.160 30.288 1.00 34.22 20 VAL B CA 1
ATOM 1897 C C . VAL B 1 40 ? 17.738 -7.928 31.042 1.00 37.81 20 VAL B C 1
ATOM 1898 O O . VAL B 1 40 ? 17.721 -9.156 31.098 1.00 35.18 20 VAL B O 1
ATOM 1902 N N . LEU B 1 41 ? 18.676 -7.195 31.631 1.00 31.73 21 LEU B N 1
ATOM 1903 C CA . LEU B 1 41 ? 19.757 -7.825 32.367 1.00 37.24 21 LEU B CA 1
ATOM 1904 C C . LEU B 1 41 ? 19.258 -8.532 33.623 1.00 41.42 21 LEU B C 1
ATOM 1905 O O . LEU B 1 41 ? 19.754 -9.606 33.970 1.00 36.75 21 LEU B O 1
ATOM 1910 N N . ARG B 1 42 ? 18.277 -7.948 34.308 1.00 35.72 22 ARG B N 1
ATOM 1911 C CA . ARG B 1 42 ? 17.754 -8.602 35.503 1.00 32.48 22 ARG B CA 1
ATOM 1912 C C . ARG B 1 42 ? 17.041 -9.884 35.084 1.00 33.59 22 ARG B C 1
ATOM 1913 O O . ARG B 1 42 ? 17.046 -10.874 35.815 1.00 37.99 22 ARG B O 1
ATOM 1921 N N . PHE B 1 43 ? 16.429 -9.868 33.903 1.00 32.29 23 PHE B N 1
ATOM 1922 C CA . PHE B 1 43 ? 15.740 -11.049 33.403 1.00 34.00 23 PHE B CA 1
ATOM 1923 C C . PHE B 1 43 ? 16.763 -12.133 33.059 1.00 39.68 23 PHE B C 1
ATOM 1924 O O . PHE B 1 43 ? 16.510 -13.321 33.249 1.00 35.30 23 PHE B O 1
ATOM 1932 N N . ALA B 1 44 ? 17.919 -11.716 32.552 1.00 37.46 24 ALA B N 1
ATOM 1933 C CA . ALA B 1 44 ? 18.973 -12.654 32.190 1.00 40.35 24 ALA B CA 1
ATOM 1934 C C . ALA B 1 44 ? 19.502 -13.381 33.426 1.00 38.98 24 ALA B C 1
ATOM 1935 O O . ALA B 1 44 ? 19.821 -14.566 33.366 1.00 36.25 24 ALA B O 1
ATOM 1937 N N . ARG B 1 45 ? 19.591 -12.670 34.547 1.00 40.26 25 ARG B N 1
ATOM 1938 C CA . ARG B 1 45 ? 20.075 -13.271 35.786 1.00 40.51 25 ARG B CA 1
ATOM 1939 C C . ARG B 1 45 ? 19.097 -14.340 36.268 1.00 44.84 25 ARG B C 1
ATOM 1940 O O . ARG B 1 45 ? 19.465 -15.226 37.037 1.00 47.30 25 ARG B O 1
ATOM 1948 N N . GLU B 1 46 ? 17.850 -14.242 35.817 1.00 42.28 26 GLU B N 1
ATOM 1949 C CA . GLU B 1 46 ? 16.814 -15.199 36.188 1.00 44.28 26 GLU B CA 1
ATOM 1950 C C . GLU B 1 46 ? 16.855 -16.414 35.277 1.00 45.35 26 GLU B C 1
ATOM 1951 O O . GLU B 1 46 ? 16.131 -17.384 35.491 1.00 46.11 26 GLU B O 1
ATOM 1957 N N . GLY B 1 47 ? 17.695 -16.349 34.251 1.00 38.55 27 GLY B N 1
ATOM 1958 C CA . GLY B 1 47 ? 17.809 -17.462 33.328 1.00 40.16 27 GLY B CA 1
ATOM 1959 C C . GLY B 1 47 ? 16.774 -17.407 32.226 1.00 41.88 27 GLY B C 1
ATOM 1960 O O . GLY B 1 47 ? 16.522 -18.403 31.554 1.00 42.91 27 GLY B O 1
ATOM 1961 N N . TRP B 1 48 ? 16.165 -16.241 32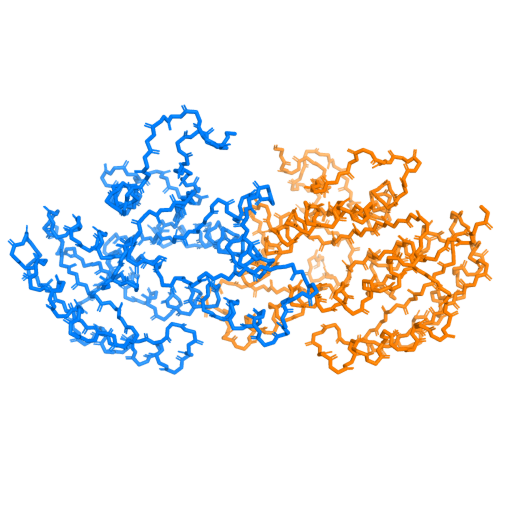.038 1.00 37.90 28 TRP B N 1
ATOM 1962 C CA . TRP B 1 48 ? 15.159 -16.082 30.995 1.00 34.69 28 TRP B CA 1
ATOM 1963 C C . TRP B 1 48 ? 15.799 -15.671 29.673 1.00 37.19 28 TRP B C 1
ATOM 1964 O O . TRP B 1 48 ? 16.786 -14.938 29.655 1.00 36.63 28 TRP B O 1
ATOM 1975 N N . SER B 1 49 ? 15.237 -16.151 28.567 1.00 37.89 29 SER B N 1
ATOM 1976 C CA . SER B 1 49 ? 15.736 -15.774 27.254 1.00 38.29 29 SER B CA 1
ATOM 1977 C C . SER B 1 49 ? 15.107 -14.417 26.982 1.00 42.93 29 SER B C 1
ATOM 1978 O O . SER B 1 49 ? 13.950 -14.177 27.345 1.00 39.97 29 SER B O 1
ATOM 1981 N N . VAL B 1 50 ? 15.859 -13.530 26.340 1.00 35.53 30 VAL B N 1
ATOM 1982 C CA . VAL B 1 50 ? 15.361 -12.188 26.094 1.00 34.26 30 VAL B CA 1
ATOM 1983 C C . VAL B 1 50 ? 15.423 -11.672 24.665 1.00 38.21 30 VAL B C 1
ATOM 1984 O O . VAL B 1 50 ? 16.314 -12.026 23.889 1.00 34.78 30 VAL B O 1
ATOM 1988 N N . VAL B 1 51 ? 14.455 -10.830 24.326 1.00 30.09 31 VAL B N 1
ATOM 1989 C CA . VAL B 1 51 ? 14.420 -10.194 23.019 1.00 29.18 31 VAL B CA 1
ATOM 1990 C C . VAL B 1 51 ? 14.543 -8.704 23.318 1.00 37.68 31 VAL B C 1
ATOM 1991 O O . VAL B 1 51 ? 13.675 -8.110 23.967 1.00 33.91 31 VAL B O 1
ATOM 1995 N N . ILE B 1 52 ? 15.640 -8.112 22.866 1.00 33.76 32 ILE B N 1
ATOM 1996 C CA . ILE B 1 52 ? 15.908 -6.702 23.088 1.00 32.06 32 ILE B CA 1
ATOM 1997 C C . ILE B 1 52 ? 15.392 -5.882 21.916 1.00 34.79 32 ILE B C 1
ATOM 1998 O O . ILE B 1 52 ? 15.998 -5.874 20.846 1.00 36.96 32 ILE B O 1
ATOM 2003 N N . ALA B 1 53 ? 14.258 -5.212 22.113 1.00 31.41 33 ALA B N 1
ATOM 2004 C CA . ALA B 1 53 ? 13.670 -4.380 21.069 1.00 31.80 33 ALA B CA 1
ATOM 2005 C C . ALA B 1 53 ? 14.200 -2.958 21.244 1.00 39.40 33 ALA B C 1
ATOM 2006 O O . ALA B 1 53 ? 14.088 -2.375 22.325 1.00 39.91 33 ALA B O 1
ATOM 2008 N N . TYR B 1 54 ? 14.776 -2.408 20.178 1.00 33.56 34 TYR B N 1
ATOM 2009 C CA . TYR B 1 54 ? 15.360 -1.069 20.220 1.00 39.51 34 TYR B CA 1
ATOM 2010 C C . TYR B 1 54 ? 14.967 -0.247 18.999 1.00 38.15 34 TYR B C 1
ATOM 2011 O O . TYR B 1 54 ? 14.579 -0.796 17.969 1.00 32.32 34 TYR B O 1
ATOM 2020 N N . LYS B 1 55 ? 15.084 1.073 19.107 1.00 31.08 35 LYS B N 1
ATOM 2021 C CA . LYS B 1 55 ? 14.734 1.941 17.988 1.00 36.88 35 LYS B CA 1
ATOM 2022 C C . LYS B 1 55 ? 15.865 2.235 16.987 1.00 31.84 35 LYS B C 1
ATOM 2023 O O . LYS B 1 55 ? 15.684 2.059 15.788 1.00 33.34 35 LYS B O 1
ATOM 2029 N N . SER B 1 56 ? 17.025 2.675 17.464 1.00 35.93 36 SER B N 1
ATOM 2030 C CA . SER B 1 56 ? 18.131 3.013 16.565 1.00 45.82 36 SER B CA 1
ATOM 2031 C C . SER B 1 56 ? 19.554 2.547 16.901 1.00 50.46 36 SER B C 1
ATOM 2032 O O . SER B 1 56 ? 20.335 2.263 15.991 1.00 52.49 36 SER B O 1
ATOM 2035 N N . ARG B 1 57 ? 19.911 2.469 18.181 1.00 38.97 37 ARG B N 1
ATOM 2036 C CA . ARG B 1 57 ? 21.273 2.061 18.531 1.00 39.24 37 ARG B CA 1
ATOM 2037 C C . ARG B 1 57 ? 21.534 0.560 18.479 1.00 37.75 37 ARG B C 1
ATOM 2038 O O . ARG B 1 57 ? 21.712 -0.085 19.508 1.00 35.92 37 ARG B O 1
ATOM 2046 N N . ALA B 1 58 ? 21.576 0.016 17.268 1.00 37.16 38 ALA B N 1
ATOM 2047 C CA . ALA B 1 58 ? 21.821 -1.407 17.075 1.00 40.87 38 ALA B CA 1
ATOM 2048 C C . ALA B 1 58 ? 23.094 -1.856 17.793 1.00 38.73 38 ALA B C 1
ATOM 2049 O O . ALA B 1 58 ? 23.163 -2.971 18.308 1.00 33.37 38 ALA B O 1
ATOM 2051 N N . ASP B 1 59 ? 24.096 -0.985 17.835 1.00 35.82 39 ASP B N 1
ATOM 2052 C CA . ASP B 1 59 ? 25.355 -1.315 18.493 1.00 35.70 39 ASP B CA 1
ATOM 2053 C C . ASP B 1 59 ? 25.208 -1.543 19.998 1.00 36.56 39 ASP B C 1
ATOM 2054 O O . ASP B 1 59 ? 25.795 -2.472 20.550 1.00 38.41 39 ASP B O 1
ATOM 2059 N N . LEU B 1 60 ? 24.426 -0.701 20.666 1.00 31.87 40 LEU B N 1
ATOM 2060 C CA . LEU B 1 60 ? 24.238 -0.853 22.101 1.00 35.05 40 LEU B CA 1
ATOM 2061 C C . LEU B 1 60 ? 23.337 -2.050 22.410 1.00 30.30 40 LEU B C 1
ATOM 2062 O O . LEU B 1 60 ? 23.508 -2.719 23.426 1.00 32.80 40 LEU B O 1
ATOM 2067 N N . ALA B 1 61 ? 22.382 -2.320 21.527 1.00 34.32 41 ALA B N 1
ATOM 2068 C CA . ALA B 1 61 ? 21.469 -3.442 21.727 1.00 32.30 41 ALA B CA 1
ATOM 2069 C C . ALA B 1 61 ? 22.257 -4.753 21.698 1.00 37.91 41 ALA B C 1
ATOM 2070 O O . ALA B 1 61 ? 22.019 -5.652 22.507 1.00 33.08 41 ALA B O 1
ATOM 2072 N N . GLU B 1 62 ? 23.208 -4.852 20.773 1.00 38.14 42 GLU B N 1
ATOM 2073 C CA . GLU B 1 62 ? 24.021 -6.056 20.660 1.00 44.17 42 GLU B CA 1
ATOM 2074 C C . GLU B 1 62 ? 24.917 -6.241 21.885 1.00 35.25 42 GLU B C 1
ATOM 2075 O O . GLU B 1 62 ? 25.191 -7.368 22.298 1.00 42.12 42 GLU B O 1
ATOM 2081 N N . LYS B 1 63 ? 25.371 -5.132 22.461 1.00 37.43 43 LYS B N 1
ATOM 2082 C CA . LYS B 1 63 ? 26.210 -5.178 23.656 1.00 38.69 43 LYS B CA 1
ATOM 2083 C C . LYS B 1 63 ? 25.356 -5.708 24.802 1.00 45.61 43 LYS B C 1
ATOM 2084 O O . LYS B 1 63 ? 25.818 -6.497 25.630 1.00 34.41 43 LYS B O 1
ATOM 2090 N N . THR B 1 64 ? 24.103 -5.261 24.843 1.00 35.85 44 THR B N 1
ATOM 2091 C CA . THR B 1 64 ? 23.171 -5.698 25.875 1.00 37.21 44 THR B CA 1
ATOM 2092 C C . THR B 1 64 ? 22.931 -7.196 25.719 1.00 28.47 44 THR B C 1
ATOM 2093 O O . THR B 1 64 ? 22.935 -7.937 26.696 1.00 37.69 44 THR B O 1
ATOM 2097 N N . ALA B 1 65 ? 22.724 -7.632 24.481 1.00 34.69 45 ALA B N 1
ATOM 2098 C CA . ALA B 1 65 ? 22.489 -9.045 24.202 1.00 33.93 45 ALA B CA 1
ATOM 2099 C C . ALA B 1 65 ? 23.669 -9.872 24.707 1.00 42.25 45 ALA B C 1
ATOM 2100 O O . ALA B 1 65 ? 23.482 -10.910 25.342 1.00 39.39 45 ALA B O 1
ATOM 2102 N N . GLU B 1 66 ? 24.881 -9.399 24.427 1.00 38.42 46 GLU B N 1
ATOM 2103 C CA . GLU B 1 66 ? 26.094 -10.084 24.856 1.00 44.41 46 GLU B CA 1
ATOM 2104 C C . GLU B 1 66 ? 26.134 -10.215 26.369 1.00 44.25 46 GLU B C 1
ATOM 2105 O O . GLU B 1 66 ? 26.417 -11.288 26.907 1.00 44.73 46 GLU B O 1
ATOM 2111 N N . GLU B 1 67 ? 25.858 -9.112 27.055 1.00 40.09 47 GLU B N 1
ATOM 2112 C CA . GLU B 1 67 ? 25.872 -9.110 28.510 1.00 43.57 47 GLU B CA 1
ATOM 2113 C C . GLU B 1 67 ? 24.787 -10.023 29.074 1.00 40.90 47 GLU B C 1
ATOM 2114 O O . GLU B 1 67 ? 24.989 -10.666 30.102 1.00 40.69 47 GLU B O 1
ATOM 2120 N N . ALA B 1 68 ? 23.642 -10.079 28.399 1.00 37.69 48 ALA B N 1
ATOM 2121 C CA . ALA B 1 68 ? 22.537 -10.923 28.840 1.00 36.99 48 ALA B CA 1
ATOM 2122 C C . ALA B 1 68 ? 22.944 -12.393 28.771 1.00 42.51 48 ALA B C 1
ATOM 2123 O O . ALA B 1 68 ? 22.706 -13.160 29.706 1.00 38.43 48 ALA B O 1
ATOM 2125 N N . ARG B 1 69 ? 23.558 -12.785 27.660 1.00 36.02 49 ARG B N 1
ATOM 2126 C CA . ARG B 1 69 ? 24.000 -14.166 27.492 1.00 43.35 49 ARG B CA 1
ATOM 2127 C C . ARG B 1 69 ? 25.020 -14.507 28.571 1.00 44.60 49 ARG B C 1
ATOM 2128 O O . ARG B 1 69 ? 25.000 -15.597 29.138 1.00 48.87 49 ARG B O 1
ATOM 2136 N N . ARG B 1 70 ? 25.907 -13.566 28.865 1.00 39.70 50 ARG B N 1
ATOM 2137 C CA . ARG B 1 70 ? 26.916 -13.790 29.890 1.00 48.26 50 ARG B CA 1
ATOM 2138 C C . ARG B 1 70 ? 26.275 -13.920 31.267 1.00 50.47 50 ARG B C 1
ATOM 2139 O O . ARG B 1 70 ? 26.744 -14.689 32.106 1.00 45.56 50 ARG B O 1
ATOM 2147 N N . LEU B 1 71 ? 25.200 -13.171 31.496 1.00 48.62 51 LEU B N 1
ATOM 2148 C CA . LEU B 1 71 ? 24.517 -13.191 32.786 1.00 47.40 51 LEU B CA 1
ATOM 2149 C C . LEU B 1 71 ? 23.620 -14.402 33.031 1.00 40.58 51 LEU B C 1
ATOM 2150 O O . LEU B 1 71 ? 23.324 -14.725 34.182 1.00 41.25 51 LEU B O 1
ATOM 2155 N N . GLY B 1 72 ? 23.180 -15.067 31.964 1.00 41.35 52 GLY B N 1
ATOM 2156 C CA . GLY B 1 72 ? 22.337 -16.235 32.153 1.00 40.03 52 GLY B CA 1
ATOM 2157 C C . GLY B 1 72 ? 21.270 -16.526 31.112 1.00 44.86 52 GLY B C 1
ATOM 2158 O O . GLY B 1 72 ? 20.624 -17.573 31.172 1.00 46.03 52 GLY B O 1
ATOM 2159 N N . SER B 1 73 ? 21.070 -15.620 30.160 1.00 44.03 53 SER B N 1
ATOM 2160 C CA . SER B 1 73 ? 20.059 -15.837 29.128 1.00 42.53 53 SER B CA 1
ATOM 2161 C C . SER B 1 73 ? 20.456 -16.963 28.182 1.00 48.12 53 SER B C 1
ATOM 2162 O O . SER B 1 73 ? 21.469 -16.874 27.490 1.00 45.97 53 SER B O 1
ATOM 2165 N N . PRO B 1 74 ? 19.663 -18.043 28.138 1.00 49.03 54 PRO B N 1
ATOM 2166 C CA . PRO B 1 74 ? 20.008 -19.144 27.237 1.00 48.89 54 PRO B CA 1
ATOM 2167 C C . PRO B 1 74 ? 20.132 -18.609 25.815 1.00 53.86 54 PRO B C 1
ATOM 2168 O O . PRO B 1 74 ? 21.009 -19.021 25.055 1.00 51.60 54 PRO B O 1
ATOM 2172 N N . GLU B 1 75 ? 19.244 -17.678 25.475 1.00 47.19 55 GLU B N 1
ATOM 2173 C CA . GLU B 1 75 ? 19.223 -17.050 24.159 1.00 45.20 55 GLU B CA 1
ATOM 2174 C C . GLU B 1 75 ? 18.929 -15.557 24.300 1.00 47.36 55 GLU B C 1
ATOM 2175 O O . GLU B 1 75 ? 18.151 -15.150 25.164 1.00 39.37 55 GLU B O 1
ATOM 2181 N N . ALA B 1 76 ? 19.558 -14.746 23.455 1.00 42.79 56 ALA B N 1
ATOM 2182 C CA . ALA B 1 76 ? 19.344 -13.303 23.477 1.00 44.80 56 ALA B CA 1
ATOM 2183 C C . ALA B 1 76 ? 19.301 -12.811 22.044 1.00 43.28 56 ALA B C 1
ATOM 2184 O O . ALA B 1 76 ? 20.225 -13.051 21.269 1.00 46.21 56 ALA B O 1
ATOM 2186 N N . TYR B 1 77 ? 18.216 -12.128 21.702 1.00 38.60 57 TYR B N 1
ATOM 2187 C CA . TYR B 1 77 ? 18.005 -11.600 20.358 1.00 41.64 57 TYR B CA 1
ATOM 2188 C C . TYR B 1 77 ? 17.797 -10.089 20.389 1.00 43.15 57 TYR B C 1
ATOM 2189 O O . TYR B 1 77 ? 17.448 -9.522 21.425 1.00 34.98 57 TYR B O 1
ATOM 2198 N N . THR B 1 78 ? 18.009 -9.442 19.247 1.00 38.07 58 THR B N 1
ATOM 2199 C CA . THR B 1 78 ? 17.797 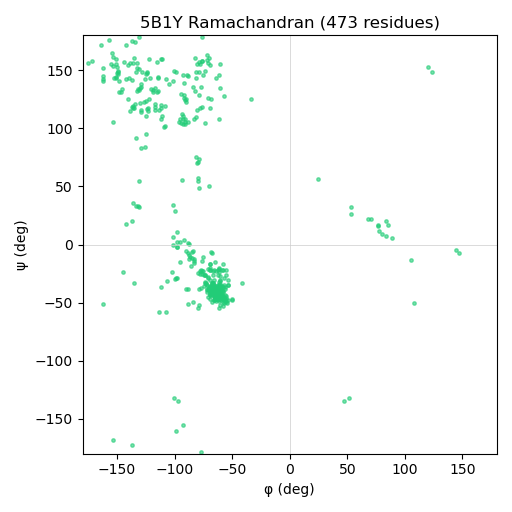-8.003 19.132 1.00 38.14 58 THR B CA 1
ATOM 2200 C C . THR B 1 78 ? 16.857 -7.774 17.963 1.00 40.06 58 THR B C 1
ATOM 2201 O O . THR B 1 78 ? 16.927 -8.478 16.961 1.00 33.18 58 THR B O 1
ATOM 2205 N N . VAL B 1 79 ? 15.962 -6.802 18.094 1.00 37.02 59 VAL B N 1
ATOM 2206 C CA . VAL B 1 79 ? 15.037 -6.486 17.016 1.00 33.12 59 VAL B CA 1
ATOM 2207 C C . VAL B 1 79 ? 14.780 -4.986 17.009 1.00 37.62 59 VAL B C 1
ATOM 2208 O O . VAL B 1 79 ? 14.545 -4.376 18.057 1.00 32.52 59 VAL B O 1
ATOM 2212 N N . ARG B 1 80 ? 14.837 -4.384 15.839 1.00 34.00 60 ARG B N 1
ATOM 2213 C CA . ARG B 1 80 ? 14.590 -2.968 15.672 1.00 34.39 60 ARG B CA 1
ATOM 2214 C C . ARG B 1 80 ? 13.122 -2.666 15.551 1.00 35.55 60 ARG B C 1
ATOM 2215 O O . ARG B 1 80 ? 12.416 -3.310 14.810 1.00 33.65 60 ARG B O 1
ATOM 2223 N N . VAL B 1 81 ? 12.674 -1.642 16.250 1.00 32.67 61 VAL B N 1
ATOM 2224 C CA . VAL B 1 81 ? 11.275 -1.261 16.153 1.00 33.68 61 VAL B CA 1
ATOM 2225 C C . VAL B 1 81 ? 11.026 0.159 16.649 1.00 31.86 61 VAL B C 1
ATOM 2226 O O . VAL B 1 81 ? 11.635 0.612 17.614 1.00 28.18 61 VAL B O 1
ATOM 2230 N N . ASP B 1 82 ? 10.146 0.860 15.947 1.00 31.18 62 ASP B N 1
ATOM 2231 C CA . ASP B 1 82 ? 9.735 2.207 16.320 1.00 35.83 62 ASP B CA 1
ATOM 2232 C C . ASP B 1 82 ? 8.306 1.962 16.790 1.00 29.42 62 ASP B C 1
ATOM 2233 O O . ASP B 1 82 ? 7.396 1.813 15.973 1.00 32.16 62 ASP B O 1
ATOM 2238 N N . VAL B 1 83 ? 8.113 1.906 18.102 1.00 26.97 63 VAL B N 1
ATOM 2239 C CA . VAL B 1 83 ? 6.794 1.622 18.662 1.00 28.64 63 VAL B CA 1
ATOM 2240 C C . VAL B 1 83 ? 5.723 2.610 18.236 1.00 30.23 63 VAL B C 1
ATOM 2241 O O . VAL B 1 83 ? 4.528 2.328 18.343 1.00 34.84 63 VAL B O 1
ATOM 2245 N N . GLY B 1 84 ? 6.150 3.761 17.732 1.00 38.07 64 GLY B N 1
ATOM 2246 C CA . GLY B 1 84 ? 5.195 4.757 17.288 1.00 41.26 64 GLY B CA 1
ATOM 2247 C C . GLY B 1 84 ? 4.677 4.509 15.880 1.00 45.35 64 GLY B C 1
ATOM 2248 O O . GLY B 1 84 ? 3.698 5.124 15.465 1.00 39.79 64 GLY B O 1
ATOM 2249 N N . ASP B 1 85 ? 5.317 3.598 15.152 1.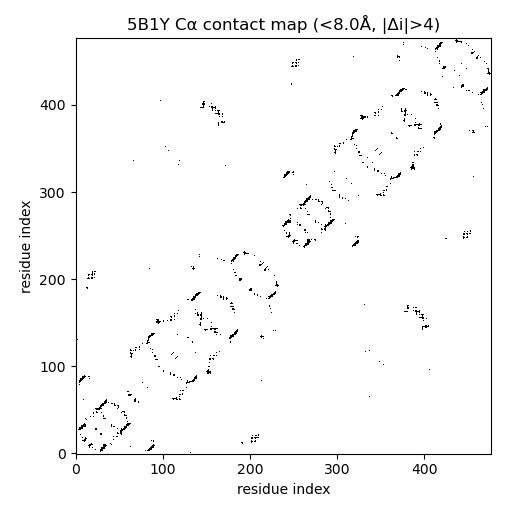00 42.36 65 ASP B N 1
ATOM 2250 C CA . ASP B 1 85 ? 4.926 3.296 13.774 1.00 44.29 65 ASP B CA 1
ATOM 2251 C C . ASP B 1 85 ? 4.333 1.893 13.580 1.00 36.64 65 ASP B C 1
ATOM 2252 O O . ASP B 1 85 ? 5.009 0.886 13.784 1.00 33.61 65 ASP B O 1
ATOM 2257 N N . PRO B 1 86 ? 3.063 1.819 13.155 1.00 33.20 66 PRO B N 1
ATOM 2258 C CA . PRO B 1 86 ? 2.362 0.550 12.930 1.00 37.25 66 PRO B CA 1
ATOM 2259 C C . PRO B 1 86 ? 3.122 -0.461 12.066 1.00 38.31 66 PRO B C 1
ATOM 2260 O O . PRO B 1 86 ? 3.209 -1.638 12.416 1.00 32.37 66 PRO B O 1
ATOM 2264 N N . ASP B 1 87 ? 3.668 -0.007 10.941 1.00 36.96 67 ASP B N 1
ATOM 2265 C CA . ASP B 1 87 ? 4.414 -0.905 10.065 1.00 40.38 67 ASP B CA 1
ATOM 2266 C C . ASP B 1 87 ? 5.624 -1.491 10.774 1.00 36.37 67 ASP B C 1
ATOM 2267 O O . ASP B 1 87 ? 5.886 -2.686 10.683 1.00 35.85 67 ASP B O 1
ATOM 2272 N N . SER B 1 88 ? 6.361 -0.646 11.485 1.00 32.74 68 SER B N 1
ATOM 2273 C CA . SER B 1 88 ? 7.544 -1.102 12.208 1.00 33.89 68 SER B CA 1
ATOM 2274 C C . SER B 1 88 ? 7.192 -2.149 13.271 1.00 34.50 68 SER B C 1
ATOM 2275 O O . SER B 1 88 ? 7.885 -3.155 13.406 1.00 32.42 68 SER B O 1
ATOM 2278 N N . VAL B 1 89 ? 6.116 -1.911 14.020 1.00 28.65 69 VAL B N 1
ATOM 2279 C CA . VAL B 1 89 ? 5.686 -2.850 15.063 1.00 32.49 69 VAL B CA 1
ATOM 2280 C C . VAL B 1 89 ? 5.216 -4.167 14.448 1.00 26.95 69 VAL B C 1
ATOM 2281 O O . VAL B 1 89 ? 5.513 -5.246 14.968 1.00 35.06 69 VAL B O 1
ATOM 2285 N N . THR B 1 90 ? 4.479 -4.077 13.345 1.00 33.44 70 THR B N 1
ATOM 2286 C CA . THR B 1 90 ? 3.989 -5.269 12.665 1.00 33.17 70 THR B CA 1
ATOM 2287 C C . THR B 1 90 ? 5.177 -6.096 12.180 1.00 37.67 70 THR B C 1
ATOM 2288 O O . THR B 1 90 ? 5.198 -7.319 12.333 1.00 38.53 70 THR B O 1
ATOM 2292 N N . GLU B 1 91 ? 6.166 -5.424 11.596 1.00 38.56 71 GLU B N 1
ATOM 2293 C CA . GLU B 1 91 ? 7.363 -6.104 11.109 1.00 33.78 71 GLU B CA 1
ATOM 2294 C C . GLU B 1 91 ? 8.118 -6.714 12.281 1.00 40.41 71 GLU B C 1
ATOM 2295 O O . GLU B 1 91 ? 8.655 -7.815 12.181 1.00 38.20 71 GLU B O 1
ATOM 2301 N N . MET B 1 92 ? 8.154 -5.995 13.398 1.00 37.25 72 MET B N 1
ATOM 2302 C CA . MET B 1 92 ? 8.845 -6.480 14.584 1.00 36.91 72 MET B CA 1
ATOM 2303 C C . MET B 1 92 ? 8.215 -7.767 15.112 1.00 32.03 72 MET B C 1
ATOM 2304 O O . MET B 1 92 ? 8.921 -8.706 15.478 1.00 33.22 72 MET B O 1
ATOM 2309 N N . SER B 1 93 ? 6.886 -7.812 15.152 1.00 31.94 73 SER B N 1
ATOM 2310 C CA . SER B 1 93 ? 6.195 -8.994 15.646 1.00 33.36 73 SER B CA 1
ATOM 2311 C C . SER B 1 93 ? 6.455 -10.202 14.739 1.00 37.84 73 SER B C 1
ATOM 2312 O O . SER B 1 93 ? 6.604 -11.325 15.229 1.00 35.68 73 SER B O 1
ATOM 2315 N N . SER B 1 94 ? 6.511 -9.971 13.428 1.00 35.22 74 SER B N 1
ATOM 2316 C CA . SER B 1 94 ? 6.781 -11.048 12.481 1.00 38.84 74 SER B CA 1
ATOM 2317 C C . SER B 1 94 ? 8.177 -11.606 12.724 1.00 39.20 74 SER B C 1
ATOM 2318 O O . SER B 1 94 ? 8.355 -12.817 12.820 1.00 40.43 74 SER B O 1
ATOM 2321 N N . ARG B 1 95 ? 9.166 -10.722 12.834 1.00 40.24 75 ARG B N 1
ATOM 2322 C CA . ARG B 1 95 ? 10.537 -11.160 13.078 1.00 39.17 75 ARG B CA 1
ATOM 2323 C C . ARG B 1 95 ? 10.613 -11.939 14.394 1.00 41.34 75 ARG B C 1
ATOM 2324 O O . ARG B 1 95 ? 11.222 -13.007 14.459 1.00 38.48 75 ARG B O 1
ATOM 2332 N N . VAL B 1 96 ? 9.997 -11.405 15.445 1.00 36.54 76 VAL B N 1
ATOM 2333 C CA . VAL B 1 96 ? 10.021 -12.071 16.745 1.00 33.56 76 VAL B CA 1
ATOM 2334 C C . VAL B 1 96 ? 9.387 -13.461 16.661 1.00 35.95 76 VAL B C 1
ATOM 2335 O O . VAL B 1 96 ? 9.868 -14.408 17.283 1.00 36.42 76 VAL B O 1
ATOM 2339 N N . GLY B 1 97 ? 8.312 -13.577 15.889 1.00 41.48 77 GLY B N 1
ATOM 2340 C CA . GLY B 1 97 ? 7.641 -14.858 15.742 1.00 51.19 77 GLY B CA 1
ATOM 2341 C C . GLY B 1 97 ? 8.484 -15.921 15.052 1.00 53.12 77 GLY B C 1
ATOM 2342 O O . GLY B 1 97 ? 8.168 -17.109 15.110 1.00 50.59 77 GLY B O 1
ATOM 2343 N N . GLU B 1 98 ? 9.560 -15.494 14.399 1.00 44.75 78 GLU B N 1
ATOM 2344 C CA . GLU B 1 98 ? 10.446 -16.414 13.697 1.00 49.52 78 GLU B CA 1
ATOM 2345 C C . GLU B 1 98 ? 11.614 -16.795 14.590 1.00 49.80 78 GLU B C 1
ATOM 2346 O O . GLU B 1 98 ? 12.322 -17.761 14.320 1.00 50.47 78 GLU B O 1
ATOM 2352 N N . LEU B 1 99 ? 11.810 -16.036 15.662 1.00 46.57 79 LEU B N 1
ATOM 2353 C CA . LEU B 1 99 ? 12.917 -16.293 16.574 1.00 45.83 79 LEU B CA 1
ATOM 2354 C C . LEU B 1 99 ? 12.534 -17.066 17.831 1.00 46.22 79 LEU B C 1
ATOM 2355 O O . LEU B 1 99 ? 13.364 -17.773 18.400 1.00 48.06 79 LEU B O 1
ATOM 2360 N N . ILE B 1 100 ? 11.287 -16.928 18.274 1.00 45.50 80 ILE B N 1
ATOM 2361 C CA . ILE B 1 100 ? 10.845 -17.612 19.487 1.00 40.50 80 ILE B CA 1
ATOM 2362 C C . ILE B 1 100 ? 9.499 -18.299 19.301 1.00 37.65 80 ILE B C 1
ATOM 2363 O O . ILE B 1 100 ? 8.659 -17.835 18.533 1.00 39.69 80 ILE B O 1
ATOM 2368 N N . PRO B 1 101 ? 9.279 -19.424 20.005 1.00 41.44 81 PRO B N 1
ATOM 2369 C CA . PRO B 1 101 ? 8.030 -20.191 19.928 1.00 41.06 81 PRO B CA 1
ATOM 2370 C C . PRO B 1 101 ? 6.845 -19.525 20.636 1.00 44.19 81 PRO B C 1
ATOM 2371 O O . PRO B 1 101 ? 5.699 -19.672 20.217 1.00 40.63 81 PRO B O 1
ATOM 2375 N N . HIS B 1 102 ? 7.124 -18.805 21.717 1.00 41.18 82 HIS B N 1
ATOM 2376 C CA . HIS B 1 102 ? 6.073 -18.116 22.463 1.00 40.99 82 HIS B CA 1
ATOM 2377 C C . HIS B 1 102 ? 6.684 -16.968 23.259 1.00 42.10 82 HIS B C 1
ATOM 2378 O O . HIS B 1 102 ? 7.902 -16.790 23.278 1.00 37.42 82 HIS B O 1
ATOM 2385 N N . LEU B 1 103 ? 5.834 -16.198 23.927 1.00 37.29 83 LEU B N 1
ATOM 2386 C CA . LEU B 1 103 ? 6.307 -15.081 24.731 1.00 37.11 83 LEU B CA 1
ATOM 2387 C C . LEU B 1 103 ? 5.606 -15.093 26.085 1.00 31.54 83 LEU B C 1
ATOM 2388 O O . LEU B 1 103 ? 4.383 -15.014 26.169 1.00 33.33 83 LEU B O 1
A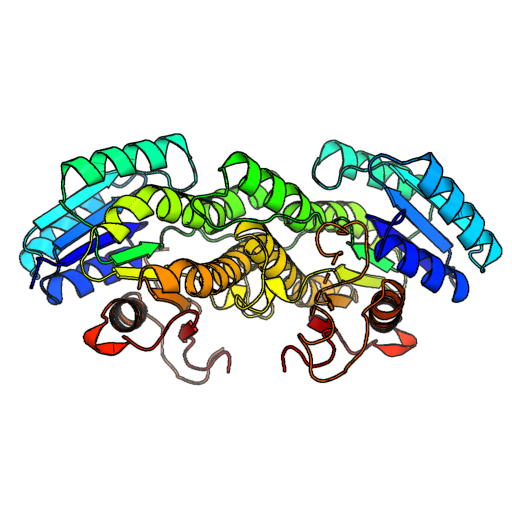TOM 2393 N N . ASN B 1 104 ? 6.394 -15.194 27.145 1.00 29.44 84 ASN B N 1
ATOM 2394 C CA . ASN B 1 104 ? 5.860 -15.224 28.498 1.00 32.33 84 ASN B CA 1
ATOM 2395 C C . ASN B 1 104 ? 5.737 -13.827 29.088 1.00 32.83 84 ASN B C 1
ATOM 2396 O O . ASN B 1 104 ? 4.771 -13.518 29.788 1.00 31.04 84 ASN B O 1
ATOM 2401 N N . VAL B 1 105 ? 6.716 -12.978 28.793 1.00 32.17 85 VAL B N 1
ATOM 2402 C CA . VAL B 1 105 ? 6.727 -11.636 29.347 1.00 30.30 85 VAL B CA 1
ATOM 2403 C C . VAL B 1 105 ? 6.952 -10.525 28.336 1.00 33.78 85 VAL B C 1
ATOM 2404 O O . VAL B 1 105 ? 7.835 -10.601 27.481 1.00 34.44 85 VAL B O 1
ATOM 2408 N N . LEU B 1 106 ? 6.135 -9.493 28.418 1.00 31.37 86 LEU B N 1
ATOM 2409 C CA . LEU B 1 106 ? 6.290 -8.292 27.620 1.00 26.23 86 LEU B CA 1
ATOM 2410 C C . LEU B 1 106 ? 6.419 -7.085 28.523 1.00 32.67 86 LEU B C 1
ATOM 2411 O O . LEU B 1 106 ? 5.584 -6.869 29.358 1.00 29.30 86 LEU B O 1
ATOM 2416 N N . VAL B 1 107 ? 7.477 -6.321 28.351 1.00 28.31 87 VAL B N 1
ATOM 2417 C CA . VAL B 1 107 ? 7.658 -5.083 29.068 1.00 32.35 87 VAL B CA 1
ATOM 2418 C C . VAL B 1 107 ? 7.685 -3.915 28.089 1.00 33.75 87 VAL B C 1
ATOM 2419 O O . VAL B 1 107 ? 8.508 -3.887 27.209 1.00 32.11 87 VAL B O 1
ATOM 2423 N N . ASN B 1 108 ? 6.774 -2.970 28.230 1.00 28.23 88 ASN B N 1
ATOM 2424 C CA . ASN B 1 108 ? 6.818 -1.787 27.392 1.00 29.47 88 ASN B CA 1
ATOM 2425 C C . ASN B 1 108 ? 7.538 -0.688 28.154 1.00 35.05 88 ASN B C 1
ATOM 2426 O O . ASN B 1 108 ? 6.991 -0.109 29.097 1.00 31.50 88 ASN B O 1
ATOM 2431 N N . ALA B 1 109 ? 8.776 -0.426 27.742 1.00 30.44 89 ALA B N 1
ATOM 2432 C CA . ALA B 1 109 ? 9.618 0.586 28.364 1.00 29.02 89 ALA B CA 1
ATOM 2433 C C . ALA B 1 109 ? 10.255 1.491 27.315 1.00 27.85 89 ALA B C 1
ATOM 2434 O O . ALA B 1 109 ? 11.379 1.956 27.497 1.00 33.83 89 ALA B O 1
ATOM 2436 N N . ALA B 1 110 ? 9.538 1.741 26.224 1.00 28.93 90 ALA B N 1
ATOM 2437 C CA . ALA B 1 110 ? 10.048 2.590 25.150 1.00 32.54 90 ALA B CA 1
ATOM 2438 C C . ALA B 1 110 ? 9.518 4.029 25.172 1.00 29.36 90 ALA B C 1
ATOM 2439 O O . ALA B 1 110 ? 9.433 4.672 24.129 1.00 37.22 90 ALA B O 1
ATOM 2441 N N . GLY B 1 111 ? 9.181 4.546 26.346 1.00 35.20 91 GLY B N 1
ATOM 2442 C CA . GLY B 1 111 ? 8.660 5.907 26.417 1.00 39.03 91 GLY B CA 1
ATOM 2443 C C . GLY B 1 111 ? 9.686 7.029 26.281 1.00 35.11 91 GLY B C 1
ATOM 2444 O O . GLY B 1 111 ? 10.873 6.824 26.530 1.00 39.77 91 GLY B O 1
ATOM 2445 N N . VAL B 1 112 ? 9.219 8.217 25.890 1.00 25.82 92 VAL B N 1
ATOM 2446 C CA . VAL B 1 112 ? 10.077 9.382 25.729 1.00 27.87 92 VAL B CA 1
ATOM 2447 C C . VAL B 1 112 ? 9.569 10.551 26.563 1.00 35.40 92 VAL B C 1
ATOM 2448 O O . VAL B 1 112 ? 8.360 10.724 26.756 1.00 28.05 92 VAL B O 1
ATOM 2452 N N . LEU B 1 113 ? 10.491 11.347 27.051 1.00 30.04 93 LEU B N 1
ATOM 2453 C CA . LEU B 1 113 ? 10.183 12.510 27.845 1.00 30.63 93 LEU B CA 1
ATOM 2454 C C . LEU B 1 113 ? 9.604 13.677 27.048 1.00 32.46 93 LEU B C 1
ATOM 2455 O O . LEU B 1 113 ? 9.913 13.865 25.920 1.00 30.74 93 LEU B O 1
ATOM 2460 N N . GLN B 1 114 ? 8.762 14.461 27.675 1.00 25.54 94 GLN B N 1
ATOM 2461 C CA . GLN B 1 114 ? 8.193 15.649 27.040 1.00 29.50 94 GLN B CA 1
ATOM 2462 C C . GLN B 1 114 ? 8.021 16.674 28.169 1.00 31.50 94 GLN B C 1
ATOM 2463 O O . GLN B 1 114 ? 7.510 16.341 29.253 1.00 27.97 94 GLN B O 1
ATOM 2469 N N . LEU B 1 115 ? 8.490 17.896 27.927 1.00 25.91 95 LEU B N 1
ATOM 2470 C CA . LEU B 1 115 ? 8.418 18.967 28.912 1.00 31.14 95 LEU B CA 1
ATOM 2471 C C . LEU B 1 115 ? 7.700 20.185 28.365 1.00 32.91 95 LEU B C 1
ATOM 2472 O O . LEU B 1 115 ? 7.784 20.473 27.169 1.00 29.51 95 LEU B O 1
ATOM 2477 N N . GLY B 1 116 ? 7.015 20.902 29.254 1.00 30.18 96 GLY B N 1
ATOM 2478 C CA . GLY B 1 116 ? 6.300 22.102 28.863 1.00 32.05 96 GLY B CA 1
ATOM 2479 C C . GLY B 1 116 ? 4.812 22.145 29.164 1.00 33.55 96 GLY B C 1
ATOM 2480 O O . GLY B 1 116 ? 4.119 21.121 29.178 1.00 24.27 96 GLY B O 1
ATOM 2481 N N . GLY B 1 117 ? 4.333 23.359 29.427 1.00 31.12 97 GLY B N 1
ATOM 2482 C CA . GLY B 1 117 ? 2.926 23.577 29.698 1.00 30.55 97 GLY B CA 1
ATOM 2483 C C . GLY B 1 117 ? 2.160 23.525 28.393 1.00 31.45 97 GLY B C 1
ATOM 2484 O O . GLY B 1 117 ? 2.756 23.379 27.327 1.00 26.81 97 GLY B O 1
ATOM 2485 N N . ILE B 1 118 ? 0.843 23.669 28.463 1.00 27.52 98 ILE B N 1
ATOM 2486 C CA . ILE B 1 118 ? 0.023 23.587 27.261 1.00 25.47 98 ILE B CA 1
ATOM 2487 C C . ILE B 1 118 ? 0.353 24.658 26.207 1.00 30.05 98 ILE B C 1
ATOM 2488 O O . ILE B 1 118 ? 0.347 24.380 25.007 1.00 27.66 98 ILE B O 1
ATOM 2493 N N . GLU B 1 119 ? 0.649 25.876 26.647 1.00 31.95 99 GLU B N 1
ATOM 2494 C CA . GLU B 1 119 ? 0.984 26.958 25.718 1.00 34.00 99 GLU B CA 1
ATOM 2495 C C . GLU B 1 119 ? 2.298 26.665 24.998 1.00 36.58 99 GLU B C 1
ATOM 2496 O O . GLU B 1 119 ? 2.454 26.964 23.815 1.00 35.21 99 GLU B O 1
ATOM 2502 N N . GLU B 1 120 ? 3.236 26.066 25.721 1.00 33.47 100 GLU B N 1
ATOM 2503 C CA . GLU B 1 120 ? 4.545 25.750 25.172 1.00 40.68 100 GLU B CA 1
ATOM 2504 C C . GLU B 1 120 ? 4.580 24.445 24.382 1.00 43.88 100 GLU B C 1
ATOM 2505 O O . GLU B 1 120 ? 5.530 24.190 23.647 1.00 45.57 100 GLU B O 1
ATOM 2511 N N . THR B 1 121 ? 3.549 23.620 24.525 1.00 31.62 101 THR B N 1
ATOM 2512 C CA . THR B 1 121 ? 3.506 22.332 23.832 1.00 30.18 101 THR B CA 1
ATOM 2513 C C . THR B 1 121 ? 2.788 22.428 22.494 1.00 27.17 101 THR B C 1
ATOM 2514 O O . THR B 1 121 ? 1.573 22.613 22.443 1.00 27.30 101 THR B O 1
ATOM 2518 N N . SER B 1 122 ? 3.546 22.300 21.411 1.00 24.81 102 SER B N 1
ATOM 2519 C CA . SER B 1 122 ? 2.978 22.386 20.072 1.00 27.74 102 SER B CA 1
ATOM 2520 C C . SER B 1 122 ? 2.096 21.181 19.782 1.00 26.84 102 SER B C 1
ATOM 2521 O O . SER B 1 122 ? 2.286 20.103 20.350 1.00 27.76 102 SER B O 1
ATOM 2524 N N . ILE B 1 123 ? 1.145 21.364 18.876 1.00 23.25 103 ILE B N 1
ATOM 2525 C CA . ILE B 1 123 ? 0.238 20.288 18.515 1.00 26.80 103 ILE B CA 1
ATOM 2526 C C . ILE B 1 123 ? 1.014 19.058 18.048 1.00 32.80 103 ILE B C 1
ATOM 2527 O O . ILE B 1 123 ? 0.696 17.938 18.446 1.00 28.60 103 ILE B O 1
ATOM 2532 N N . SER B 1 124 ? 2.047 19.257 17.232 1.00 28.55 104 SER B N 1
ATOM 2533 C CA . SER B 1 124 ? 2.840 18.126 16.751 1.00 28.32 104 SER B CA 1
ATOM 2534 C C . SER B 1 124 ? 3.613 17.448 17.885 1.00 26.25 104 SER B C 1
ATOM 2535 O O . SER B 1 124 ? 3.775 16.224 17.895 1.00 28.17 104 SER B O 1
ATOM 2538 N N . GLU B 1 125 ? 4.085 18.243 18.842 1.00 24.58 105 GLU B N 1
ATOM 2539 C CA . GLU B 1 125 ? 4.824 17.722 19.990 1.00 27.22 105 GLU B CA 1
ATOM 2540 C C . GLU B 1 125 ? 3.859 16.843 20.809 1.00 28.39 105 GLU B C 1
ATOM 2541 O O . GLU B 1 125 ? 4.208 15.749 21.256 1.00 27.53 105 GLU B O 1
ATOM 2547 N N . TRP B 1 126 ? 2.641 17.335 20.998 1.00 28.00 106 TRP B N 1
ATOM 2548 C CA . TRP B 1 126 ? 1.620 16.594 21.735 1.00 24.29 106 TRP B CA 1
ATOM 2549 C C . TRP B 1 126 ? 1.317 15.270 21.039 1.00 25.13 106 TRP B C 1
ATOM 2550 O O . TRP B 1 126 ? 1.355 14.207 21.652 1.00 23.93 106 TRP B O 1
ATOM 2561 N N . GLU B 1 127 ? 1.026 15.339 19.744 1.00 27.25 107 GLU B N 1
ATOM 2562 C CA . GLU B 1 127 ? 0.692 14.145 18.979 1.00 32.08 107 GLU B CA 1
ATOM 2563 C C . GLU B 1 127 ? 1.792 13.091 18.959 1.00 31.80 107 GLU B C 1
ATOM 2564 O O . GLU B 1 127 ? 1.522 11.897 19.094 1.00 26.67 107 GLU B O 1
ATOM 2570 N N . GLU B 1 128 ? 3.034 13.529 18.797 1.00 29.54 108 GLU B N 1
ATOM 2571 C CA . GLU B 1 128 ? 4.146 12.596 18.754 1.00 30.63 108 GLU B CA 1
ATOM 2572 C C . GLU B 1 128 ? 4.358 11.947 20.124 1.00 29.72 108 GLU B C 1
ATOM 2573 O O . GLU B 1 128 ? 4.713 10.770 20.212 1.00 27.20 108 GLU B O 1
ATOM 2579 N N . THR B 1 129 ? 4.137 12.711 21.191 1.00 27.17 109 THR B N 1
ATOM 2580 C CA . THR B 1 129 ? 4.299 12.176 22.543 1.00 30.38 109 THR B CA 1
ATOM 2581 C C . THR B 1 129 ? 3.246 11.093 22.798 1.00 25.64 109 THR B C 1
ATOM 2582 O O . THR B 1 129 ? 3.565 10.010 23.292 1.00 29.40 109 THR B O 1
ATOM 2586 N N . LEU B 1 130 ? 1.994 11.389 22.470 1.00 21.91 110 LEU B N 1
ATOM 2587 C CA . LEU B 1 130 ? 0.923 10.407 22.641 1.00 28.12 110 LEU B CA 1
ATOM 2588 C C . LEU B 1 130 ? 1.180 9.184 21.755 1.00 32.36 110 LEU B C 1
ATOM 2589 O O . LEU B 1 130 ? 1.012 8.033 22.181 1.00 28.60 110 LEU B O 1
ATOM 2594 N N . ARG B 1 131 ? 1.598 9.444 20.522 1.00 29.21 111 ARG B N 1
ATOM 2595 C CA . ARG B 1 131 ? 1.869 8.380 19.564 1.00 29.58 111 ARG B CA 1
ATOM 2596 C C . ARG B 1 131 ? 2.903 7.388 20.075 1.00 28.10 111 ARG B C 1
ATOM 2597 O O . ARG B 1 131 ? 2.722 6.177 19.959 1.00 31.70 111 ARG B O 1
ATOM 2605 N N . VAL B 1 132 ? 3.993 7.893 20.635 1.00 28.03 112 VAL B N 1
ATOM 2606 C CA . VAL B 1 132 ? 5.035 7.006 21.141 1.00 29.72 112 VAL B CA 1
ATOM 2607 C C . VAL B 1 132 ? 4.736 6.379 22.508 1.00 32.21 112 VAL B C 1
ATOM 2608 O O . VAL B 1 132 ? 4.814 5.160 22.661 1.00 26.99 112 VAL B O 1
ATOM 2612 N N . ASN B 1 133 ? 4.389 7.211 23.489 1.00 27.27 113 ASN B N 1
ATOM 2613 C CA . ASN B 1 133 ? 4.131 6.750 24.859 1.00 28.48 113 ASN B CA 1
ATOM 2614 C C . ASN B 1 133 ? 2.852 5.980 25.134 1.00 25.61 113 ASN B C 1
ATOM 2615 O O . ASN B 1 133 ? 2.837 5.108 25.999 1.00 28.88 113 ASN B O 1
ATOM 2620 N N . LEU B 1 134 ? 1.778 6.310 24.426 1.00 25.96 114 LEU B N 1
ATOM 2621 C CA . LEU B 1 134 ? 0.498 5.646 24.646 1.00 27.40 114 LEU B CA 1
ATOM 2622 C C . LEU B 1 134 ? 0.114 4.689 23.522 1.00 29.95 114 LEU B C 1
ATOM 2623 O O . LEU B 1 134 ? -0.108 3.500 23.756 1.00 25.96 114 LEU B O 1
ATOM 2628 N N . THR B 1 135 ? 0.029 5.207 22.304 1.00 27.35 115 THR B N 1
ATOM 2629 C CA . THR B 1 135 ? -0.330 4.379 21.160 1.00 29.48 115 THR B CA 1
ATOM 2630 C C . THR B 1 135 ? 0.706 3.275 20.946 1.00 29.25 115 THR B C 1
ATOM 2631 O O . THR B 1 135 ? 0.373 2.181 20.503 1.00 26.99 115 THR B O 1
ATOM 2635 N N . GLY B 1 136 ? 1.960 3.567 21.277 1.00 27.69 116 GLY B N 1
ATOM 2636 C CA . GLY B 1 136 ? 3.017 2.581 21.127 1.00 30.48 116 GLY B CA 1
ATOM 2637 C C . GLY B 1 136 ? 2.832 1.370 22.034 1.00 35.94 116 GLY B C 1
ATOM 2638 O O . GLY B 1 136 ? 3.147 0.241 21.650 1.00 28.48 116 GLY B O 1
ATOM 2639 N N . VAL B 1 137 ? 2.332 1.595 23.245 1.00 27.92 117 VAL B N 1
ATOM 2640 C CA . VAL B 1 137 ? 2.104 0.497 24.178 1.00 27.09 117 VAL B CA 1
ATOM 2641 C C . VAL B 1 137 ? 0.977 -0.372 23.620 1.00 30.21 117 VAL B C 1
ATOM 2642 O O . VAL B 1 137 ? 1.042 -1.603 23.664 1.00 30.11 117 VAL B O 1
ATOM 2646 N N . TYR B 1 138 ? -0.047 0.280 23.079 1.00 25.68 118 TYR B N 1
ATOM 2647 C CA . TYR B 1 138 ? -1.191 -0.415 22.493 1.00 29.85 118 TYR B CA 1
ATOM 2648 C C . TYR B 1 138 ? -0.773 -1.250 21.281 1.00 33.43 118 TYR B C 1
ATOM 2649 O O . TYR B 1 138 ? -1.163 -2.411 21.147 1.00 33.54 118 TYR B O 1
ATOM 2658 N N . LEU B 1 139 ? 0.043 -0.668 20.426 1.00 27.68 119 LEU B N 1
ATOM 2659 C CA . LEU B 1 139 ? 0.515 -1.307 19.214 1.00 32.86 119 LEU B CA 1
ATOM 2660 C C . LEU B 1 139 ? 1.309 -2.549 19.488 1.00 31.94 119 LEU B C 1
ATOM 2661 O O . LEU B 1 139 ? 1.010 -3.572 18.976 1.00 32.49 119 LEU B O 1
ATOM 2666 N N . VAL B 1 140 ? 2.337 -2.407 20.300 1.00 31.37 120 VAL B N 1
ATOM 2667 C CA . VAL B 1 140 ? 3.214 -3.508 20.666 1.00 29.65 120 VAL B CA 1
ATOM 2668 C C . VAL B 1 140 ? 2.446 -4.654 21.323 1.00 33.14 120 VAL B C 1
ATOM 2669 O O . VAL B 1 140 ? 2.617 -5.821 20.961 1.00 33.46 120 VAL B O 1
ATOM 2673 N N . THR B 1 141 ? 1.591 -4.318 22.279 1.00 28.62 121 THR B N 1
ATOM 2674 C CA . THR B 1 141 ? 0.794 -5.319 22.980 1.00 27.91 121 THR B CA 1
ATOM 2675 C C . THR B 1 141 ? -0.137 -6.053 22.018 1.00 33.53 121 THR B C 1
ATOM 2676 O O . THR B 1 141 ? -0.251 -7.282 22.061 1.00 29.70 121 THR B O 1
ATOM 2680 N N . LYS B 1 142 ? -0.794 -5.287 21.151 1.00 27.95 122 LYS B N 1
ATOM 2681 C CA . LYS B 1 142 ? -1.739 -5.838 20.184 1.00 34.85 122 LYS B CA 1
ATOM 2682 C C . LYS B 1 142 ? -1.091 -6.799 19.195 1.00 34.41 122 LYS B C 1
ATOM 2683 O O . LYS B 1 142 ? -1.635 -7.864 18.924 1.00 35.09 122 LYS B O 1
ATOM 2689 N N . LEU B 1 143 ? 0.074 -6.430 18.671 1.00 31.85 123 LEU B N 1
ATOM 2690 C CA . LEU B 1 143 ? 0.770 -7.267 17.700 1.00 34.10 123 LEU B CA 1
ATOM 2691 C C . LEU B 1 143 ? 1.460 -8.485 18.305 1.00 34.80 123 LEU B C 1
ATOM 2692 O O . LEU B 1 143 ? 1.701 -9.471 17.609 1.00 38.51 123 LEU B O 1
ATOM 2697 N N . LEU B 1 144 ? 1.769 -8.425 19.596 1.00 33.82 124 LEU B N 1
ATOM 2698 C CA . LEU B 1 144 ? 2.431 -9.543 20.256 1.00 31.35 124 LEU B CA 1
ATOM 2699 C C . LEU B 1 144 ? 1.482 -10.403 21.092 1.00 35.96 124 LEU B C 1
ATOM 2700 O O . LEU B 1 144 ? 1.908 -11.384 21.694 1.00 37.40 124 LEU B O 1
ATOM 2705 N N . LEU B 1 145 ? 0.201 -10.047 21.128 1.00 29.00 125 LEU B N 1
ATOM 2706 C CA . LEU B 1 145 ? -0.749 -10.824 21.914 1.00 35.97 125 LEU B CA 1
ATOM 2707 C C . LEU B 1 145 ? -0.795 -12.291 21.466 1.00 39.42 125 LEU B C 1
ATOM 2708 O O . LEU B 1 145 ? -0.881 -13.198 22.295 1.00 30.57 125 LEU B O 1
ATOM 2713 N N . PRO B 1 146 ? -0.742 -12.545 20.148 1.00 40.24 126 PRO B N 1
ATOM 2714 C CA . PRO B 1 146 ? -0.778 -13.945 19.710 1.00 39.51 126 PRO B CA 1
ATOM 2715 C C . PRO B 1 146 ? 0.331 -14.772 20.355 1.00 36.70 126 PRO B C 1
ATOM 2716 O O . PRO B 1 146 ? 0.094 -15.887 20.814 1.00 36.82 126 PRO B O 1
ATOM 2720 N N . LEU B 1 147 ? 1.541 -14.222 20.395 1.00 32.95 127 LEU B N 1
ATOM 2721 C CA . LEU B 1 147 ? 2.664 -14.926 21.004 1.00 35.13 127 LEU B CA 1
ATOM 2722 C C . LEU B 1 147 ? 2.490 -15.080 22.510 1.00 39.36 127 LEU B C 1
ATOM 2723 O O . LEU B 1 147 ? 2.923 -16.076 23.090 1.00 38.51 127 LEU B O 1
ATOM 2728 N N . LEU B 1 148 ? 1.865 -14.094 23.146 1.00 34.19 128 LEU B N 1
ATOM 2729 C CA . LEU B 1 148 ? 1.644 -14.162 24.586 1.00 34.60 128 LEU B CA 1
ATOM 2730 C C . LEU B 1 148 ? 0.608 -15.228 24.906 1.00 33.35 128 LEU B C 1
ATOM 2731 O O . LEU B 1 148 ? 0.729 -15.938 25.900 1.00 35.87 128 LEU B O 1
ATOM 2736 N N . ARG B 1 149 ? -0.413 -15.335 24.063 1.00 34.06 129 ARG B N 1
ATOM 2737 C CA . ARG B 1 149 ? -1.464 -16.318 24.279 1.00 36.49 129 ARG B CA 1
ATOM 2738 C C . ARG B 1 149 ? -0.968 -17.736 24.025 1.00 44.64 129 ARG B C 1
ATOM 2739 O O . ARG B 1 149 ? -1.560 -18.697 24.510 1.00 38.05 129 ARG B O 1
ATOM 2747 N N . LYS B 1 150 ? 0.122 -17.855 23.270 1.00 41.60 130 LYS B N 1
ATOM 2748 C CA . LYS B 1 150 ? 0.710 -19.153 22.953 1.00 42.88 130 LYS B CA 1
ATOM 2749 C C . LYS B 1 150 ? 1.432 -19.747 24.151 1.00 45.23 130 LYS B C 1
ATOM 2750 O O . LYS B 1 150 ? 1.570 -20.960 24.255 1.00 40.65 130 LYS B O 1
ATOM 2756 N N . ALA B 1 151 ? 1.903 -18.887 25.050 1.00 44.11 131 ALA B N 1
ATOM 2757 C CA . ALA B 1 151 ? 2.627 -19.343 26.232 1.00 36.46 131 ALA B CA 1
ATOM 2758 C C . ALA B 1 151 ? 1.708 -20.019 27.253 1.00 36.58 131 ALA B C 1
ATOM 2759 O O . ALA B 1 151 ? 0.487 -19.873 27.192 1.00 34.01 131 ALA B O 1
ATOM 2761 N N . LYS B 1 152 ? 2.302 -20.767 28.182 1.00 37.15 132 LYS B N 1
ATOM 2762 C CA . LYS B 1 152 ? 1.538 -21.457 29.224 1.00 42.25 132 LYS B CA 1
ATOM 2763 C C . LYS B 1 152 ? 1.170 -20.470 30.326 1.00 43.63 132 LYS B C 1
ATOM 2764 O O . LYS B 1 152 ? 0.206 -20.670 31.060 1.00 41.36 132 LYS B O 1
ATOM 2770 N N . TRP B 1 153 ? 1.963 -19.412 30.438 1.00 39.09 133 TRP B N 1
ATOM 2771 C CA . TRP B 1 153 ? 1.728 -18.353 31.412 1.00 33.42 133 TRP B CA 1
ATOM 2772 C C . TRP B 1 153 ? 2.302 -17.088 30.791 1.00 37.56 133 TRP B C 1
ATOM 2773 O O . TRP B 1 153 ? 3.323 -17.140 30.110 1.00 33.83 133 TRP B O 1
ATOM 2784 N N . ALA B 1 154 ? 1.647 -15.956 31.011 1.00 31.47 134 ALA B N 1
ATOM 2785 C CA . ALA B 1 154 ? 2.129 -14.706 30.440 1.00 35.49 134 ALA B CA 1
ATOM 2786 C C . ALA B 1 154 ? 1.776 -13.504 31.294 1.00 35.30 134 ALA B C 1
ATOM 2787 O O . ALA B 1 154 ? 0.790 -13.510 32.031 1.00 28.47 134 ALA B O 1
ATOM 2789 N N . SER B 1 155 ? 2.598 -12.470 31.197 1.00 36.02 135 SER B N 1
ATOM 2790 C CA . SER B 1 155 ? 2.349 -11.247 31.941 1.00 36.57 135 SER B CA 1
ATOM 2791 C C . SER B 1 155 ? 2.906 -10.047 31.187 1.00 40.03 135 SER B C 1
ATOM 2792 O O . SER B 1 155 ? 3.908 -10.142 30.468 1.00 36.52 135 SER B O 1
ATOM 2795 N N . ILE B 1 156 ? 2.224 -8.921 31.338 1.00 28.92 136 ILE B N 1
ATOM 2796 C CA . ILE B 1 156 ? 2.637 -7.686 30.698 1.00 25.04 136 ILE B CA 1
ATOM 2797 C C . ILE B 1 156 ? 2.877 -6.658 31.789 1.00 26.81 136 ILE B C 1
ATOM 2798 O O . ILE B 1 156 ? 2.114 -6.567 32.750 1.00 28.54 136 ILE B O 1
ATOM 2803 N N . VAL B 1 157 ? 3.993 -5.963 31.692 1.00 23.11 137 VAL B N 1
ATOM 2804 C CA . VAL B 1 157 ? 4.330 -4.864 32.579 1.00 27.81 137 VAL B CA 1
ATOM 2805 C C . VAL B 1 157 ? 4.594 -3.592 31.795 1.00 31.17 137 VAL B C 1
ATOM 2806 O O . VAL B 1 157 ? 5.487 -3.530 30.991 1.00 30.64 137 VAL B O 1
ATOM 2810 N N . ASN B 1 158 ? 3.788 -2.588 32.019 1.00 27.21 138 ASN B N 1
ATOM 2811 C CA . ASN B 1 158 ? 3.994 -1.330 31.328 1.00 32.58 138 ASN B CA 1
ATOM 2812 C C . ASN B 1 158 ? 4.682 -0.331 32.243 1.00 31.51 138 ASN B C 1
ATOM 2813 O O . ASN B 1 158 ? 4.384 -0.260 33.434 1.00 30.57 138 ASN B O 1
ATOM 2818 N N . VAL B 1 159 ? 5.609 0.437 31.689 1.00 25.22 139 VAL B N 1
ATOM 2819 C CA . VAL B 1 159 ? 6.298 1.435 32.485 1.00 30.36 139 VAL B CA 1
ATOM 2820 C C . VAL B 1 159 ? 5.566 2.764 32.332 1.00 31.79 139 VAL B C 1
ATOM 2821 O O . VAL B 1 159 ? 5.540 3.359 31.251 1.00 32.71 139 VAL B O 1
ATOM 2825 N N . ALA B 1 160 ? 4.947 3.211 33.419 1.00 32.27 140 ALA B N 1
ATOM 2826 C CA . ALA B 1 160 ? 4.221 4.471 33.411 1.00 30.41 140 ALA B CA 1
ATOM 2827 C C . ALA B 1 160 ? 5.114 5.519 34.052 1.00 30.30 140 ALA B C 1
ATOM 2828 O O . ALA B 1 160 ? 6.295 5.611 33.737 1.00 30.11 140 ALA B O 1
ATOM 2830 N N . SER B 1 161 ? 4.559 6.288 34.976 1.00 27.14 141 SER B N 1
ATOM 2831 C CA . SER B 1 161 ? 5.323 7.329 35.637 1.00 27.74 141 SER B CA 1
ATOM 2832 C C . SER B 1 161 ? 4.477 7.954 36.718 1.00 26.63 141 SER B C 1
ATOM 2833 O O . SER B 1 161 ? 3.253 7.905 36.662 1.00 25.80 141 SER B O 1
ATOM 2836 N N . ILE B 1 162 ? 5.138 8.548 37.701 1.00 29.92 142 ILE B N 1
ATOM 2837 C CA . ILE B 1 162 ? 4.423 9.228 38.762 1.00 31.59 142 ILE B CA 1
ATOM 2838 C C . ILE B 1 162 ? 3.614 10.341 38.083 1.00 35.51 142 ILE B C 1
ATOM 2839 O O . ILE B 1 162 ? 2.559 10.742 38.574 1.00 31.22 142 ILE B O 1
ATOM 2844 N N . ALA B 1 163 ? 4.112 10.819 36.940 1.00 25.45 143 ALA B N 1
ATOM 2845 C CA . ALA B 1 163 ? 3.446 11.879 36.178 1.00 31.09 143 ALA B CA 1
ATOM 2846 C C . ALA B 1 163 ? 2.056 11.460 35.712 1.00 30.20 143 ALA B C 1
ATOM 2847 O O . ALA B 1 163 ? 1.201 12.301 35.434 1.00 28.16 143 ALA B O 1
ATOM 2849 N N . GLY B 1 164 ? 1.833 10.157 35.612 1.00 26.93 144 GLY B N 1
ATOM 2850 C CA . GLY B 1 164 ? 0.530 9.682 35.187 1.00 24.89 144 GLY B CA 1
ATOM 2851 C C . GLY B 1 164 ? -0.422 9.552 36.363 1.00 28.04 144 GLY B C 1
ATOM 2852 O O . GLY B 1 164 ? -1.616 9.362 36.169 1.00 28.81 144 GLY B O 1
ATOM 2853 N N . GLU B 1 165 ? 0.110 9.667 37.581 1.00 27.89 145 GLU B N 1
ATOM 2854 C CA . GLU B 1 165 ? -0.689 9.547 38.804 1.00 27.89 145 GLU B CA 1
ATOM 2855 C C . GLU B 1 165 ? -1.013 10.896 39.445 1.00 32.26 145 GLU B C 1
ATOM 2856 O O . GLU B 1 165 ? -1.986 11.021 40.193 1.00 30.11 145 GLU B O 1
ATOM 2862 N N . THR B 1 166 ? -0.198 11.908 39.170 1.00 28.83 146 THR B N 1
ATOM 2863 C CA . THR B 1 166 ? -0.417 13.206 39.798 1.00 25.14 146 THR B CA 1
ATOM 2864 C C . THR B 1 166 ? 0.117 14.346 38.954 1.00 30.14 146 THR B C 1
ATOM 2865 O O . THR B 1 166 ? 1.046 14.167 38.169 1.00 29.09 146 THR B O 1
ATOM 2869 N N . GLY B 1 167 ? -0.476 15.521 39.124 1.00 25.40 147 GLY B N 1
ATOM 2870 C CA . GLY B 1 167 ? -0.035 16.679 38.375 1.00 26.40 147 GLY B CA 1
ATOM 2871 C C . GLY B 1 167 ? 1.094 17.391 39.090 1.00 29.43 147 GLY B C 1
ATOM 2872 O O . GLY B 1 167 ? 1.751 18.249 38.508 1.00 27.28 147 GLY B O 1
ATOM 2873 N N . ASN B 1 168 ? 1.325 17.031 40.352 1.00 22.91 148 ASN B N 1
ATOM 2874 C CA . ASN B 1 168 ? 2.378 17.656 41.140 1.00 29.55 148 ASN B CA 1
ATOM 2875 C C . ASN B 1 168 ? 3.779 17.127 40.845 1.00 33.27 148 ASN B C 1
ATOM 2876 O O . ASN B 1 168 ? 4.468 16.637 41.735 1.00 40.53 148 ASN B O 1
ATOM 2881 N N . VAL B 1 169 ? 4.189 17.225 39.587 1.00 32.88 149 VAL B N 1
ATOM 2882 C CA . VAL B 1 169 ? 5.519 16.794 39.168 1.00 37.85 149 VAL B CA 1
ATOM 2883 C C . VAL B 1 169 ? 5.914 17.646 37.978 1.00 35.11 149 VAL B C 1
ATOM 2884 O O . VAL B 1 169 ? 5.056 18.236 37.329 1.00 46.87 149 VAL B O 1
ATOM 2888 N N . VAL B 1 170 ? 7.211 17.727 37.704 1.00 32.77 150 VAL B N 1
ATOM 2889 C CA . VAL B 1 170 ? 7.684 18.494 36.566 1.00 37.00 150 VAL B CA 1
ATOM 2890 C C . VAL B 1 170 ? 7.755 17.548 35.377 1.00 42.35 150 VAL B C 1
ATOM 2891 O O . VAL B 1 170 ? 8.646 16.710 35.265 1.00 59.24 150 VAL B O 1
ATOM 2895 N N . ALA B 1 171 ? 6.776 17.672 34.501 1.00 37.93 151 ALA B N 1
ATOM 2896 C CA . ALA B 1 171 ? 6.710 16.858 33.307 1.00 34.16 151 ALA B CA 1
ATOM 2897 C C . ALA B 1 171 ? 5.754 17.627 32.430 1.00 30.35 151 ALA B C 1
ATOM 2898 O O . ALA B 1 171 ? 4.899 18.354 32.934 1.00 30.51 151 ALA B O 1
ATOM 2900 N N . GLY B 1 172 ? 5.904 17.483 31.123 1.00 29.32 152 GLY B N 1
ATOM 2901 C CA . GLY B 1 172 ? 5.036 18.202 30.218 1.00 20.70 152 GLY B CA 1
ATOM 2902 C C . GLY B 1 172 ? 3.613 17.689 30.238 1.00 26.85 152 GLY B C 1
ATOM 2903 O O . GLY B 1 172 ? 3.334 16.560 30.642 1.00 25.94 152 GLY B O 1
ATOM 2904 N N . VAL B 1 173 ? 2.724 18.517 29.777 1.00 25.66 153 VAL B N 1
ATOM 2905 C CA . VAL B 1 173 ? 1.340 18.196 29.701 1.00 26.48 153 VAL B CA 1
ATOM 2906 C C . VAL B 1 173 ? 1.054 16.941 28.867 1.00 26.97 153 VAL B C 1
ATOM 2907 O O . VAL B 1 173 ? 0.261 16.117 29.225 1.00 26.10 153 VAL B O 1
ATOM 2911 N N . ALA B 1 174 ? 1.754 16.805 27.764 1.00 22.88 154 ALA B N 1
ATOM 2912 C CA . ALA B 1 174 ? 1.568 15.640 26.898 1.00 25.75 154 ALA B CA 1
ATOM 2913 C C . ALA B 1 174 ? 2.114 14.386 27.571 1.00 23.78 154 ALA B C 1
ATOM 2914 O O . ALA B 1 174 ? 1.553 13.297 27.451 1.00 28.03 154 ALA B O 1
ATOM 2916 N N . TYR B 1 175 ? 3.218 14.546 28.282 1.00 21.76 155 TYR B N 1
ATOM 2917 C CA . TYR B 1 175 ? 3.835 13.424 28.963 1.00 23.40 155 TYR B CA 1
ATOM 2918 C C . TYR B 1 175 ? 2.898 12.889 30.046 1.00 24.88 155 TYR B C 1
ATOM 2919 O O . TYR B 1 175 ? 2.695 11.680 30.167 1.00 22.90 155 TYR B O 1
ATOM 2928 N N . SER B 1 176 ? 2.339 13.797 30.839 1.00 24.09 156 SER B N 1
ATOM 2929 C CA . SER B 1 176 ? 1.429 13.409 31.912 1.00 28.03 156 SER B CA 1
ATOM 2930 C C . SER B 1 176 ? 0.190 12.723 31.348 1.00 28.57 156 SER B C 1
ATOM 2931 O O . SER B 1 176 ? -0.247 11.694 31.865 1.00 25.29 156 SER B O 1
ATOM 2934 N N . ALA B 1 177 ? -0.370 13.292 30.285 1.00 23.94 157 ALA B N 1
ATOM 2935 C CA . ALA B 1 177 ? -1.559 12.720 29.671 1.00 28.45 157 ALA B CA 1
ATOM 2936 C C . ALA B 1 177 ? -1.287 11.320 29.106 1.00 31.87 157 ALA B C 1
ATOM 2937 O O . ALA B 1 177 ? -2.081 10.402 29.298 1.00 26.63 157 ALA B O 1
ATOM 2939 N N . SER B 1 178 ? -0.161 11.156 28.419 1.00 24.60 158 SER B N 1
ATOM 2940 C CA . SER B 1 178 ? 0.176 9.869 27.829 1.00 24.57 158 SER B CA 1
ATOM 2941 C C . SER B 1 178 ? 0.419 8.794 28.890 1.00 23.61 158 SER B C 1
ATOM 2942 O O . SER B 1 178 ? 0.020 7.639 28.713 1.00 25.55 158 SER B O 1
ATOM 2945 N N . LYS B 1 179 ? 1.066 9.171 29.993 1.00 22.03 159 LYS B N 1
ATOM 2946 C CA . LYS B 1 179 ? 1.349 8.213 31.057 1.00 23.25 159 LYS B CA 1
ATOM 2947 C C . LYS B 1 179 ? 0.094 7.827 31.837 1.00 27.76 159 LYS B C 1
ATOM 2948 O O . LYS B 1 179 ? -0.031 6.694 32.295 1.00 28.42 159 LYS B O 1
ATOM 2954 N N . ALA B 1 180 ? -0.824 8.772 32.006 1.00 22.96 160 ALA B N 1
ATOM 2955 C CA . ALA B 1 180 ? -2.079 8.480 32.688 1.00 24.18 160 ALA B CA 1
ATOM 2956 C C . ALA B 1 180 ? -2.843 7.530 31.764 1.00 23.55 160 ALA B C 1
ATOM 2957 O O . ALA B 1 180 ? -3.517 6.610 32.220 1.00 27.46 160 ALA B O 1
ATOM 2959 N N . GLY B 1 181 ? -2.725 7.765 30.460 1.00 25.11 161 GLY B N 1
ATOM 2960 C CA . GLY B 1 181 ? -3.380 6.910 29.483 1.00 24.21 161 GLY B CA 1
ATOM 2961 C C . GLY B 1 181 ? -2.835 5.491 29.562 1.00 24.51 161 GLY B C 1
ATOM 2962 O O . GLY B 1 181 ? -3.582 4.521 29.436 1.00 25.01 161 GLY B O 1
ATOM 2963 N N . VAL B 1 182 ? -1.526 5.370 29.771 1.00 23.08 162 VAL B N 1
ATOM 2964 C CA . VAL B 1 182 ? -0.881 4.067 29.884 1.00 22.39 162 VAL B CA 1
ATOM 2965 C C . VAL B 1 182 ? -1.444 3.312 31.098 1.00 28.70 162 VAL B C 1
ATOM 2966 O O . VAL B 1 182 ? -1.652 2.093 31.054 1.00 27.05 162 VAL B O 1
ATOM 2970 N N . ILE B 1 183 ? -1.694 4.046 32.177 1.00 24.49 163 ILE B N 1
ATOM 2971 C CA . ILE B 1 183 ? -2.251 3.452 33.390 1.00 24.52 163 ILE B CA 1
ATOM 2972 C C . ILE B 1 183 ? -3.686 2.988 33.123 1.00 23.73 163 ILE B C 1
ATOM 2973 O O . ILE B 1 183 ? -4.069 1.887 33.508 1.00 24.02 163 ILE B O 1
ATOM 2978 N N . GLY B 1 184 ? -4.470 3.813 32.435 1.00 23.61 164 GLY B N 1
ATOM 2979 C CA . GLY B 1 184 ? -5.843 3.440 32.132 1.00 24.05 164 GLY B CA 1
ATOM 2980 C C . GLY B 1 184 ? -5.883 2.222 31.226 1.00 31.31 164 GLY B C 1
ATOM 2981 O O . GLY B 1 184 ? -6.720 1.329 31.395 1.00 26.87 164 GLY B O 1
ATOM 2982 N N . LEU B 1 185 ? -4.976 2.194 30.254 1.00 23.67 165 LEU B N 1
ATOM 2983 C CA . LEU B 1 185 ? -4.878 1.079 29.321 1.00 25.81 165 LEU B CA 1
ATOM 2984 C C . LEU B 1 185 ? -4.508 -0.195 30.088 1.00 22.91 165 LEU B C 1
ATOM 2985 O O . LEU B 1 185 ? -5.063 -1.267 29.844 1.00 28.41 165 LEU B O 1
ATOM 2990 N N . THR B 1 186 ? -3.565 -0.060 31.015 1.00 25.77 166 THR B N 1
ATOM 2991 C CA . THR B 1 186 ? -3.085 -1.173 31.823 1.00 26.49 166 THR B CA 1
ATOM 2992 C C . THR B 1 186 ? -4.222 -1.824 32.599 1.00 30.76 166 THR B C 1
ATOM 2993 O O . THR B 1 186 ? -4.385 -3.047 32.581 1.00 25.33 166 THR B O 1
ATOM 2997 N N . LYS B 1 187 ? -5.001 -0.994 33.281 1.00 27.36 167 LYS B N 1
ATOM 2998 C CA . LYS B 1 187 ? -6.126 -1.465 34.077 1.00 29.98 167 LYS B CA 1
ATOM 2999 C C . LYS B 1 187 ? -7.182 -2.177 33.248 1.00 28.51 167 LYS B C 1
ATOM 3000 O O . LYS B 1 187 ? -7.654 -3.249 33.624 1.00 31.11 167 LYS B O 1
ATOM 3006 N N . ARG B 1 188 ? -7.563 -1.583 32.122 1.00 25.42 168 ARG B N 1
ATOM 3007 C CA . ARG B 1 188 ? -8.590 -2.191 31.291 1.00 22.32 168 ARG B CA 1
ATOM 3008 C C . ARG B 1 188 ? -8.116 -3.503 30.653 1.00 29.51 168 ARG B C 1
ATOM 3009 O O . ARG B 1 188 ? -8.885 -4.465 30.561 1.00 30.50 168 ARG B O 1
ATOM 3017 N N . LEU B 1 189 ? -6.856 -3.549 30.224 1.00 24.83 169 LEU B N 1
ATOM 3018 C CA . LEU B 1 189 ? -6.310 -4.767 29.634 1.00 29.39 169 LEU B CA 1
ATOM 3019 C C . LEU B 1 189 ? -6.231 -5.858 30.700 1.00 28.26 169 LEU B C 1
ATOM 3020 O O . LEU B 1 189 ? -6.427 -7.042 30.412 1.00 27.41 169 LEU B O 1
ATOM 3025 N N . ALA B 1 190 ? -5.936 -5.463 31.934 1.00 25.50 170 ALA B N 1
ATOM 3026 C CA . ALA B 1 190 ? -5.848 -6.435 33.016 1.00 25.23 170 ALA B CA 1
ATOM 3027 C C . ALA B 1 190 ? -7.178 -7.175 33.154 1.00 29.92 170 ALA B C 1
ATOM 3028 O O . ALA B 1 190 ? -7.215 -8.406 33.268 1.00 29.24 170 ALA B O 1
ATOM 3030 N N . VAL B 1 191 ? -8.268 -6.417 33.132 1.00 27.46 171 VAL B N 1
ATOM 3031 C CA . VAL B 1 191 ? -9.599 -6.993 33.260 1.00 31.35 171 VAL B CA 1
ATOM 3032 C C . VAL B 1 191 ? -9.984 -7.772 32.004 1.00 32.77 171 VAL B C 1
ATOM 3033 O O . VAL B 1 191 ? -10.495 -8.883 32.091 1.00 36.32 171 VAL B O 1
ATOM 3037 N N . GLN B 1 192 ? -9.726 -7.195 30.836 1.00 30.51 172 GLN B N 1
ATOM 3038 C CA . GLN B 1 192 ? -10.078 -7.849 29.582 1.00 34.20 172 GLN B CA 1
ATOM 3039 C C . GLN B 1 192 ? -9.269 -9.104 29.270 1.00 36.37 172 GLN B C 1
ATOM 3040 O O . GLN B 1 192 ? -9.822 -10.106 28.829 1.00 36.37 172 GLN B O 1
ATOM 3046 N N . LEU B 1 193 ? -7.980 -9.087 29.549 1.00 31.09 173 LEU B N 1
ATOM 3047 C CA . LEU B 1 193 ? -7.117 -10.202 29.213 1.00 34.56 173 LEU B CA 1
ATOM 3048 C C . LEU B 1 193 ? -7.016 -11.248 30.301 1.00 35.95 173 LEU B C 1
ATOM 3049 O O . LEU B 1 193 ? -6.405 -12.268 30.107 1.00 34.48 173 LEU B O 1
ATOM 3054 N N . ALA B 1 194 ? -7.624 -10.976 31.442 1.00 34.21 174 ALA B N 1
ATOM 3055 C CA . ALA B 1 194 ? -7.635 -11.942 32.534 1.00 32.22 174 ALA B CA 1
ATOM 3056 C C . ALA B 1 194 ? -8.248 -13.251 32.045 1.00 36.00 174 ALA B C 1
ATOM 3057 O O . ALA B 1 194 ? -7.926 -14.323 32.549 1.00 32.27 174 ALA B O 1
ATOM 3059 N N . GLY B 1 195 ? -9.136 -13.144 31.062 1.00 37.81 175 GLY B N 1
ATOM 3060 C CA . GLY B 1 195 ? -9.779 -14.319 30.506 1.00 46.50 175 GLY B CA 1
ATOM 3061 C C . GLY B 1 195 ? -8.782 -15.287 29.897 1.00 46.90 175 GLY B C 1
ATOM 3062 O O . GLY B 1 195 ? -9.014 -16.493 29.897 1.00 45.38 175 GLY B O 1
ATOM 3063 N N . TYR B 1 196 ? -7.676 -14.767 29.371 1.00 36.48 176 TYR B N 1
ATOM 3064 C CA . TYR B 1 196 ? -6.647 -15.613 28.774 1.00 33.98 176 TYR B CA 1
ATOM 3065 C C . TYR B 1 196 ? -5.601 -15.979 29.821 1.00 37.13 176 TYR B C 1
ATOM 3066 O O . TYR B 1 196 ? -4.600 -16.626 29.514 1.00 40.26 176 TYR B O 1
ATOM 3075 N N . GLY B 1 197 ? -5.826 -15.555 31.057 1.00 32.66 177 GLY B N 1
ATOM 3076 C CA . GLY B 1 197 ? -4.868 -15.851 32.106 1.00 32.96 177 GLY B CA 1
ATOM 3077 C C . GLY B 1 197 ? -3.648 -14.945 32.040 1.00 36.85 177 GLY B C 1
ATOM 3078 O O . GLY B 1 197 ? -2.651 -15.187 32.716 1.00 39.66 177 GLY B O 1
ATOM 3079 N N . ILE B 1 198 ? -3.724 -13.896 31.227 1.00 33.61 178 ILE B N 1
ATOM 3080 C CA . ILE B 1 198 ? -2.617 -12.953 31.082 1.00 30.68 178 ILE B CA 1
ATOM 3081 C C . ILE B 1 198 ? -2.749 -11.815 32.095 1.00 30.52 178 ILE B C 1
ATOM 3082 O O . ILE B 1 198 ? -3.785 -11.155 32.167 1.00 31.54 178 ILE B O 1
ATOM 3087 N N . ARG B 1 199 ? -1.707 -11.594 32.893 1.00 24.35 179 ARG B N 1
ATOM 3088 C CA . ARG B 1 199 ? -1.745 -10.517 33.876 1.00 27.95 179 ARG B CA 1
ATOM 3089 C C . ARG B 1 199 ? -1.141 -9.252 33.270 1.00 28.11 179 ARG B C 1
ATOM 3090 O O . ARG B 1 199 ? -0.216 -9.322 32.461 1.00 29.72 179 ARG B O 1
ATOM 3098 N N . VAL B 1 200 ? -1.672 -8.097 33.654 1.00 28.15 180 VAL B N 1
ATOM 3099 C CA . VAL B 1 200 ? -1.176 -6.823 33.145 1.00 24.34 180 VAL B CA 1
ATOM 3100 C C . VAL B 1 200 ? -1.058 -5.832 34.294 1.00 25.78 180 VAL B C 1
ATOM 3101 O O . VAL B 1 200 ? -2.052 -5.513 34.949 1.00 25.61 180 VAL B O 1
ATOM 3105 N N . ASN B 1 201 ? 0.159 -5.356 34.540 1.00 18.68 181 ASN B N 1
ATOM 3106 C CA . ASN B 1 201 ? 0.418 -4.395 35.608 1.00 26.34 181 ASN B CA 1
ATOM 3107 C C . ASN B 1 201 ? 1.316 -3.274 35.102 1.00 25.55 181 ASN B C 1
ATOM 3108 O O . ASN B 1 201 ? 1.814 -3.319 33.977 1.00 27.81 181 ASN B O 1
ATOM 3113 N N . ALA B 1 202 ? 1.528 -2.271 35.943 1.00 29.25 182 ALA B N 1
ATOM 3114 C CA . ALA B 1 202 ? 2.386 -1.156 35.578 1.00 30.10 182 ALA B CA 1
ATOM 3115 C C . ALA B 1 202 ? 3.232 -0.730 36.753 1.00 31.73 182 ALA B C 1
ATOM 3116 O O . ALA B 1 202 ? 2.880 -0.965 37.912 1.00 28.79 182 ALA B O 1
ATOM 3118 N N . VAL B 1 203 ? 4.372 -0.129 36.442 1.00 24.60 183 VAL B N 1
ATOM 3119 C CA . VAL B 1 203 ? 5.238 0.412 37.468 1.00 23.55 183 VAL B CA 1
ATOM 3120 C C . VAL B 1 203 ? 5.188 1.917 37.179 1.00 28.79 183 VAL B C 1
ATOM 3121 O O . VAL B 1 203 ? 5.101 2.318 36.021 1.00 26.26 183 VAL B O 1
ATOM 3125 N N . ALA B 1 204 ? 5.198 2.736 38.226 1.00 26.52 184 ALA B N 1
ATOM 3126 C CA . ALA B 1 204 ? 5.139 4.185 38.073 1.00 25.03 184 ALA B CA 1
ATOM 3127 C C . ALA B 1 204 ? 6.257 4.827 38.877 1.00 27.09 184 ALA B C 1
ATOM 3128 O O . ALA B 1 204 ? 6.048 5.282 40.002 1.00 30.03 184 ALA B O 1
ATOM 3130 N N . PRO B 1 205 ? 7.437 4.873 38.299 1.00 25.98 185 PRO B N 1
ATOM 3131 C CA . PRO B 1 205 ? 8.583 5.487 38.945 1.00 27.37 185 PRO B CA 1
ATOM 3132 C C . PRO B 1 205 ? 8.566 7.000 38.924 1.00 29.18 185 PRO B C 1
ATOM 3133 O O . PRO B 1 205 ? 7.938 7.583 38.094 1.00 28.70 185 PRO B O 1
ATOM 3137 N N . SER B 1 206 ? 9.283 7.631 39.833 1.00 29.95 186 SER B N 1
ATOM 3138 C CA . SER B 1 206 ? 9.431 9.059 39.724 1.00 36.15 186 SER B CA 1
ATOM 3139 C C . SER B 1 206 ? 10.810 9.179 39.070 1.00 40.18 186 SER B C 1
ATOM 3140 O O . SER B 1 206 ? 11.288 8.240 38.424 1.00 41.32 186 SER B O 1
ATOM 3143 N N . PHE B 1 207 ? 11.426 10.324 39.186 1.00 38.92 187 PHE B N 1
ATOM 3144 C CA . PHE B 1 207 ? 12.749 10.589 38.686 1.00 41.32 187 PHE B CA 1
ATOM 3145 C C . PHE B 1 207 ? 13.702 9.396 38.740 1.00 34.72 187 PHE B C 1
ATOM 3146 O O . PHE B 1 207 ? 13.924 8.850 39.770 1.00 39.26 187 PHE B O 1
ATOM 3154 N N . VAL B 1 208 ? 14.290 9.042 37.617 1.00 33.92 188 VAL B N 1
ATOM 3155 C CA . VAL B 1 208 ? 15.241 7.933 37.554 1.00 33.62 188 VAL B CA 1
ATOM 3156 C C . VAL B 1 208 ? 16.498 8.361 36.784 1.00 31.82 188 VAL B C 1
ATOM 3157 O O . VAL B 1 208 ? 16.395 8.947 35.709 1.00 40.28 188 VAL B O 1
ATOM 3161 N N . GLU B 1 209 ? 17.674 8.082 37.345 1.00 40.83 189 GLU B N 1
ATOM 3162 C CA . GLU B 1 209 ? 18.943 8.426 36.696 1.00 48.59 189 GLU B CA 1
ATOM 3163 C C . GLU B 1 209 ? 19.053 7.689 35.374 1.00 48.69 189 GLU B C 1
ATOM 3164 O O . GLU B 1 209 ? 19.284 6.482 35.332 1.00 47.02 189 GLU B O 1
ATOM 3170 N N . THR B 1 210 ? 18.913 8.441 34.293 1.00 47.47 190 THR B N 1
ATOM 3171 C CA . THR B 1 210 ? 18.940 7.886 32.953 1.00 54.88 190 THR B CA 1
ATOM 3172 C C . THR B 1 210 ? 19.423 8.990 32.007 1.00 64.75 190 THR B C 1
ATOM 3173 O O . THR B 1 210 ? 19.929 10.017 32.463 1.00 71.66 190 THR B O 1
ATOM 3177 N N . ASP B 1 211 ? 19.299 8.783 30.701 1.00 72.04 191 ASP B N 1
ATOM 3178 C CA . ASP B 1 211 ? 19.704 9.809 29.759 1.00 75.12 191 ASP B CA 1
ATOM 3179 C C . ASP B 1 211 ? 18.762 11.017 29.787 1.00 77.62 191 ASP B C 1
ATOM 3180 O O . ASP B 1 211 ? 18.246 11.452 28.760 1.00 75.49 191 ASP B O 1
ATOM 3185 N N . MET B 1 212 ? 18.523 11.517 30.997 1.00 77.17 192 MET B N 1
ATOM 3186 C CA . MET B 1 212 ? 17.726 12.716 31.243 1.00 72.70 192 MET B CA 1
ATOM 3187 C C . MET B 1 212 ? 18.680 13.445 32.179 1.00 65.45 192 MET B C 1
ATOM 3188 O O . MET B 1 212 ? 18.338 13.799 33.310 1.00 54.67 192 MET B O 1
ATOM 3193 N N . THR B 1 213 ? 19.905 13.612 31.688 1.00 66.66 193 THR B N 1
ATOM 3194 C CA . THR B 1 213 ? 20.976 14.271 32.423 1.00 70.08 193 THR B CA 1
ATOM 3195 C C . THR B 1 213 ? 20.707 15.758 32.576 1.00 59.64 193 THR B C 1
ATOM 3196 O O . THR B 1 213 ? 21.318 16.422 33.413 1.00 61.51 193 THR B O 1
ATOM 3200 N N . ARG B 1 214 ? 19.791 16.265 31.757 1.00 51.86 194 ARG B N 1
ATOM 3201 C CA . ARG B 1 214 ? 19.412 17.668 31.798 1.00 56.45 194 ARG B CA 1
ATOM 3202 C C . ARG B 1 214 ? 19.290 18.151 33.243 1.00 56.46 194 ARG B C 1
ATOM 3203 O O . ARG B 1 214 ? 19.599 19.299 33.561 1.00 53.83 194 ARG B O 1
ATOM 3211 N N . SER B 1 215 ? 18.865 17.264 34.130 1.00 57.91 195 SER B N 1
ATOM 3212 C CA . SER B 1 215 ? 18.701 17.636 35.529 1.00 70.28 195 SER B CA 1
ATOM 3213 C C . SER B 1 215 ? 19.931 17.332 36.401 1.00 68.92 195 SER B C 1
ATOM 3214 O O . SER B 1 215 ? 19.806 16.662 37.433 1.00 66.66 195 SER B O 1
ATOM 3217 N N . PHE B 1 216 ? 21.105 17.842 36.022 1.00 77.95 196 PHE B N 1
ATOM 3218 C CA . PHE B 1 216 ? 22.307 17.561 36.805 1.00 79.85 196 PHE B CA 1
ATOM 3219 C C . PHE B 1 216 ? 23.417 18.584 36.738 1.00 85.01 196 PHE B C 1
ATOM 3220 O O . PHE B 1 216 ? 24.132 18.677 35.731 1.00 83.75 196 PHE B O 1
ATOM 3228 N N . LEU B 1 217 ? 23.537 19.349 37.824 1.00 84.59 197 LEU B N 1
ATOM 3229 C CA . LEU B 1 217 ? 24.538 20.405 37.979 1.00 79.00 197 LEU B CA 1
ATOM 3230 C C . LEU B 1 217 ? 24.987 20.929 36.616 1.00 83.64 197 LEU B C 1
ATOM 3231 O O . LEU B 1 217 ? 25.107 22.142 36.427 1.00 84.87 197 LEU B O 1
ATOM 3236 N N . ARG B 1 225 ? 19.215 17.961 45.312 1.00 57.82 205 ARG B N 1
ATOM 3237 C CA . ARG B 1 225 ? 17.977 18.685 45.038 1.00 68.75 205 ARG B CA 1
ATOM 3238 C C . ARG B 1 225 ? 16.852 17.736 44.624 1.00 69.52 205 ARG B C 1
ATOM 3239 O O . ARG B 1 225 ? 15.745 17.800 45.166 1.00 64.34 205 ARG B O 1
ATOM 3247 N N . ILE B 1 226 ? 17.127 16.863 43.658 1.00 68.37 206 ILE B N 1
ATOM 3248 C CA . ILE B 1 226 ? 16.111 15.915 43.216 1.00 72.16 206 ILE B CA 1
ATOM 3249 C C . ILE B 1 226 ? 16.027 14.796 44.247 1.00 72.87 206 ILE B C 1
ATOM 3250 O O . ILE B 1 226 ? 14.992 14.146 44.396 1.00 75.07 206 ILE B O 1
ATOM 3255 N N . ALA B 1 227 ? 17.127 14.584 44.962 1.00 71.06 207 ALA B N 1
ATOM 3256 C CA . ALA B 1 227 ? 17.188 13.553 45.988 1.00 69.80 207 ALA B CA 1
ATOM 3257 C C . ALA B 1 227 ? 16.452 14.023 47.240 1.00 71.09 207 ALA B C 1
ATOM 3258 O O . ALA B 1 227 ? 16.153 13.226 48.131 1.00 75.31 207 ALA B O 1
ATOM 3260 N N . SER B 1 228 ? 16.164 15.320 47.297 1.00 63.51 208 SER B N 1
ATOM 3261 C CA . SER B 1 228 ? 15.461 15.907 48.435 1.00 63.67 208 SER B CA 1
ATOM 3262 C C . SER B 1 228 ? 13.962 16.000 48.162 1.00 59.42 208 SER B C 1
ATOM 3263 O O . SER B 1 228 ? 13.198 16.503 48.985 1.00 54.02 208 SER B O 1
ATOM 3266 N N . LEU B 1 229 ? 13.550 15.514 46.998 1.00 61.05 209 LEU B N 1
ATOM 3267 C CA . LEU B 1 229 ? 12.144 15.531 46.607 1.00 64.51 209 LEU B CA 1
ATOM 3268 C C . LEU B 1 229 ? 11.338 14.468 47.343 1.00 57.51 209 LEU B C 1
ATOM 3269 O O . LEU B 1 229 ? 10.109 14.467 47.293 1.00 53.81 209 LEU B O 1
ATOM 3274 N N . HIS B 1 230 ? 12.029 13.566 48.029 1.00 51.22 210 HIS B N 1
ATOM 3275 C CA . HIS B 1 230 ? 11.351 12.487 48.725 1.00 47.27 210 HIS B CA 1
ATOM 3276 C C . HIS B 1 230 ? 11.866 12.202 50.129 1.00 40.98 210 HIS B C 1
ATOM 3277 O O . HIS B 1 230 ? 13.009 12.516 50.464 1.00 44.10 210 HIS B O 1
ATOM 3284 N N . PRO B 1 231 ? 11.011 11.606 50.974 1.00 38.48 211 PRO B N 1
ATOM 3285 C CA . PRO B 1 231 ? 11.320 11.250 52.362 1.00 39.60 211 PRO B CA 1
ATOM 3286 C C . PRO B 1 231 ? 12.558 10.374 52.456 1.00 37.54 211 PRO B C 1
ATOM 3287 O O . PRO B 1 231 ? 13.444 10.623 53.272 1.00 39.57 211 PRO B O 1
ATOM 3291 N N . LEU B 1 232 ? 12.607 9.336 51.626 1.00 40.03 212 LEU B N 1
ATOM 3292 C CA . LEU B 1 232 ? 13.751 8.428 51.605 1.00 43.31 212 LEU B CA 1
ATOM 3293 C C . LEU B 1 232 ? 14.866 9.116 50.846 1.00 46.90 212 LEU B C 1
ATOM 3294 O O . LEU B 1 232 ? 14.725 9.405 49.663 1.00 49.75 212 LEU B O 1
ATOM 3299 N N . LYS B 1 233 ? 15.975 9.379 51.520 1.00 54.27 213 LYS B N 1
ATOM 3300 C CA . LYS B 1 233 ? 17.084 10.046 50.863 1.00 61.50 213 LYS B CA 1
ATOM 3301 C C . LYS B 1 233 ? 17.926 9.071 50.053 1.00 60.15 213 LYS B C 1
ATOM 3302 O O . LYS B 1 233 ? 19.026 8.685 50.450 1.00 56.14 213 LYS B O 1
ATOM 3308 N N . ILE B 1 234 ? 17.382 8.674 48.908 1.00 62.48 214 ILE B N 1
ATOM 3309 C CA . ILE B 1 234 ? 18.058 7.752 48.014 1.00 58.81 214 ILE B CA 1
ATOM 3310 C C . ILE B 1 234 ? 18.028 8.291 46.597 1.00 59.38 214 ILE B C 1
ATOM 3311 O O . ILE B 1 234 ? 17.442 9.338 46.320 1.00 65.33 214 ILE B O 1
ATOM 3316 N N . ILE B 1 235 ? 18.652 7.538 45.703 1.00 64.35 215 ILE B N 1
ATOM 3317 C CA . ILE B 1 235 ? 18.762 7.878 44.293 1.00 60.98 215 ILE B CA 1
ATOM 3318 C C . ILE B 1 235 ? 18.200 6.713 43.484 1.00 56.33 215 ILE B C 1
ATOM 3319 O O . ILE B 1 235 ? 18.799 5.640 43.437 1.00 51.27 215 ILE B O 1
ATOM 3324 N N . LEU B 1 236 ? 17.051 6.920 42.850 1.00 51.04 216 LEU B N 1
ATOM 3325 C CA . LEU B 1 236 ? 16.420 5.855 42.079 1.00 52.06 216 LEU B CA 1
ATOM 3326 C C . LEU B 1 236 ? 17.206 5.471 40.829 1.00 46.16 216 LEU B C 1
ATOM 3327 O O . LEU B 1 236 ? 17.478 6.305 39.963 1.00 42.24 216 LEU B O 1
ATOM 3332 N N . LYS B 1 237 ? 17.526 4.195 40.711 1.00 37.63 217 LYS B N 1
ATOM 3333 C CA . LYS B 1 237 ? 18.280 3.677 39.588 1.00 38.97 217 LYS B CA 1
ATOM 3334 C C . LYS B 1 237 ? 17.443 2.793 38.703 1.00 39.34 217 LYS B C 1
ATOM 3335 O O . LYS B 1 237 ? 16.473 2.261 39.133 1.00 39.35 217 LYS B O 1
ATOM 3341 N N . PRO B 1 238 ? 17.867 2.600 37.471 1.00 33.04 218 PRO B N 1
ATOM 3342 C CA . PRO B 1 238 ? 17.126 1.747 36.544 1.00 34.84 218 PRO B CA 1
ATOM 3343 C C . PRO B 1 238 ? 16.952 0.342 37.132 1.00 34.37 218 PRO B C 1
ATOM 3344 O O . PRO B 1 238 ? 15.917 -0.293 36.941 1.00 31.56 218 PRO B O 1
ATOM 3348 N N . GLU B 1 239 ? 17.964 -0.138 37.851 1.00 31.87 219 GLU B N 1
ATOM 3349 C CA . GLU B 1 239 ? 17.895 -1.471 38.440 1.00 38.57 219 GLU B CA 1
ATOM 3350 C C . GLU B 1 239 ? 16.883 -1.592 39.573 1.00 36.22 219 GLU B C 1
ATOM 3351 O O . GLU B 1 239 ? 16.431 -2.693 39.883 1.00 32.18 219 GLU B O 1
ATOM 3357 N N . ASP B 1 240 ? 16.533 -0.468 40.193 1.00 34.07 220 ASP B N 1
ATOM 3358 C CA . ASP B 1 240 ? 15.541 -0.485 41.258 1.00 33.83 220 ASP B CA 1
ATOM 3359 C C . ASP B 1 240 ? 14.198 -0.735 40.590 1.00 31.66 220 ASP B C 1
ATOM 3360 O O . ASP B 1 240 ? 13.358 -1.467 41.111 1.00 33.57 220 ASP B O 1
ATOM 3365 N N . VAL B 1 241 ? 14.004 -0.126 39.424 1.00 28.69 221 VAL B N 1
ATOM 3366 C CA . VAL B 1 241 ? 12.758 -0.293 38.685 1.00 30.12 221 VAL B CA 1
ATOM 3367 C C . VAL B 1 241 ? 12.709 -1.700 38.101 1.00 30.56 221 VAL B C 1
ATOM 3368 O O . VAL B 1 241 ? 11.659 -2.336 38.081 1.00 33.61 221 VAL B O 1
ATOM 3372 N N . ALA B 1 242 ? 13.855 -2.188 37.638 1.00 30.21 222 ALA B N 1
ATOM 3373 C CA . ALA B 1 242 ? 13.929 -3.529 37.072 1.00 31.56 222 ALA B CA 1
ATOM 3374 C C . ALA B 1 242 ? 13.474 -4.567 38.102 1.00 26.12 222 ALA B C 1
ATOM 3375 O O . ALA B 1 242 ? 12.847 -5.563 37.747 1.00 30.76 222 ALA B O 1
ATOM 3377 N N . GLU B 1 243 ? 13.782 -4.372 39.371 1.00 28.71 223 GLU B N 1
ATOM 3378 C CA . GLU B 1 243 ? 13.339 -5.294 40.415 1.00 35.59 223 GLU B CA 1
ATOM 3379 C C . GLU B 1 243 ? 11.840 -5.308 40.583 1.00 35.37 223 GLU B C 1
ATOM 3380 O O . GLU B 1 243 ? 11.255 -6.313 40.847 1.00 30.96 223 GLU B O 1
ATOM 3386 N N . ALA B 1 244 ? 11.229 -4.155 40.459 1.00 31.37 224 ALA B N 1
ATOM 3387 C CA . ALA B 1 244 ? 9.779 -4.095 40.594 1.00 33.19 224 ALA B CA 1
ATOM 3388 C C . ALA B 1 244 ? 9.135 -4.763 39.385 1.00 32.45 224 ALA B C 1
ATOM 3389 O O . ALA B 1 244 ? 8.131 -5.464 39.511 1.00 28.65 224 ALA B O 1
ATOM 3391 N N . ILE B 1 245 ? 9.720 -4.545 38.212 1.00 25.69 225 ILE B N 1
ATOM 3392 C CA . ILE B 1 245 ? 9.188 -5.135 36.992 1.00 25.90 225 ILE B CA 1
ATOM 3393 C C . ILE B 1 245 ? 9.284 -6.659 37.044 1.00 25.29 225 ILE B C 1
ATOM 3394 O O . ILE B 1 245 ? 8.376 -7.358 36.599 1.00 29.47 225 ILE B O 1
ATOM 3399 N N . LEU B 1 246 ? 10.384 -7.168 37.587 1.00 25.16 226 LEU B N 1
ATOM 3400 C CA . LEU B 1 246 ? 10.572 -8.612 37.695 1.00 29.69 226 LEU B CA 1
ATOM 3401 C C . LEU B 1 246 ? 9.491 -9.201 38.596 1.00 27.92 226 LEU B C 1
ATOM 3402 O O . LEU B 1 246 ? 8.874 -10.215 38.271 1.00 31.83 226 LEU B O 1
ATOM 3407 N N . PHE B 1 247 ? 9.274 -8.556 39.735 1.00 27.52 227 PHE B N 1
ATOM 3408 C CA . PHE B 1 247 ? 8.264 -9.003 40.682 1.00 28.66 227 PHE B CA 1
ATOM 3409 C C . PHE B 1 247 ? 6.911 -9.158 39.997 1.00 30.26 227 PHE B C 1
ATOM 3410 O O . PHE B 1 247 ? 6.241 -10.173 40.161 1.00 31.18 227 PHE B O 1
ATOM 3418 N N . LEU B 1 248 ? 6.522 -8.147 39.224 1.00 26.01 228 LEU B N 1
ATOM 3419 C CA . LEU B 1 248 ? 5.236 -8.144 38.533 1.00 26.34 228 LEU B CA 1
ATOM 3420 C C . LEU B 1 248 ? 5.202 -9.078 37.339 1.00 31.58 228 LEU B C 1
ATOM 3421 O O . LEU B 1 248 ? 4.138 -9.559 36.954 1.00 26.34 228 LEU B O 1
ATOM 3426 N N . ALA B 1 249 ? 6.364 -9.333 36.750 1.00 28.23 229 ALA B N 1
ATOM 3427 C CA . ALA B 1 249 ? 6.433 -10.222 35.602 1.00 32.56 229 ALA B CA 1
ATOM 3428 C C . ALA B 1 249 ? 6.378 -11.690 36.027 1.00 29.06 229 ALA B C 1
ATOM 3429 O O . ALA B 1 249 ? 5.752 -12.505 35.363 1.00 32.24 229 ALA B O 1
ATOM 3431 N N . ASP B 1 250 ? 7.024 -12.012 37.144 1.00 35.52 230 ASP B N 1
ATOM 3432 C CA . ASP B 1 250 ? 7.103 -13.394 37.635 1.00 34.23 230 ASP B CA 1
ATOM 3433 C C . ASP B 1 250 ? 5.884 -13.902 38.409 1.00 29.99 230 ASP B C 1
ATOM 3434 O O . ASP B 1 250 ? 5.639 -13.483 39.540 1.00 35.00 230 ASP B O 1
ATOM 3439 N N . PRO B 1 251 ? 5.118 -14.836 37.814 1.00 33.92 231 PRO B N 1
ATOM 3440 C CA . PRO B 1 251 ? 3.927 -15.394 38.464 1.00 37.76 231 PRO B CA 1
ATOM 3441 C C . PRO B 1 251 ? 4.208 -16.121 39.781 1.00 40.55 231 PRO B C 1
ATOM 3442 O O . PRO B 1 251 ? 3.318 -16.278 40.615 1.00 39.46 231 PRO B O 1
ATOM 3446 N N . ARG B 1 252 ? 5.449 -16.548 39.970 1.00 37.25 232 ARG B N 1
ATOM 3447 C CA . ARG B 1 252 ? 5.838 -17.240 41.191 1.00 40.39 232 ARG B CA 1
ATOM 3448 C C . ARG B 1 252 ? 5.797 -16.224 42.326 1.00 38.86 232 ARG B C 1
ATOM 3449 O O . ARG B 1 252 ? 5.686 -16.574 43.499 1.00 38.30 232 ARG B O 1
ATOM 3457 N N . ARG B 1 253 ? 5.774 -14.960 41.979 1.00 33.28 233 ARG B N 1
ATOM 3458 C CA . ARG B 1 253 ? 5.862 -13.878 42.912 1.00 33.47 233 ARG B CA 1
ATOM 3459 C C . ARG B 1 253 ? 4.558 -13.106 42.999 1.00 31.81 233 ARG B C 1
ATOM 3460 O O . ARG B 1 253 ? 4.199 -12.594 44.016 1.00 33.17 233 ARG B O 1
ATOM 3468 N N . SER B 1 254 ? 3.892 -12.965 41.881 1.00 31.91 234 SER B N 1
ATOM 3469 C CA . SER B 1 254 ? 2.696 -12.137 41.821 1.00 34.31 234 SER B CA 1
ATOM 3470 C C . SER B 1 254 ? 1.513 -12.711 41.052 1.00 31.24 234 SER B C 1
ATOM 3471 O O . SER B 1 254 ? 0.771 -11.956 40.431 1.00 28.25 234 SER B O 1
ATOM 3474 N N . ARG B 1 255 ? 1.305 -14.020 41.113 1.00 28.90 235 ARG B N 1
ATOM 3475 C CA . ARG B 1 255 ? 0.210 -14.630 40.366 1.00 33.89 235 ARG B CA 1
ATOM 3476 C C . ARG B 1 255 ? -1.172 -14.039 40.654 1.00 34.19 235 ARG B C 1
ATOM 3477 O O . ARG B 1 255 ? -2.049 -14.096 39.801 1.00 33.46 235 ARG B O 1
ATOM 3485 N N . GLY B 1 256 ? -1.367 -13.475 41.844 1.00 32.32 236 GLY B N 1
ATOM 3486 C CA . GLY B 1 256 ? -2.661 -12.900 42.185 1.00 34.44 236 GLY B CA 1
ATOM 3487 C C . GLY B 1 256 ? -2.763 -11.392 42.009 1.00 35.93 236 GLY B C 1
ATOM 3488 O O . GLY B 1 256 ? -3.735 -10.767 42.440 1.00 29.72 236 GLY B O 1
ATOM 3489 N N . ILE B 1 257 ? -1.762 -10.802 41.367 1.00 32.19 237 ILE B N 1
ATOM 3490 C CA . ILE B 1 257 ? -1.739 -9.358 41.145 1.00 30.34 237 ILE B CA 1
ATOM 3491 C C . ILE B 1 257 ? -1.902 -8.993 39.673 1.00 32.28 237 ILE B C 1
ATOM 3492 O O . ILE B 1 257 ? -1.107 -9.400 38.833 1.00 30.52 237 ILE B O 1
ATOM 3497 N N . THR B 1 258 ? -2.947 -8.234 39.363 1.00 32.36 238 THR B N 1
ATOM 3498 C CA . THR B 1 258 ? -3.177 -7.791 37.995 1.00 30.55 238 THR B CA 1
ATOM 3499 C C . THR B 1 258 ? -3.943 -6.473 38.019 1.00 29.07 238 THR B C 1
ATOM 3500 O O . THR B 1 258 ? -4.798 -6.261 38.880 1.00 26.30 238 THR B O 1
ATOM 3504 N N . GLY B 1 259 ? -3.614 -5.587 37.082 1.00 26.20 239 GLY B N 1
ATOM 3505 C CA . GLY B 1 259 ? -4.272 -4.293 37.003 1.00 26.87 239 GLY B CA 1
ATOM 3506 C C . GLY B 1 259 ? -3.772 -3.322 38.053 1.00 29.71 239 GLY B C 1
ATOM 3507 O O . GLY B 1 259 ? -4.397 -2.293 38.307 1.00 27.65 239 GLY B O 1
ATOM 3508 N N . HIS B 1 260 ? -2.628 -3.636 38.648 1.00 26.60 240 HIS B N 1
ATOM 3509 C CA . HIS B 1 260 ? -2.060 -2.797 39.691 1.00 27.48 240 HIS B CA 1
ATOM 3510 C C . HIS B 1 260 ? -0.969 -1.862 39.195 1.00 28.93 240 HIS B C 1
ATOM 3511 O O . HIS B 1 260 ? -0.250 -2.181 38.249 1.00 26.86 240 HIS B O 1
ATOM 3518 N N . VAL B 1 261 ? -0.863 -0.698 39.833 1.00 23.37 241 VAL B N 1
ATOM 3519 C CA . VAL B 1 261 ? 0.184 0.254 39.496 1.00 27.55 241 VAL B CA 1
ATOM 3520 C C . VAL B 1 261 ? 1.133 0.299 40.693 1.00 28.56 241 VAL B C 1
ATOM 3521 O O . VAL B 1 261 ? 0.789 0.815 41.757 1.00 24.29 241 VAL B O 1
ATOM 3525 N N . LEU B 1 262 ? 2.323 -0.265 40.521 1.00 26.45 242 LEU B N 1
ATOM 3526 C CA . LEU B 1 262 ? 3.309 -0.290 41.593 1.00 25.97 242 LEU B CA 1
ATOM 3527 C C . LEU B 1 262 ? 4.150 0.986 41.534 1.00 29.04 242 LEU B C 1
ATOM 3528 O O . LEU B 1 262 ? 5.007 1.149 40.663 1.00 26.86 242 LEU B O 1
ATOM 3533 N N . SER B 1 263 ? 3.880 1.891 42.467 1.00 30.31 243 SER B N 1
ATOM 3534 C CA . SER B 1 263 ? 4.569 3.173 42.550 1.00 31.50 243 SER B CA 1
ATOM 3535 C C . SER B 1 263 ? 5.948 3.064 43.195 1.00 31.70 243 SER B C 1
ATOM 3536 O O . SER B 1 263 ? 6.091 2.519 44.287 1.00 32.97 243 SER B O 1
ATOM 3539 N N . ILE B 1 264 ? 6.959 3.597 42.519 1.00 28.16 244 ILE B N 1
ATOM 3540 C CA . ILE B 1 264 ? 8.327 3.578 43.029 1.00 26.67 244 ILE B CA 1
ATOM 3541 C C . ILE B 1 264 ? 8.784 5.028 43.032 1.00 34.18 244 ILE B C 1
ATOM 3542 O O . ILE B 1 264 ? 9.241 5.541 42.010 1.00 32.66 244 ILE B O 1
ATOM 3547 N N . ASN B 1 265 ? 8.653 5.695 44.174 1.00 34.78 245 ASN B N 1
ATOM 3548 C CA . ASN B 1 265 ? 9.032 7.100 44.259 1.00 30.32 245 ASN B CA 1
ATOM 3549 C C . ASN B 1 265 ? 9.693 7.484 45.567 1.00 31.06 245 ASN B C 1
ATOM 3550 O O . ASN B 1 265 ? 9.760 8.665 45.905 1.00 31.44 245 ASN B O 1
ATOM 3555 N N . ALA B 1 266 ? 10.171 6.487 46.307 1.00 29.93 246 ALA B N 1
ATOM 3556 C CA . ALA B 1 266 ? 10.841 6.733 47.580 1.00 29.32 246 ALA B CA 1
ATOM 3557 C C . ALA B 1 266 ? 10.015 7.582 48.551 1.00 31.91 246 ALA B C 1
ATOM 3558 O O . ALA B 1 266 ? 10.566 8.365 49.330 1.00 33.50 246 ALA B O 1
ATOM 3560 N N . GLY B 1 267 ? 8.694 7.440 48.490 1.00 36.12 247 GLY B N 1
ATOM 3561 C CA . GLY B 1 267 ? 7.831 8.181 49.395 1.00 29.15 247 GLY B CA 1
ATOM 3562 C C . GLY B 1 267 ? 7.472 9.597 48.993 1.00 39.26 247 GLY B C 1
ATOM 3563 O O . GLY B 1 267 ? 6.862 10.322 49.781 1.00 38.28 247 GLY B O 1
ATOM 3564 N N . ARG B 1 268 ? 7.845 10.005 47.782 1.00 37.19 248 ARG B N 1
ATOM 3565 C CA . ARG B 1 268 ? 7.532 11.353 47.319 1.00 38.06 248 ARG B CA 1
ATOM 3566 C C . ARG B 1 268 ? 6.016 11.506 47.292 1.00 35.23 248 ARG B C 1
ATOM 3567 O O . ARG B 1 268 ? 5.477 12.589 47.513 1.00 37.06 248 ARG B O 1
ATOM 3575 N N . ARG B 1 269 ? 5.332 10.437 46.951 1.00 36.11 249 ARG B N 1
ATOM 3576 C CA . ARG B 1 269 ? 3.895 10.427 46.913 1.00 35.10 249 ARG B CA 1
ATOM 3577 C C . ARG B 1 269 ? 3.328 9.169 47.545 1.00 38.51 249 ARG B C 1
ATOM 3578 O O . ARG B 1 269 ? 3.546 8.090 47.091 1.00 35.07 249 ARG B O 1
ATOM 3586 N N . THR B 1 270 ? 2.583 9.346 48.604 1.00 36.49 250 THR B N 1
ATOM 3587 C CA . THR B 1 270 ? 1.843 8.261 49.192 1.00 41.82 250 THR B CA 1
ATOM 3588 C C . THR B 1 270 ? 0.354 8.522 49.025 1.00 47.20 250 THR B C 1
ATOM 3589 O O . THR B 1 270 ? -0.440 7.635 49.172 1.00 42.04 250 THR B O 1
#

Solvent-accessible surface area: 19548 Å² total; per-residue (Å²): 207,43,65,20,25,0,0,0,2,24,0,9,102,26,26,1,81,12,0,0,12,33,0,0,121,59,36,20,0,0,0,0,0,26,128,68,110,48,65,51,0,68,133,1,0,90,46,0,103,175,44,32,6,85,78,6,56,46,4,132,5,30,14,3,50,39,98,25,0,65,100,1,16,68,101,0,40,136,72,7,86,13,0,0,0,0,0,6,19,29,41,66,118,14,104,28,26,2,78,141,0,47,46,81,81,0,82,82,6,8,76,14,1,0,9,1,14,0,0,0,0,39,42,0,1,82,12,2,120,142,15,167,61,7,1,1,0,0,18,3,9,5,3,8,25,11,2,104,17,125,4,0,0,0,31,0,0,0,10,5,0,0,16,2,0,0,53,25,0,1,59,47,5,53,76,95,53,5,22,0,0,0,0,0,7,14,146,24,89,54,133,205,177,54,94,107,169,82,69,8,80,26,68,60,0,0,82,14,0,4,72,1,0,7,32,194,113,2,200,75,56,62,22,88,25,50,53,28,10,12,30,70,106,170,225,43,64,22,19,0,0,0,2,23,0,11,114,23,27,1,86,9,0,0,20,41,0,0,149,66,33,20,0,1,0,0,0,22,122,90,120,53,80,57,0,70,128,0,0,84,48,0,104,171,35,34,5,87,68,9,52,30,0,101,4,34,11,7,55,44,98,5,0,61,111,2,16,70,103,0,39,153,65,6,78,14,0,0,0,0,0,6,18,29,42,66,84,8,78,26,16,2,69,118,0,50,41,76,60,0,63,78,6,8,104,13,3,0,8,1,14,0,0,0,0,40,45,0,1,88,20,1,114,149,15,149,67,7,0,1,0,0,16,3,9,6,4,8,27,10,3,99,12,125,6,0,0,0,32,0,0,0,10,5,0,0,15,3,0,0,53,23,0,2,58,44,5,54,74,98,54,4,23,0,0,0,0,0,8,8,52,28,81,59,104,58,93,180,35,80,224,222,56,33,74,66,7,97,106,135,61,96,12,69,27,74,62,0,0,85,14,0,0,68,1,0,14,36,223,101,3,200,74,58,64,21,89,25,52,53,28,7,11,29,63,102,168